Protein AF-A0A841FQ01-F1 (afdb_monomer_lite)

InterPro domains:
  IPR011990 Tetratricopeptide-like helical domain superfamily [G3DSA:1.25.40.10] (530-699)

pLDDT: mean 81.39, std 16.16, range [33.66, 98.0]

Structure (mmCIF, N/CA/C/O backbone):
data_AF-A0A841FQ01-F1
#
_entry.id   AF-A0A841FQ01-F1
#
loop_
_atom_site.group_PDB
_atom_site.id
_atom_site.type_symbol
_atom_site.label_atom_id
_atom_site.label_alt_id
_atom_site.label_comp_id
_atom_site.label_asym_id
_atom_site.label_entity_id
_atom_site.label_seq_id
_atom_site.pdbx_PDB_ins_code
_atom_site.Cartn_x
_atom_site.Cartn_y
_atom_site.Cartn_z
_atom_site.occupancy
_atom_site.B_iso_or_equiv
_atom_site.auth_seq_id
_atom_site.auth_comp_id
_atom_site.auth_asym_id
_atom_site.auth_atom_id
_atom_site.pdbx_PDB_model_num
ATOM 1 N N . MET A 1 1 ? 23.538 -2.130 -25.135 1.00 33.66 1 MET A N 1
ATOM 2 C CA . MET A 1 1 ? 24.022 -3.164 -26.066 1.00 33.66 1 MET A CA 1
ATOM 3 C C . MET A 1 1 ? 23.105 -3.128 -27.268 1.00 33.66 1 MET A C 1
ATOM 5 O O . MET A 1 1 ? 21.897 -3.153 -27.066 1.00 33.66 1 MET A O 1
ATOM 9 N N . THR A 1 2 ? 23.660 -2.918 -28.459 1.00 48.94 2 THR A N 1
ATOM 10 C CA . THR A 1 2 ? 22.937 -3.020 -29.734 1.00 48.94 2 THR A CA 1
ATOM 11 C C . THR A 1 2 ? 22.652 -4.497 -29.996 1.00 48.94 2 THR A C 1
ATOM 13 O O . THR A 1 2 ? 23.522 -5.327 -29.742 1.00 48.94 2 THR A O 1
ATOM 16 N N . ARG A 1 3 ? 21.429 -4.835 -30.415 1.00 59.31 3 ARG A N 1
ATOM 17 C CA . ARG A 1 3 ? 21.080 -6.220 -30.772 1.00 59.31 3 ARG A CA 1
ATOM 18 C C . ARG A 1 3 ? 21.739 -6.577 -32.098 1.00 59.31 3 ARG A C 1
ATOM 20 O O . ARG A 1 3 ? 21.766 -5.745 -33.006 1.00 59.31 3 ARG A O 1
ATOM 27 N N . ASP A 1 4 ? 22.220 -7.806 -32.236 1.00 71.00 4 ASP A N 1
ATOM 28 C CA . ASP A 1 4 ? 22.676 -8.287 -33.534 1.00 71.00 4 ASP A CA 1
ATOM 29 C C . ASP A 1 4 ? 21.476 -8.474 -34.469 1.00 71.00 4 ASP A C 1
ATOM 31 O O . ASP A 1 4 ? 20.491 -9.138 -34.147 1.00 71.00 4 ASP A O 1
ATOM 35 N N . LEU A 1 5 ? 21.535 -7.822 -35.632 1.00 73.50 5 LEU A N 1
ATOM 36 C CA . LEU A 1 5 ? 20.456 -7.839 -36.624 1.00 73.50 5 LEU A CA 1
ATOM 37 C C . LEU A 1 5 ? 20.626 -9.015 -37.584 1.00 73.50 5 LEU A C 1
ATOM 39 O O . LEU A 1 5 ? 19.659 -9.678 -37.973 1.00 73.50 5 LEU A O 1
ATOM 43 N N . TYR A 1 6 ? 21.883 -9.297 -37.927 1.00 82.06 6 TYR A N 1
ATOM 44 C CA . TYR A 1 6 ? 22.268 -10.351 -38.845 1.00 82.06 6 TYR A CA 1
ATOM 45 C C . TYR A 1 6 ? 23.366 -11.228 -38.243 1.00 82.06 6 TYR A C 1
ATOM 47 O O . TYR A 1 6 ? 24.037 -10.876 -37.279 1.00 82.06 6 TYR A O 1
ATOM 55 N N . SER A 1 7 ? 23.590 -12.382 -38.852 1.00 82.94 7 SER A N 1
ATOM 56 C CA . SER A 1 7 ? 24.817 -13.158 -38.690 1.00 82.94 7 SER A CA 1
ATOM 57 C C . SER A 1 7 ? 25.437 -13.410 -40.052 1.00 82.94 7 SER A C 1
ATOM 59 O O . SER A 1 7 ? 24.725 -13.622 -41.032 1.00 82.94 7 SER A O 1
ATOM 61 N N . ALA A 1 8 ? 26.763 -13.389 -40.123 1.00 88.44 8 ALA A N 1
ATOM 62 C CA . ALA A 1 8 ? 27.519 -13.662 -41.334 1.00 88.44 8 ALA A CA 1
ATOM 63 C C . ALA A 1 8 ? 28.378 -14.915 -41.153 1.00 88.44 8 ALA A C 1
ATOM 65 O O . ALA A 1 8 ? 28.959 -15.127 -40.091 1.00 88.44 8 ALA A O 1
ATOM 66 N N . ARG A 1 9 ? 28.486 -15.738 -42.199 1.00 88.12 9 ARG A N 1
ATOM 67 C CA . ARG A 1 9 ? 29.326 -16.940 -42.236 1.00 88.12 9 ARG A CA 1
ATOM 68 C C . ARG A 1 9 ? 30.134 -17.003 -43.524 1.00 88.12 9 ARG A C 1
ATOM 70 O O . ARG A 1 9 ? 29.580 -16.890 -44.612 1.00 88.12 9 ARG A O 1
ATOM 77 N N . VAL A 1 10 ? 31.437 -17.237 -43.421 1.00 91.19 10 VAL A N 1
ATOM 78 C CA . VAL A 1 10 ? 32.333 -17.410 -44.568 1.00 91.19 10 VAL A CA 1
ATOM 79 C C . VAL A 1 10 ? 32.151 -18.803 -45.156 1.00 91.19 10 VAL A C 1
ATOM 81 O O . VAL A 1 10 ? 32.539 -19.799 -44.548 1.00 91.19 10 VAL A O 1
ATOM 84 N N . LEU A 1 11 ? 31.599 -18.880 -46.362 1.00 93.00 11 LEU A N 1
ATOM 85 C CA . LEU A 1 11 ? 31.472 -20.129 -47.114 1.00 93.00 11 LEU A CA 1
ATOM 86 C C . LEU A 1 11 ? 32.734 -20.427 -47.929 1.00 93.00 11 LEU A C 1
ATOM 88 O O . LEU A 1 11 ? 33.142 -21.578 -48.048 1.00 93.00 11 LEU A O 1
ATOM 92 N N . GLU A 1 12 ? 33.360 -19.390 -48.486 1.00 94.81 12 GLU A N 1
ATOM 93 C CA . GLU A 1 12 ? 34.525 -19.507 -49.365 1.00 94.81 12 GLU A CA 1
ATOM 94 C C . GLU A 1 12 ? 35.370 -18.229 -49.287 1.00 94.81 12 GLU A C 1
ATOM 96 O O . GLU A 1 12 ? 34.824 -17.134 -49.149 1.00 94.81 12 GLU A O 1
ATOM 101 N N . LEU A 1 13 ? 36.695 -18.351 -49.394 1.00 94.94 13 LEU A N 1
ATOM 102 C CA . LEU A 1 13 ? 37.620 -17.218 -49.387 1.00 94.94 13 LEU A CA 1
ATOM 103 C C . LEU A 1 13 ? 38.612 -17.351 -50.549 1.00 94.94 13 LEU A C 1
ATOM 105 O O . LEU A 1 13 ? 39.309 -18.359 -50.650 1.00 94.94 13 LEU A O 1
ATOM 109 N N . ASP A 1 14 ? 38.701 -16.328 -51.397 1.00 94.69 14 ASP A N 1
ATOM 110 C CA . ASP A 1 14 ? 39.649 -16.239 -52.513 1.00 94.69 14 ASP A CA 1
ATOM 111 C C . ASP A 1 14 ? 40.367 -14.874 -52.466 1.00 94.69 14 ASP A C 1
ATOM 113 O O . ASP A 1 14 ? 39.989 -13.931 -53.176 1.00 94.69 14 ASP A O 1
ATOM 117 N N . PRO A 1 15 ? 41.391 -14.725 -51.595 1.00 91.62 15 PRO A N 1
ATOM 118 C CA . PRO A 1 15 ? 42.119 -13.468 -51.453 1.00 91.62 15 PRO A CA 1
ATOM 119 C C . PRO A 1 15 ? 42.772 -12.977 -52.758 1.00 91.62 15 PRO A C 1
ATOM 121 O O . PRO A 1 15 ? 42.649 -11.786 -53.040 1.00 91.62 15 PRO A O 1
ATOM 124 N N . PRO A 1 16 ? 43.396 -13.823 -53.611 1.00 92.69 16 PRO A N 1
ATOM 125 C CA . PRO A 1 16 ? 43.918 -13.381 -54.909 1.00 92.69 16 PRO A CA 1
ATOM 126 C C . PRO A 1 16 ? 42.858 -12.762 -55.830 1.00 92.69 16 PRO A C 1
ATOM 128 O O . PRO A 1 16 ? 43.137 -11.765 -56.496 1.00 92.69 16 PRO A O 1
ATOM 131 N N . ALA A 1 17 ? 41.635 -13.306 -55.850 1.00 93.12 17 ALA A N 1
ATOM 132 C CA . ALA A 1 17 ? 40.516 -12.712 -56.587 1.00 93.12 17 ALA A CA 1
ATOM 133 C C . ALA A 1 17 ? 39.814 -11.568 -55.830 1.00 93.12 17 ALA A C 1
ATOM 135 O O . ALA A 1 17 ? 38.849 -10.991 -56.349 1.00 93.12 17 ALA A O 1
ATOM 136 N N . ARG A 1 18 ? 40.294 -11.241 -54.621 1.00 96.81 18 ARG A N 1
ATOM 137 C CA . ARG A 1 18 ? 39.723 -10.267 -53.680 1.00 96.81 18 ARG A CA 1
ATOM 138 C C . ARG A 1 18 ? 38.264 -10.569 -53.344 1.00 96.81 18 ARG A C 1
ATOM 140 O O . ARG A 1 18 ? 37.474 -9.650 -53.154 1.00 96.81 18 ARG A O 1
ATOM 147 N N . ARG A 1 19 ? 37.888 -11.850 -53.325 1.00 97.00 19 ARG A N 1
ATOM 148 C CA . ARG A 1 19 ? 36.502 -12.304 -53.169 1.00 97.00 19 ARG A CA 1
ATOM 149 C C . ARG A 1 19 ? 36.330 -13.084 -51.872 1.00 97.00 19 ARG A C 1
ATOM 151 O O . ARG A 1 19 ? 37.137 -13.952 -51.548 1.00 97.00 19 ARG A O 1
ATOM 158 N N . VAL A 1 20 ? 35.223 -12.838 -51.186 1.00 96.50 20 VAL A N 1
ATOM 159 C CA . VAL A 1 20 ? 34.705 -13.698 -50.122 1.00 96.50 20 VAL A CA 1
ATOM 160 C C . VAL A 1 20 ? 33.262 -14.071 -50.434 1.00 96.50 20 VAL A C 1
ATOM 162 O O . VAL A 1 20 ? 32.485 -13.224 -50.875 1.00 96.50 20 VAL A O 1
ATOM 165 N N . ARG A 1 21 ? 32.909 -15.339 -50.215 1.00 96.94 21 ARG A N 1
ATOM 166 C CA . ARG A 1 21 ? 31.521 -15.792 -50.251 1.00 96.94 21 ARG A CA 1
ATOM 167 C C . ARG A 1 21 ? 30.976 -15.849 -48.836 1.00 96.94 21 ARG A C 1
ATOM 169 O O . ARG A 1 21 ? 31.493 -16.607 -48.012 1.00 96.94 21 ARG A O 1
ATOM 176 N N . LEU A 1 22 ? 29.939 -15.068 -48.568 1.00 94.56 22 LEU A N 1
ATOM 177 C CA . LEU A 1 22 ? 29.300 -14.974 -47.262 1.00 94.56 22 LEU A CA 1
ATOM 178 C C . LEU A 1 22 ? 27.877 -15.512 -47.325 1.00 94.56 22 LEU A C 1
ATOM 180 O O . LEU A 1 22 ? 27.152 -15.235 -48.271 1.00 94.56 22 LEU A O 1
ATOM 184 N N . ARG A 1 23 ? 27.455 -16.225 -46.289 1.00 92.50 23 ARG A N 1
ATOM 185 C CA . ARG A 1 23 ? 26.042 -16.420 -45.980 1.00 92.50 23 ARG A CA 1
ATOM 186 C C . ARG A 1 23 ? 25.637 -15.397 -44.939 1.00 92.50 23 ARG A C 1
ATOM 188 O O . ARG A 1 23 ? 26.271 -15.341 -43.890 1.00 92.50 23 ARG A O 1
ATOM 195 N N . VAL A 1 24 ? 24.609 -14.613 -45.229 1.00 90.81 24 VAL A N 1
ATOM 196 C CA . VAL A 1 24 ? 24.021 -13.660 -44.285 1.00 90.81 24 VAL A CA 1
ATOM 197 C C . VAL A 1 24 ? 22.654 -14.179 -43.865 1.00 90.81 24 VAL A C 1
ATOM 199 O O . VAL A 1 24 ? 21.848 -14.570 -44.709 1.00 90.81 24 VAL A O 1
ATOM 202 N N . LEU A 1 25 ? 22.425 -14.210 -42.559 1.00 87.06 25 LEU A N 1
ATOM 203 C CA . LEU A 1 25 ? 21.238 -14.738 -41.896 1.00 87.06 25 LEU A CA 1
ATOM 204 C C . LEU A 1 25 ? 20.573 -13.608 -41.131 1.00 87.06 25 LEU A C 1
ATOM 206 O O . LEU A 1 25 ? 21.264 -12.874 -40.427 1.00 87.06 25 LEU A O 1
ATOM 210 N N . LEU A 1 26 ? 19.255 -13.491 -41.233 1.00 83.69 26 LEU A N 1
ATOM 211 C CA . LEU A 1 26 ? 18.496 -12.579 -40.398 1.00 83.69 26 LEU A CA 1
ATOM 212 C C . LEU A 1 26 ? 18.225 -13.229 -39.043 1.00 83.69 26 LEU A C 1
ATOM 214 O O . LEU A 1 26 ? 17.547 -14.255 -38.975 1.00 83.69 26 LEU A O 1
ATOM 218 N N . VAL A 1 27 ? 18.768 -12.644 -37.976 1.00 74.56 27 VAL A N 1
ATOM 219 C CA . VAL A 1 27 ? 18.667 -13.196 -36.612 1.00 74.56 27 VAL A CA 1
ATOM 220 C C . VAL A 1 27 ? 17.715 -12.394 -35.726 1.00 74.56 27 VAL A C 1
ATOM 222 O O . VAL A 1 27 ? 17.149 -12.945 -34.781 1.00 74.56 27 VAL A O 1
ATOM 225 N N . HIS A 1 28 ? 17.424 -11.146 -36.095 1.00 70.81 28 HIS A N 1
ATOM 226 C CA . HIS A 1 28 ? 16.403 -10.318 -35.464 1.00 70.81 28 HIS A CA 1
ATOM 227 C C . HIS A 1 28 ? 15.455 -9.727 -36.512 1.00 70.81 28 HIS A C 1
ATOM 229 O O . HIS A 1 28 ? 15.906 -9.273 -37.554 1.00 70.81 28 HIS A O 1
ATOM 235 N N . PHE A 1 29 ? 14.150 -9.709 -36.238 1.00 68.31 29 PHE A N 1
ATOM 236 C CA . PHE A 1 29 ? 13.138 -9.133 -37.125 1.00 68.31 29 PHE A CA 1
ATOM 237 C C . PHE A 1 29 ? 12.129 -8.321 -36.314 1.00 68.31 29 PHE A C 1
ATOM 239 O O . PHE A 1 29 ? 11.634 -8.798 -35.291 1.00 68.31 29 PHE A O 1
ATOM 246 N N . GLU A 1 30 ? 11.773 -7.130 -36.799 1.00 59.22 30 GLU A N 1
ATOM 247 C CA . GLU A 1 30 ? 10.672 -6.343 -36.244 1.00 59.22 30 GLU A CA 1
ATOM 248 C C . GLU A 1 30 ? 9.527 -6.211 -37.245 1.00 59.22 30 GLU A C 1
ATOM 250 O O . GLU A 1 30 ? 9.716 -6.059 -38.449 1.00 59.22 30 GLU A O 1
ATOM 255 N N . ARG A 1 31 ? 8.297 -6.205 -36.725 1.00 55.88 31 ARG A N 1
ATOM 256 C CA . ARG A 1 31 ? 7.067 -6.171 -37.530 1.00 55.88 31 ARG A CA 1
ATOM 257 C C . ARG A 1 31 ? 6.920 -4.907 -38.390 1.00 55.88 31 ARG A C 1
ATOM 259 O O . ARG A 1 31 ? 6.128 -4.900 -39.327 1.00 55.88 31 ARG A O 1
ATOM 266 N N . SER A 1 32 ? 7.652 -3.847 -38.059 1.00 51.28 32 SER A N 1
ATOM 267 C CA . SER A 1 32 ? 7.708 -2.587 -38.805 1.00 51.28 32 SER A CA 1
ATOM 268 C C . SER A 1 32 ? 8.506 -2.687 -40.111 1.00 51.28 32 SER A C 1
ATOM 270 O O . SER A 1 32 ? 8.437 -1.769 -40.926 1.00 51.28 32 SER A O 1
ATOM 272 N N . TRP A 1 33 ? 9.256 -3.772 -40.330 1.00 63.00 33 TRP A N 1
ATOM 273 C CA . TRP A 1 33 ? 10.128 -3.919 -41.491 1.00 63.00 33 TRP A CA 1
ATOM 274 C C . TRP A 1 33 ? 9.351 -4.319 -42.751 1.00 63.00 33 TRP A C 1
ATOM 276 O O . TRP A 1 33 ? 8.485 -5.199 -42.734 1.00 63.00 33 TRP A O 1
ATOM 286 N N . GLY A 1 34 ? 9.692 -3.687 -43.876 1.00 58.50 34 GLY A N 1
ATOM 287 C CA . GLY A 1 34 ? 9.137 -4.017 -45.185 1.00 58.50 34 GLY A CA 1
ATOM 288 C C . GLY A 1 34 ? 9.687 -5.332 -45.747 1.00 58.50 34 GLY A C 1
ATOM 289 O O . GLY A 1 34 ? 10.842 -5.696 -45.543 1.00 58.50 34 GLY A O 1
ATOM 290 N N . ARG A 1 35 ? 8.863 -6.040 -46.529 1.00 62.66 35 ARG A N 1
ATOM 291 C CA . ARG A 1 35 ? 9.225 -7.322 -47.162 1.00 62.66 35 ARG A CA 1
ATOM 292 C C . ARG A 1 35 ? 10.398 -7.222 -48.146 1.00 62.66 35 ARG A C 1
ATOM 294 O O . ARG A 1 35 ? 11.088 -8.213 -48.370 1.00 62.66 35 ARG A O 1
ATOM 301 N N . GLU A 1 36 ? 10.596 -6.061 -48.767 1.00 59.56 36 GLU A N 1
ATOM 302 C CA . GLU A 1 36 ? 11.595 -5.881 -49.830 1.00 59.56 36 GLU A CA 1
ATOM 303 C C . GLU A 1 36 ? 13.038 -5.757 -49.304 1.00 59.56 36 GLU A C 1
ATOM 305 O O . GLU A 1 36 ? 13.973 -5.940 -50.085 1.00 59.56 36 GLU A O 1
ATOM 310 N N . ASP A 1 37 ? 13.221 -5.567 -47.989 1.00 63.22 37 ASP A N 1
ATOM 311 C CA . ASP A 1 37 ? 14.495 -5.144 -47.388 1.00 63.22 37 ASP A CA 1
ATOM 312 C C . ASP A 1 37 ? 15.032 -6.089 -46.293 1.00 63.22 37 ASP A C 1
ATOM 314 O O . ASP A 1 37 ? 15.930 -5.729 -45.537 1.00 63.22 37 ASP A O 1
ATOM 318 N N . LEU A 1 38 ? 14.530 -7.327 -46.217 1.00 74.81 38 LEU A N 1
ATOM 319 C CA . LEU A 1 38 ? 14.967 -8.322 -45.217 1.00 74.81 38 LEU A CA 1
ATOM 320 C C . LEU A 1 38 ? 16.413 -8.809 -45.400 1.00 74.81 38 LEU A C 1
ATOM 322 O O . LEU A 1 38 ? 16.960 -9.471 -44.522 1.00 74.81 38 LEU A O 1
ATOM 326 N N . LEU A 1 39 ? 17.001 -8.563 -46.570 1.00 84.62 39 LEU A N 1
ATOM 327 C CA . LEU A 1 39 ? 18.320 -9.048 -46.952 1.00 84.62 39 LEU A CA 1
ATOM 328 C C . LEU A 1 39 ? 19.156 -7.889 -47.510 1.00 84.62 39 LEU A C 1
ATOM 330 O O . LEU A 1 39 ? 18.718 -7.236 -48.465 1.00 84.62 39 LEU A O 1
ATOM 334 N N . PRO A 1 40 ? 20.367 -7.648 -46.978 1.00 85.81 40 PRO A N 1
ATOM 335 C CA . PRO A 1 40 ? 21.188 -6.501 -47.347 1.00 85.81 40 PRO A CA 1
ATOM 336 C C . PRO A 1 40 ? 21.689 -6.601 -48.789 1.00 85.81 40 PRO A C 1
ATOM 338 O O . PRO A 1 40 ? 21.864 -7.697 -49.329 1.00 85.81 40 PRO A O 1
ATOM 341 N N . ARG A 1 41 ? 21.928 -5.450 -49.427 1.00 83.00 41 ARG A N 1
ATOM 342 C CA . ARG A 1 41 ? 22.385 -5.375 -50.832 1.00 83.00 41 ARG A CA 1
ATOM 343 C C . ARG A 1 41 ? 23.455 -4.322 -51.093 1.00 83.00 41 ARG A C 1
ATOM 345 O O . ARG A 1 41 ? 24.052 -4.327 -52.166 1.00 83.00 41 ARG A O 1
ATOM 352 N N . ASP A 1 42 ? 23.674 -3.401 -50.167 1.00 84.69 42 ASP A N 1
ATOM 353 C CA . ASP A 1 42 ? 24.582 -2.278 -50.347 1.00 84.69 42 ASP A CA 1
ATOM 354 C C . ASP A 1 42 ? 25.990 -2.577 -49.820 1.00 84.69 42 ASP A C 1
ATOM 356 O O . ASP A 1 42 ? 26.199 -3.378 -48.911 1.00 84.69 42 ASP A O 1
ATOM 360 N N . ALA A 1 43 ? 26.974 -1.887 -50.394 1.00 88.56 43 ALA A N 1
ATOM 361 C CA . ALA A 1 43 ? 28.370 -1.993 -49.988 1.00 88.56 43 ALA A CA 1
ATOM 362 C C . ALA A 1 43 ? 28.611 -1.546 -48.532 1.00 88.56 43 ALA A C 1
ATOM 364 O O . ALA A 1 43 ? 29.566 -2.018 -47.917 1.00 88.56 43 ALA A O 1
ATOM 365 N N . GLY A 1 44 ? 27.763 -0.667 -47.982 1.00 88.19 44 GLY A N 1
ATOM 366 C CA . GLY A 1 44 ? 27.860 -0.158 -46.613 1.00 88.19 44 GLY A CA 1
ATOM 367 C C . GLY A 1 44 ? 27.657 -1.255 -45.574 1.00 88.19 44 GLY A C 1
ATOM 368 O O . GLY A 1 44 ? 28.508 -1.425 -44.698 1.00 88.19 44 GLY A O 1
ATOM 369 N N . PHE A 1 45 ? 26.608 -2.070 -45.728 1.00 89.62 45 PHE A N 1
ATOM 370 C CA . PHE A 1 45 ? 26.386 -3.255 -44.895 1.00 89.62 45 PHE A CA 1
ATOM 371 C C . PHE A 1 45 ? 27.617 -4.171 -44.879 1.00 89.62 45 PHE A C 1
ATOM 373 O O . PHE A 1 45 ? 28.140 -4.509 -43.817 1.00 89.62 45 PHE A O 1
ATOM 380 N N . PHE A 1 46 ? 28.119 -4.552 -46.059 1.00 92.19 46 PHE A N 1
ATOM 381 C CA . PHE A 1 46 ? 29.235 -5.497 -46.156 1.00 92.19 46 PHE A CA 1
ATOM 382 C C . PHE A 1 46 ? 30.552 -4.900 -45.657 1.00 92.19 46 PHE A C 1
ATOM 384 O O . PHE A 1 46 ? 31.344 -5.616 -45.050 1.00 92.19 46 PHE A O 1
ATOM 391 N N . PHE A 1 47 ? 30.772 -3.595 -45.829 1.00 93.31 47 PHE A N 1
ATOM 392 C CA . PHE A 1 47 ? 31.885 -2.892 -45.195 1.00 93.31 47 PHE A CA 1
ATOM 393 C C . PHE A 1 47 ? 31.811 -3.012 -43.665 1.00 93.31 47 PHE A C 1
ATOM 395 O O . PHE A 1 47 ? 32.791 -3.417 -43.040 1.00 93.31 47 PHE A O 1
ATOM 402 N N . ARG A 1 48 ? 30.646 -2.733 -43.062 1.00 89.25 48 ARG A N 1
ATOM 403 C CA . ARG A 1 48 ? 30.442 -2.826 -41.606 1.00 89.25 48 ARG A CA 1
ATOM 404 C C . ARG A 1 48 ? 30.642 -4.249 -41.091 1.00 89.25 48 ARG A C 1
ATOM 406 O O . ARG A 1 48 ? 31.315 -4.439 -40.079 1.00 89.25 48 ARG A O 1
ATOM 413 N N . ALA A 1 49 ? 30.105 -5.240 -41.803 1.00 89.12 49 ALA A N 1
ATOM 414 C CA . ALA A 1 49 ? 30.235 -6.645 -41.430 1.00 89.12 49 ALA A CA 1
ATOM 415 C C . ALA A 1 49 ? 31.707 -7.098 -41.443 1.00 89.12 49 ALA A C 1
ATOM 417 O O . ALA A 1 49 ? 32.159 -7.768 -40.517 1.00 89.12 49 ALA A O 1
ATOM 418 N N . LEU A 1 50 ? 32.475 -6.683 -42.458 1.00 90.38 50 LEU A N 1
ATOM 419 C CA . LEU A 1 50 ? 33.912 -6.957 -42.557 1.00 90.38 50 LEU A CA 1
ATOM 420 C C . LEU A 1 50 ? 34.728 -6.205 -41.496 1.00 90.38 50 LEU A C 1
ATOM 422 O O . LEU A 1 50 ? 35.677 -6.765 -40.946 1.00 90.38 50 LEU A O 1
ATOM 426 N N . TRP A 1 51 ? 34.355 -4.962 -41.176 1.00 90.50 51 TRP A N 1
ATOM 427 C CA . TRP A 1 51 ? 34.997 -4.177 -40.118 1.00 90.50 51 TRP A CA 1
ATOM 428 C C . TRP A 1 51 ? 34.844 -4.856 -38.751 1.00 90.50 51 TRP A C 1
ATOM 430 O O . TRP A 1 51 ? 35.809 -4.946 -37.998 1.00 90.50 51 TRP A O 1
ATOM 440 N N . GLN A 1 52 ? 33.671 -5.423 -38.460 1.00 84.06 52 GLN A N 1
ATOM 441 C CA . GLN A 1 52 ? 33.434 -6.184 -37.229 1.00 84.06 52 GLN A CA 1
ATOM 442 C C . GLN A 1 52 ? 34.145 -7.532 -37.201 1.00 84.06 52 GLN A C 1
ATOM 444 O O . GLN A 1 52 ? 34.685 -7.924 -36.170 1.00 84.06 52 GLN A O 1
ATOM 449 N N . ALA A 1 53 ? 34.224 -8.226 -38.338 1.00 82.38 53 ALA A N 1
ATOM 450 C CA . ALA A 1 53 ? 35.025 -9.442 -38.431 1.00 82.38 53 ALA A CA 1
ATOM 451 C C . ALA A 1 53 ? 36.511 -9.186 -38.103 1.00 82.38 53 ALA A C 1
ATOM 453 O O . ALA A 1 53 ? 37.213 -10.085 -37.633 1.00 82.38 53 ALA A O 1
ATOM 454 N N . ALA A 1 54 ? 36.982 -7.953 -38.317 1.00 73.19 54 ALA A N 1
ATOM 455 C CA . ALA A 1 54 ? 38.323 -7.495 -37.981 1.00 73.19 54 ALA A CA 1
ATOM 456 C C . ALA A 1 54 ? 38.507 -7.064 -36.503 1.00 73.19 54 ALA A C 1
ATOM 458 O O . ALA A 1 54 ? 39.649 -6.814 -36.114 1.00 73.19 54 ALA A O 1
ATOM 459 N N . ASP A 1 55 ? 37.447 -7.031 -35.678 1.00 66.81 55 ASP A N 1
ATOM 460 C CA . ASP A 1 55 ? 37.455 -6.526 -34.285 1.00 66.81 55 ASP A CA 1
ATOM 461 C C . ASP A 1 55 ? 38.105 -7.473 -33.260 1.00 66.81 55 ASP A C 1
ATOM 463 O O . ASP A 1 55 ? 38.449 -7.088 -32.145 1.00 66.81 55 ASP A O 1
ATOM 467 N N . GLY A 1 56 ? 38.374 -8.724 -33.642 1.00 57.28 56 GLY A N 1
ATOM 468 C CA . GLY A 1 56 ? 39.272 -9.589 -32.870 1.00 57.28 56 GLY A CA 1
ATOM 469 C C . GLY A 1 56 ? 38.699 -10.152 -31.562 1.00 57.28 56 GLY A C 1
ATOM 470 O O . GLY A 1 56 ? 39.481 -10.627 -30.732 1.00 57.28 56 GLY A O 1
ATOM 471 N N . VAL A 1 57 ? 37.366 -10.209 -31.410 1.00 50.94 57 VAL A N 1
ATOM 472 C CA . VAL A 1 57 ? 36.624 -10.745 -30.238 1.00 50.94 57 VAL A CA 1
ATOM 473 C C . VAL A 1 57 ? 37.051 -12.178 -29.825 1.00 50.94 57 VAL A C 1
ATOM 475 O O . VAL A 1 57 ? 36.802 -12.623 -28.710 1.00 50.94 57 VAL A O 1
ATOM 478 N N . ALA A 1 58 ? 37.845 -12.877 -30.643 1.00 42.75 58 ALA A N 1
ATOM 479 C CA . ALA A 1 58 ? 38.487 -14.157 -30.328 1.00 42.75 58 ALA A CA 1
ATOM 480 C C . ALA A 1 58 ? 39.993 -14.066 -29.954 1.00 42.75 58 ALA A C 1
ATOM 482 O O . ALA A 1 58 ? 40.787 -14.882 -30.427 1.00 42.75 58 ALA A O 1
ATOM 483 N N . LYS A 1 59 ? 40.421 -13.104 -29.116 1.00 39.47 59 LYS A N 1
ATOM 484 C CA . LYS A 1 59 ? 41.832 -12.940 -28.664 1.00 39.47 59 LYS A CA 1
ATOM 485 C C . LYS A 1 59 ? 42.847 -12.779 -29.817 1.00 39.47 59 LYS A C 1
ATOM 487 O O . LYS A 1 59 ? 43.966 -13.293 -29.740 1.00 39.47 59 LYS A O 1
ATOM 492 N N . ARG A 1 60 ? 42.474 -12.085 -30.898 1.00 52.34 60 ARG A N 1
ATOM 493 C CA . ARG A 1 60 ? 43.339 -11.851 -32.074 1.00 52.34 60 ARG A CA 1
ATOM 494 C C . ARG A 1 60 ? 43.644 -10.364 -32.254 1.00 52.34 60 ARG A C 1
ATOM 496 O O . ARG A 1 60 ? 42.940 -9.508 -31.735 1.00 52.34 60 ARG A O 1
ATOM 503 N N . ARG A 1 61 ? 44.732 -10.069 -32.969 1.00 52.25 61 ARG A N 1
ATOM 504 C CA . ARG A 1 61 ? 45.141 -8.703 -33.326 1.00 52.25 61 ARG A CA 1
ATOM 505 C C . ARG A 1 61 ? 44.058 -8.068 -34.212 1.00 52.25 61 ARG A C 1
ATOM 507 O O . ARG A 1 61 ? 43.578 -8.753 -35.113 1.00 52.25 61 ARG A O 1
ATOM 514 N N . ARG A 1 62 ? 43.704 -6.799 -33.954 1.00 64.50 62 ARG A N 1
ATOM 515 C CA . ARG A 1 62 ? 42.811 -6.003 -34.817 1.00 64.50 62 ARG A CA 1
ATOM 516 C C . ARG A 1 62 ? 43.266 -6.095 -36.275 1.00 64.50 62 ARG A C 1
ATOM 518 O O . ARG A 1 62 ? 44.470 -6.076 -36.542 1.00 64.50 62 ARG A O 1
ATOM 525 N N . GLY A 1 63 ? 42.315 -6.290 -37.184 1.00 75.62 63 GLY A N 1
ATOM 526 C CA . GLY A 1 63 ? 42.590 -6.450 -38.610 1.00 75.62 6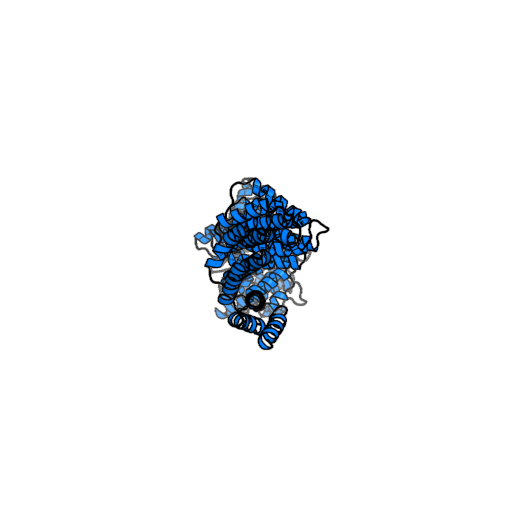3 GLY A CA 1
ATOM 527 C C . GLY A 1 63 ? 42.855 -5.116 -39.323 1.00 75.62 63 GLY A C 1
ATOM 528 O O . GLY A 1 63 ? 42.450 -4.067 -38.820 1.00 75.62 63 GLY A O 1
ATOM 529 N N . PRO A 1 64 ? 43.451 -5.136 -40.533 1.00 84.81 64 PRO A N 1
ATOM 530 C CA . PRO A 1 64 ? 43.879 -3.923 -41.241 1.00 84.81 64 PRO A CA 1
ATOM 531 C C . PRO A 1 64 ? 42.764 -2.896 -41.472 1.00 84.81 64 PRO A C 1
ATOM 533 O O . PRO A 1 64 ? 43.028 -1.701 -41.559 1.00 84.81 64 PRO A O 1
ATOM 536 N N . LEU A 1 65 ? 41.512 -3.352 -41.596 1.00 87.44 65 LEU A N 1
ATOM 537 C CA . LEU A 1 65 ? 40.366 -2.476 -41.842 1.00 87.44 65 LEU A CA 1
ATOM 538 C C . LEU A 1 65 ? 40.042 -1.578 -40.634 1.00 87.44 65 LEU A C 1
ATOM 540 O O . LEU A 1 65 ? 39.617 -0.444 -40.829 1.00 87.44 65 LEU A O 1
ATOM 544 N N . GLN A 1 66 ? 40.298 -2.047 -39.408 1.00 82.12 66 GLN A N 1
ATOM 545 C CA . GLN A 1 66 ? 40.160 -1.235 -38.193 1.00 82.12 66 GLN A CA 1
ATOM 546 C C . GLN A 1 66 ? 41.366 -0.329 -37.927 1.00 82.12 66 GLN A C 1
ATOM 548 O O . GLN A 1 66 ? 41.228 0.674 -37.234 1.00 82.12 66 GLN A O 1
ATOM 553 N N . ASP A 1 67 ? 42.544 -0.674 -38.456 1.00 84.06 67 ASP A N 1
ATOM 554 C CA . ASP A 1 67 ? 43.707 0.221 -38.414 1.00 84.06 67 ASP A CA 1
ATOM 555 C C . ASP A 1 67 ? 43.493 1.445 -39.325 1.00 84.06 67 ASP A C 1
ATOM 557 O O . ASP A 1 67 ? 44.019 2.521 -39.049 1.00 84.06 67 ASP A O 1
ATOM 561 N N . GLU A 1 68 ? 42.730 1.277 -40.412 1.00 88.56 68 GLU A N 1
ATOM 562 C CA . GLU A 1 68 ? 42.440 2.333 -41.388 1.00 88.56 68 GLU A CA 1
ATOM 563 C C . GLU A 1 68 ? 41.192 3.153 -41.037 1.00 88.56 68 GLU A C 1
ATOM 565 O O . GLU A 1 68 ? 41.178 4.353 -41.292 1.00 88.56 68 GLU A O 1
ATOM 570 N N . VAL A 1 69 ? 40.147 2.521 -40.489 1.00 88.94 69 VAL A N 1
ATOM 571 C CA . VAL A 1 69 ? 38.870 3.183 -40.188 1.00 88.94 69 VAL A CA 1
ATOM 572 C C . VAL A 1 69 ? 38.560 3.075 -38.704 1.00 88.94 69 VAL A C 1
ATOM 574 O O . VAL A 1 69 ? 38.357 1.974 -38.180 1.00 88.94 69 VAL A O 1
ATOM 577 N N . GLY A 1 70 ? 38.499 4.226 -38.035 1.00 84.38 70 GLY A N 1
ATOM 578 C CA . GLY A 1 70 ? 38.191 4.304 -36.608 1.00 84.38 70 GLY A CA 1
ATOM 579 C C . GLY A 1 70 ? 36.723 4.000 -36.290 1.00 84.38 70 GLY A C 1
ATOM 580 O O . GLY A 1 70 ? 35.859 4.017 -37.165 1.00 84.38 70 GLY A O 1
ATOM 581 N N . LEU A 1 71 ? 36.423 3.767 -35.006 1.00 79.50 71 LEU A N 1
ATOM 582 C CA . LEU A 1 71 ? 35.053 3.517 -34.535 1.00 79.50 71 LEU A CA 1
ATOM 583 C C . LEU A 1 71 ? 34.102 4.688 -34.852 1.00 79.50 71 LEU A C 1
ATOM 585 O O . LEU A 1 71 ? 32.942 4.458 -35.176 1.00 79.50 71 LEU A O 1
ATOM 589 N N . GLU A 1 72 ? 34.589 5.932 -34.804 1.00 77.75 72 GLU A N 1
ATOM 590 C CA . GLU A 1 72 ? 33.786 7.121 -35.117 1.00 77.75 72 GLU A CA 1
ATOM 591 C C . GLU A 1 72 ? 33.330 7.139 -36.586 1.00 77.75 72 GLU A C 1
ATOM 593 O O . GLU A 1 72 ? 32.144 7.288 -36.864 1.00 77.75 72 GLU A O 1
ATOM 598 N N . GLU A 1 73 ? 34.249 6.916 -37.528 1.00 85.69 73 GLU A N 1
ATOM 599 C CA . GLU A 1 73 ? 33.940 6.840 -38.964 1.00 85.69 73 GLU A CA 1
ATOM 600 C C . GLU A 1 73 ? 33.059 5.633 -39.292 1.00 85.69 73 GLU A C 1
ATOM 602 O O . GLU A 1 73 ? 32.181 5.713 -40.148 1.00 85.69 73 GLU A O 1
ATOM 607 N N . TYR A 1 74 ? 33.262 4.519 -38.582 1.00 83.69 74 TYR A N 1
ATOM 608 C CA . TYR A 1 74 ? 32.393 3.354 -38.674 1.00 83.69 74 TYR A CA 1
ATOM 609 C C . TYR A 1 74 ? 30.957 3.690 -38.241 1.00 83.69 74 TYR A C 1
ATOM 611 O O . TYR A 1 74 ? 30.017 3.305 -38.932 1.00 83.69 74 TYR A O 1
ATOM 619 N N . LEU A 1 75 ? 30.744 4.408 -37.133 1.00 77.50 75 LEU A N 1
ATOM 620 C CA . LEU A 1 75 ? 29.399 4.775 -36.663 1.00 77.50 75 LEU A CA 1
ATOM 621 C C . LEU A 1 75 ? 28.760 5.914 -37.480 1.00 77.50 75 LEU A C 1
ATOM 623 O O . LEU A 1 75 ? 27.537 6.038 -37.483 1.00 77.50 75 LEU A O 1
ATOM 627 N N . ASP A 1 76 ? 29.548 6.715 -38.204 1.00 81.19 76 ASP A N 1
ATOM 628 C CA . ASP A 1 76 ? 29.051 7.796 -39.060 1.00 81.19 76 ASP A CA 1
ATOM 629 C C . ASP A 1 76 ? 28.470 7.261 -40.376 1.00 81.19 76 ASP A C 1
ATOM 631 O O . ASP A 1 76 ? 29.165 6.930 -41.338 1.00 81.19 76 ASP A O 1
ATOM 635 N N . THR A 1 77 ? 27.145 7.173 -40.423 1.00 80.44 77 THR A N 1
ATOM 636 C CA . THR A 1 77 ? 26.434 6.610 -41.566 1.00 80.44 77 THR A CA 1
ATOM 637 C C . THR A 1 77 ? 26.620 7.416 -42.856 1.00 80.44 77 THR A C 1
ATOM 639 O O . THR A 1 77 ? 26.729 6.820 -43.924 1.00 80.44 77 THR A O 1
ATOM 642 N N . GLU A 1 78 ? 26.743 8.747 -42.787 1.00 81.44 78 GLU A N 1
ATOM 643 C CA . GLU A 1 78 ? 26.998 9.566 -43.984 1.00 81.44 78 GLU A CA 1
ATOM 644 C C . GLU A 1 78 ? 28.416 9.316 -44.517 1.00 81.44 78 GLU A C 1
ATOM 646 O O . GLU A 1 78 ? 28.630 9.230 -45.732 1.00 81.44 78 GLU A O 1
ATOM 651 N N . TRP A 1 79 ? 29.383 9.141 -43.611 1.00 88.38 79 TRP A N 1
ATOM 652 C CA . TRP A 1 79 ? 30.740 8.757 -43.984 1.00 88.38 79 TRP A CA 1
ATOM 653 C C . TRP A 1 79 ? 30.764 7.378 -44.643 1.00 88.38 79 TRP A C 1
ATOM 655 O O . TRP A 1 79 ? 31.376 7.233 -45.704 1.00 88.38 79 TRP A O 1
ATOM 665 N N . VAL A 1 80 ? 30.083 6.381 -44.065 1.00 87.56 80 VAL A N 1
ATOM 666 C CA . VAL A 1 80 ? 30.024 5.022 -44.626 1.00 87.56 80 VAL A CA 1
ATOM 667 C C . VAL A 1 80 ? 29.386 5.038 -46.011 1.00 87.56 80 VAL A C 1
ATOM 669 O O . VAL A 1 80 ? 29.964 4.477 -46.940 1.00 87.56 80 VAL A O 1
ATOM 672 N N . ASP A 1 81 ? 28.276 5.748 -46.200 1.00 81.94 81 ASP A N 1
ATOM 673 C CA . ASP A 1 81 ? 27.616 5.875 -47.504 1.00 81.94 81 ASP A CA 1
ATOM 674 C C . ASP A 1 81 ? 28.547 6.479 -48.565 1.00 81.94 81 ASP A C 1
ATOM 676 O O . ASP A 1 81 ? 28.567 6.038 -49.717 1.00 81.94 81 ASP A O 1
ATOM 680 N N . ALA A 1 82 ? 29.357 7.467 -48.178 1.00 85.94 82 ALA A N 1
ATOM 681 C CA . ALA A 1 82 ? 30.304 8.123 -49.073 1.00 85.94 82 ALA A CA 1
ATOM 682 C C . ALA A 1 82 ? 31.587 7.307 -49.328 1.00 85.94 82 ALA A C 1
ATOM 684 O O . ALA A 1 82 ? 32.230 7.494 -50.365 1.00 85.94 82 ALA A O 1
ATOM 685 N N . ASN A 1 83 ? 31.987 6.422 -48.406 1.00 91.31 83 ASN A N 1
ATOM 686 C CA . ASN A 1 83 ? 33.318 5.803 -48.408 1.00 91.31 83 ASN A CA 1
ATOM 687 C C . ASN A 1 83 ? 33.330 4.275 -48.513 1.00 91.31 83 ASN A C 1
ATOM 689 O O . ASN A 1 83 ? 34.377 3.732 -48.864 1.00 91.31 83 ASN A O 1
ATOM 693 N N . ALA A 1 84 ? 32.223 3.561 -48.284 1.00 90.75 84 ALA A N 1
ATOM 694 C CA . ALA A 1 84 ? 32.195 2.093 -48.298 1.00 90.75 84 ALA A CA 1
ATOM 695 C C . ALA A 1 84 ? 32.704 1.502 -49.624 1.00 90.75 84 ALA A C 1
ATOM 697 O O . ALA A 1 84 ? 33.422 0.500 -49.624 1.00 90.75 84 ALA A O 1
ATOM 698 N N . GLY A 1 85 ? 32.437 2.179 -50.749 1.00 89.56 85 GLY A N 1
ATOM 699 C CA . GLY A 1 85 ? 32.942 1.804 -52.077 1.00 89.56 85 GLY A CA 1
ATOM 700 C C . GLY A 1 85 ? 34.473 1.821 -52.216 1.00 89.56 85 GLY A C 1
ATOM 701 O O . GLY A 1 85 ? 35.017 1.242 -53.154 1.00 89.56 85 GLY A O 1
ATOM 702 N N . ARG A 1 86 ? 35.198 2.450 -51.279 1.00 92.44 86 ARG A N 1
ATOM 703 C CA . ARG A 1 86 ? 36.669 2.397 -51.201 1.00 92.44 86 ARG A CA 1
ATOM 704 C C . ARG A 1 86 ? 37.174 1.058 -50.670 1.00 92.44 86 ARG A C 1
ATOM 706 O O . ARG A 1 86 ? 38.348 0.751 -50.870 1.00 92.44 86 ARG A O 1
ATOM 713 N N . PHE A 1 87 ? 36.319 0.276 -50.013 1.00 94.38 87 PHE A N 1
ATOM 714 C CA . PHE A 1 87 ? 36.662 -0.985 -49.349 1.00 94.38 87 PHE A CA 1
ATOM 715 C C . PHE A 1 87 ? 35.953 -2.180 -49.988 1.00 94.38 87 PHE A C 1
ATOM 717 O O . PHE A 1 87 ? 36.578 -3.215 -50.218 1.00 94.38 87 PHE A O 1
ATOM 724 N N . VAL A 1 88 ? 34.675 -2.021 -50.334 1.00 95.00 88 VAL A N 1
ATOM 725 C CA . VAL A 1 88 ? 33.855 -3.032 -51.007 1.00 95.00 88 VAL A CA 1
ATOM 726 C C . VAL A 1 88 ? 33.599 -2.581 -52.444 1.00 95.00 88 VAL A C 1
ATOM 728 O O . VAL A 1 88 ? 32.895 -1.606 -52.687 1.00 95.00 88 VAL A O 1
ATOM 731 N N . GLU A 1 89 ? 34.199 -3.290 -53.400 1.00 93.44 89 GLU A N 1
ATOM 732 C CA . GLU A 1 89 ? 34.119 -3.005 -54.839 1.00 93.44 89 GLU A CA 1
ATOM 733 C C . GLU A 1 89 ? 32.772 -3.454 -55.423 1.00 93.44 89 GLU A C 1
ATOM 735 O O . GLU A 1 89 ? 32.183 -2.761 -56.253 1.00 93.44 89 GLU A O 1
ATOM 740 N N . HIS A 1 90 ? 32.291 -4.633 -55.017 1.00 92.38 90 HIS A N 1
ATOM 741 C CA . HIS A 1 90 ? 31.088 -5.239 -55.582 1.00 92.38 90 HIS A CA 1
ATOM 742 C C . HIS A 1 90 ? 30.426 -6.219 -54.610 1.00 92.38 90 HIS A C 1
ATOM 744 O O . HIS A 1 90 ? 31.111 -6.896 -53.845 1.00 92.38 90 HIS A O 1
ATOM 750 N N . VAL A 1 91 ? 29.100 -6.321 -54.686 1.00 93.19 91 VAL A N 1
ATOM 751 C CA . VAL A 1 91 ? 28.274 -7.258 -53.918 1.00 93.19 91 VAL A CA 1
ATOM 752 C C . VAL A 1 91 ? 27.257 -7.880 -54.868 1.00 93.19 91 VAL A C 1
ATOM 754 O O . VAL A 1 91 ? 26.500 -7.160 -55.519 1.00 93.19 91 VAL A O 1
ATOM 757 N N . GLU A 1 92 ? 27.216 -9.207 -54.916 1.00 94.06 92 GLU A N 1
ATOM 758 C CA . GLU A 1 92 ? 26.250 -9.976 -55.698 1.00 94.06 92 GLU A CA 1
ATOM 759 C C . GLU A 1 92 ? 25.522 -10.972 -54.790 1.00 94.06 92 GLU A C 1
ATOM 761 O O . GLU A 1 92 ? 26.157 -11.802 -54.144 1.00 94.06 92 GLU A O 1
ATOM 766 N N . MET A 1 93 ? 24.190 -10.897 -54.733 1.00 92.94 93 MET A N 1
ATOM 767 C CA . MET A 1 93 ? 23.357 -11.896 -54.055 1.00 92.94 93 MET A CA 1
ATOM 768 C C . MET A 1 93 ? 23.119 -13.070 -55.009 1.00 92.94 93 MET A C 1
ATOM 770 O O . MET A 1 93 ? 22.571 -12.878 -56.092 1.00 92.94 93 MET A O 1
ATOM 774 N N . LEU A 1 94 ? 23.524 -14.270 -54.604 1.00 92.88 94 LEU A N 1
ATOM 775 C CA . LEU A 1 94 ? 23.494 -15.470 -55.441 1.00 92.88 94 LEU A CA 1
ATOM 776 C C . LEU A 1 94 ? 22.192 -16.257 -55.284 1.00 92.88 94 LEU A C 1
ATOM 778 O O . LEU A 1 94 ? 21.594 -16.678 -56.271 1.00 92.88 94 LEU A O 1
ATOM 782 N N . ASP A 1 95 ? 21.776 -16.479 -54.039 1.00 88.06 95 ASP A N 1
ATOM 783 C CA . ASP A 1 95 ? 20.612 -17.295 -53.692 1.00 88.06 95 ASP A CA 1
ATOM 784 C C . ASP A 1 95 ? 20.013 -16.815 -52.366 1.00 88.06 95 ASP A C 1
ATOM 786 O O . ASP A 1 95 ? 20.752 -16.375 -51.485 1.00 88.06 95 ASP A O 1
ATOM 790 N N . SER A 1 96 ? 18.692 -16.914 -52.216 1.00 89.88 96 SER A N 1
ATOM 791 C CA . SER A 1 96 ? 17.956 -16.485 -51.018 1.00 89.88 96 SER A CA 1
ATOM 792 C C . SER A 1 96 ? 17.003 -17.574 -50.538 1.00 89.88 96 SER A C 1
ATOM 794 O O . SER A 1 96 ? 16.411 -18.282 -51.351 1.00 89.88 96 SER A O 1
ATOM 796 N N . ARG A 1 97 ? 16.821 -17.697 -49.223 1.00 88.06 97 ARG A N 1
ATOM 797 C CA . ARG A 1 97 ? 16.074 -18.783 -48.576 1.00 88.06 97 ARG A CA 1
ATOM 798 C C . ARG A 1 97 ? 15.112 -18.229 -47.541 1.00 88.06 97 ARG A C 1
ATOM 800 O O . ARG A 1 97 ? 15.410 -17.231 -46.889 1.00 88.06 97 ARG A O 1
ATOM 807 N N . ASN A 1 98 ? 13.970 -18.903 -47.405 1.00 84.00 98 ASN A N 1
ATOM 808 C CA . ASN A 1 98 ? 12.929 -18.619 -46.412 1.00 84.00 98 ASN A CA 1
ATOM 809 C C . ASN A 1 98 ? 12.415 -17.167 -46.406 1.00 84.00 98 ASN A C 1
ATOM 811 O O . ASN A 1 98 ? 11.855 -16.724 -45.410 1.00 84.00 98 ASN A O 1
ATOM 815 N N . VAL A 1 99 ? 12.587 -16.420 -47.503 1.00 83.69 99 VAL A N 1
ATOM 816 C CA . VAL A 1 99 ? 12.086 -15.045 -47.613 1.00 83.69 99 VAL A CA 1
ATOM 817 C C . VAL A 1 99 ? 10.553 -15.094 -47.669 1.00 83.69 99 VAL A C 1
ATOM 819 O O . VAL A 1 99 ? 10.017 -15.690 -48.609 1.00 83.69 99 VAL A O 1
ATOM 822 N N . PRO A 1 100 ? 9.835 -14.490 -46.704 1.00 80.06 100 PRO A N 1
ATOM 823 C CA . PRO A 1 100 ? 8.383 -14.582 -46.628 1.00 80.06 100 PRO A CA 1
ATOM 824 C C . PRO A 1 100 ? 7.719 -14.004 -47.878 1.00 80.06 100 PRO A C 1
ATOM 826 O O . PRO A 1 100 ? 8.150 -12.993 -48.447 1.00 80.06 100 PRO A O 1
ATOM 829 N N . THR A 1 101 ? 6.642 -14.659 -48.308 1.00 77.81 101 THR A N 1
ATOM 830 C CA . THR A 1 101 ? 5.934 -14.385 -49.557 1.00 77.81 101 THR A CA 1
ATOM 831 C C . THR A 1 101 ? 4.588 -13.672 -49.405 1.00 77.81 101 THR A C 1
ATOM 833 O O . THR A 1 101 ? 4.003 -13.237 -50.404 1.00 77.81 101 THR A O 1
ATOM 836 N N . GLY A 1 102 ? 4.126 -13.463 -48.172 1.00 76.25 102 GLY A N 1
ATOM 837 C CA . GLY A 1 102 ? 2.907 -12.717 -47.855 1.00 76.25 102 GLY A CA 1
ATOM 838 C C . GLY A 1 102 ? 2.799 -12.351 -46.373 1.00 76.25 102 GLY A C 1
ATOM 839 O O . GLY A 1 102 ? 3.576 -12.830 -45.551 1.00 76.25 102 GLY A O 1
ATOM 840 N N . ASP A 1 103 ? 1.814 -11.519 -46.030 1.00 70.94 103 ASP A N 1
ATOM 841 C CA . ASP A 1 103 ? 1.664 -10.918 -44.691 1.00 70.94 103 ASP A CA 1
ATOM 842 C C . ASP A 1 103 ? 1.508 -11.950 -43.562 1.00 70.94 103 ASP A C 1
ATOM 844 O O . ASP A 1 103 ? 1.971 -11.731 -42.445 1.00 70.94 103 ASP A O 1
ATOM 848 N N . ALA A 1 104 ? 0.895 -13.103 -43.850 1.00 71.25 104 ALA A N 1
ATOM 849 C CA . ALA A 1 104 ? 0.757 -14.198 -42.888 1.00 71.25 104 ALA A CA 1
ATOM 850 C C . ALA A 1 104 ? 2.110 -14.842 -42.534 1.00 71.25 104 ALA A C 1
ATOM 852 O O . ALA A 1 104 ? 2.353 -15.171 -41.376 1.00 71.25 104 ALA A O 1
ATOM 853 N N . GLU A 1 105 ? 3.009 -14.982 -43.511 1.00 72.12 105 GLU A N 1
ATOM 854 C CA . GLU A 1 105 ? 4.360 -15.512 -43.292 1.00 72.12 105 GLU A CA 1
ATOM 855 C C . GLU A 1 105 ? 5.250 -14.482 -42.582 1.00 72.12 105 GLU A C 1
ATOM 857 O O . GLU A 1 105 ? 6.081 -14.856 -41.763 1.00 72.12 105 GLU A O 1
ATOM 862 N N . ILE A 1 106 ? 5.025 -13.184 -42.820 1.00 69.50 106 ILE A N 1
ATOM 863 C CA . ILE A 1 106 ? 5.674 -12.093 -42.073 1.00 69.50 106 ILE A CA 1
ATOM 864 C C . ILE A 1 106 ? 5.234 -12.092 -40.603 1.00 69.50 106 ILE A C 1
ATOM 866 O O . ILE A 1 106 ? 6.063 -11.935 -39.709 1.00 69.50 106 ILE A O 1
ATOM 870 N N . ALA A 1 107 ? 3.942 -12.292 -40.333 1.00 66.19 107 ALA A N 1
ATOM 871 C CA . ALA A 1 107 ? 3.438 -12.399 -38.966 1.00 66.19 107 ALA A CA 1
ATOM 872 C C . ALA A 1 107 ? 4.022 -13.622 -38.238 1.00 66.19 107 ALA A C 1
ATOM 874 O O . ALA A 1 107 ? 4.454 -13.496 -37.096 1.00 66.19 107 ALA A O 1
ATOM 875 N N . ALA A 1 108 ? 4.105 -14.771 -38.918 1.00 70.31 108 ALA A N 1
ATOM 876 C CA . ALA A 1 108 ? 4.728 -15.977 -38.374 1.00 70.31 108 ALA A CA 1
ATOM 877 C C . ALA A 1 108 ? 6.238 -15.800 -38.125 1.00 70.31 108 ALA A C 1
ATOM 879 O O . ALA A 1 108 ? 6.765 -16.311 -37.139 1.00 70.31 108 ALA A O 1
ATOM 880 N N . LEU A 1 109 ? 6.934 -15.050 -38.988 1.00 69.81 109 LEU A N 1
ATOM 881 C CA . LEU A 1 109 ? 8.336 -14.686 -38.786 1.00 69.81 109 LEU A CA 1
ATOM 882 C C . LEU A 1 109 ? 8.506 -13.803 -37.539 1.00 69.81 109 LEU A C 1
ATOM 884 O O . LEU A 1 109 ? 9.383 -14.071 -36.722 1.00 69.81 109 LEU A O 1
ATOM 888 N N . ALA A 1 110 ? 7.645 -12.796 -37.354 1.00 63.56 110 ALA A N 1
ATOM 889 C CA . ALA A 1 110 ? 7.647 -11.961 -36.150 1.00 63.56 110 ALA A CA 1
ATOM 890 C C . ALA A 1 110 ? 7.438 -12.787 -34.875 1.00 63.56 110 ALA A C 1
ATOM 892 O O . ALA A 1 110 ? 8.199 -12.638 -33.926 1.00 63.56 110 ALA A O 1
ATOM 893 N N . GLU A 1 111 ? 6.458 -13.692 -34.873 1.00 63.47 111 GLU A N 1
ATOM 894 C CA . GLU A 1 111 ? 6.181 -14.584 -33.742 1.00 63.47 111 GLU A CA 1
ATOM 895 C C . GLU A 1 111 ? 7.385 -15.490 -33.430 1.00 63.47 111 GLU A C 1
ATOM 897 O O . GLU A 1 111 ? 7.837 -15.548 -32.287 1.00 63.47 111 GLU A O 1
ATOM 902 N N . PHE A 1 112 ? 7.993 -16.091 -34.460 1.00 67.38 112 PHE A N 1
ATOM 903 C CA . PHE A 1 112 ? 9.195 -16.911 -34.313 1.00 67.38 112 PHE A CA 1
ATOM 904 C C . PHE A 1 112 ? 10.362 -16.142 -33.671 1.00 67.38 112 PHE A C 1
ATOM 906 O O . PHE A 1 112 ? 10.987 -16.653 -32.737 1.00 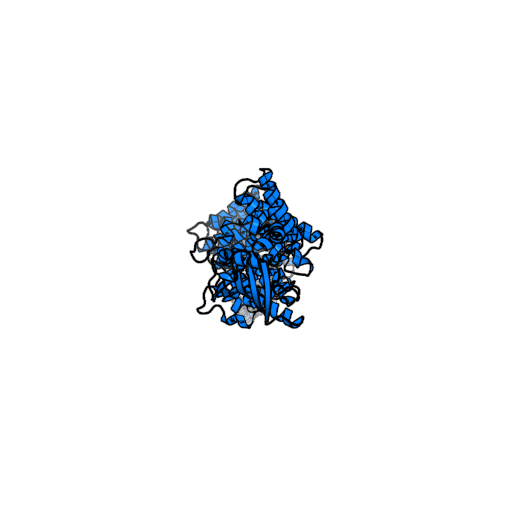67.38 112 PHE A O 1
ATOM 913 N N . HIS A 1 113 ? 10.644 -14.916 -34.128 1.00 62.31 113 HIS A N 1
ATOM 914 C CA . HIS A 1 113 ? 11.708 -14.088 -33.553 1.00 62.31 113 HIS A CA 1
ATOM 915 C C . HIS A 1 113 ? 11.367 -13.582 -32.146 1.00 62.31 113 HIS A C 1
ATOM 917 O O . HIS A 1 113 ? 12.271 -13.471 -31.325 1.00 62.31 113 HIS A O 1
ATOM 923 N N . CYS A 1 114 ? 10.097 -13.317 -31.824 1.00 56.12 114 CYS A N 1
ATOM 924 C CA . CYS A 1 114 ? 9.685 -12.943 -30.469 1.00 56.12 114 CYS A CA 1
ATOM 925 C C . CYS A 1 114 ? 9.892 -14.080 -29.458 1.00 56.12 114 CYS A C 1
ATOM 927 O O . CYS A 1 114 ? 10.401 -13.827 -28.363 1.00 56.12 114 CYS A O 1
ATOM 929 N N . ASP A 1 115 ? 9.569 -15.316 -29.843 1.00 49.53 115 ASP A N 1
ATOM 930 C CA . ASP A 1 115 ? 9.733 -16.501 -28.993 1.00 49.53 115 ASP A CA 1
ATOM 931 C C . ASP A 1 115 ? 11.211 -16.870 -28.765 1.00 49.53 115 ASP A C 1
ATOM 933 O O . ASP A 1 115 ? 11.555 -17.450 -27.736 1.00 49.53 115 ASP A O 1
ATOM 937 N N . HIS A 1 116 ? 12.099 -16.504 -29.698 1.00 54.03 116 HIS A N 1
ATOM 938 C CA . HIS A 1 116 ? 13.520 -16.884 -29.687 1.00 54.03 116 HIS A CA 1
ATOM 939 C C . HIS A 1 116 ? 14.486 -15.694 -29.506 1.00 54.03 116 HIS A C 1
ATOM 941 O O . HIS A 1 116 ? 15.698 -15.873 -29.643 1.00 54.03 116 HIS A O 1
ATOM 947 N N . ALA A 1 117 ? 13.976 -14.500 -29.173 1.00 48.12 117 ALA A N 1
ATOM 948 C CA . ALA A 1 117 ? 14.728 -13.236 -29.147 1.00 48.12 117 ALA A CA 1
ATOM 949 C C . ALA A 1 117 ? 15.967 -13.239 -28.231 1.00 48.12 117 ALA A C 1
ATOM 951 O O . ALA A 1 117 ? 16.965 -12.618 -28.575 1.00 48.12 117 ALA A O 1
ATOM 952 N N . ASP A 1 118 ? 15.915 -13.956 -27.102 1.00 42.62 118 ASP A N 1
ATOM 953 C CA . ASP A 1 118 ? 17.042 -14.065 -26.157 1.00 42.62 118 ASP A CA 1
ATOM 954 C C . ASP A 1 118 ? 17.915 -15.305 -26.443 1.00 42.62 118 ASP A C 1
ATOM 956 O O . ASP A 1 118 ? 19.054 -15.401 -25.991 1.00 42.62 118 ASP A O 1
ATOM 960 N N . GLY A 1 119 ? 17.374 -16.275 -27.190 1.00 43.22 119 GLY A N 1
ATOM 961 C CA . GLY A 1 119 ? 18.044 -17.531 -27.507 1.00 43.22 119 GLY A CA 1
ATOM 962 C C . GLY A 1 119 ? 19.017 -17.393 -28.671 1.00 43.22 119 GLY A C 1
ATOM 963 O O . GLY A 1 119 ? 20.123 -17.902 -28.590 1.00 43.22 119 GLY A O 1
ATOM 964 N N . LEU A 1 120 ? 18.668 -16.681 -29.745 1.00 49.88 120 LEU A N 1
ATOM 965 C CA . LEU A 1 120 ? 19.575 -16.584 -30.899 1.00 49.88 120 LEU A CA 1
ATOM 966 C C . LEU A 1 120 ? 20.878 -15.821 -30.591 1.00 49.88 120 LEU A C 1
ATOM 968 O O . LEU A 1 120 ? 21.920 -16.192 -31.124 1.00 49.88 120 LEU A O 1
ATOM 972 N N . ASP A 1 121 ? 20.825 -14.816 -29.712 1.00 42.78 121 ASP A N 1
ATOM 973 C CA . ASP A 1 121 ? 21.972 -13.974 -29.332 1.00 42.78 121 ASP A CA 1
ATOM 974 C C . ASP A 1 121 ? 22.938 -14.719 -28.381 1.00 42.78 121 ASP A C 1
ATOM 976 O O . ASP A 1 121 ? 24.156 -14.690 -28.543 1.00 42.78 121 ASP A O 1
ATOM 980 N N . ALA A 1 122 ? 22.395 -15.491 -27.427 1.00 39.28 122 ALA A N 1
ATOM 981 C CA . ALA A 1 122 ? 23.183 -16.293 -26.485 1.00 39.28 122 ALA A CA 1
ATOM 982 C C . ALA A 1 122 ? 23.627 -17.663 -27.051 1.00 39.28 122 ALA A C 1
ATOM 984 O O . ALA A 1 122 ? 24.679 -18.183 -26.678 1.00 39.28 122 ALA A O 1
ATOM 985 N N . HIS A 1 123 ? 22.851 -18.279 -27.951 1.00 50.28 123 HIS A N 1
ATOM 986 C CA . HIS A 1 123 ? 23.077 -19.664 -28.402 1.00 50.28 123 HIS A CA 1
ATOM 987 C C . HIS A 1 123 ? 24.073 -19.811 -29.559 1.00 50.28 123 HIS A C 1
ATOM 989 O O . HIS A 1 123 ? 24.533 -20.924 -29.812 1.00 50.28 123 HIS A O 1
ATOM 995 N N . LEU A 1 124 ? 24.483 -18.722 -30.219 1.00 48.84 124 LEU A N 1
ATOM 996 C CA . LEU A 1 124 ? 25.540 -18.766 -31.241 1.00 48.84 124 LEU A CA 1
ATOM 997 C C . LEU A 1 124 ? 26.953 -18.962 -30.648 1.00 48.84 124 LEU A C 1
ATOM 999 O O . LEU A 1 124 ? 27.891 -19.277 -31.385 1.00 48.84 124 LEU A O 1
ATOM 1003 N N . HIS A 1 125 ? 27.116 -18.814 -29.328 1.00 44.84 125 HIS A N 1
ATOM 1004 C CA . HIS A 1 125 ? 28.407 -18.935 -28.641 1.00 44.84 125 HIS A CA 1
ATOM 1005 C C . HIS A 1 125 ? 28.591 -20.217 -27.805 1.00 44.84 125 HIS A C 1
ATOM 1007 O O . HIS A 1 125 ? 29.733 -20.542 -27.480 1.00 44.84 125 HIS A O 1
ATOM 1013 N N . GLU A 1 126 ? 27.523 -20.960 -27.478 1.00 38.94 126 GLU A N 1
ATOM 1014 C CA . GLU A 1 126 ? 27.562 -22.031 -26.457 1.00 38.94 126 GLU A CA 1
ATOM 1015 C C . GLU A 1 126 ? 27.177 -23.450 -26.940 1.00 38.94 126 GLU A C 1
ATOM 1017 O O . GLU A 1 126 ? 27.177 -24.380 -26.135 1.00 38.94 126 GLU A O 1
ATOM 1022 N N . TRP A 1 127 ? 26.876 -23.668 -28.227 1.00 42.03 127 TRP A N 1
ATOM 1023 C CA . TRP A 1 127 ? 26.572 -25.006 -28.775 1.00 42.03 127 TRP A CA 1
ATOM 1024 C C . TRP A 1 127 ? 27.757 -25.646 -29.511 1.00 42.03 127 TRP A C 1
ATOM 1026 O O . TRP A 1 127 ? 28.568 -24.957 -30.128 1.00 42.03 127 TRP A O 1
ATOM 1036 N N . ASP A 1 128 ? 27.796 -26.985 -29.515 1.00 40.59 128 ASP A N 1
ATOM 1037 C CA . ASP A 1 128 ? 28.724 -27.782 -30.335 1.00 40.59 128 ASP A CA 1
ATOM 1038 C C . ASP A 1 128 ? 28.473 -27.603 -31.855 1.00 40.59 128 ASP A C 1
ATOM 1040 O O . ASP A 1 128 ? 29.385 -27.827 -32.653 1.00 40.59 128 ASP A O 1
ATOM 1044 N N . ASP A 1 129 ? 27.275 -27.145 -32.261 1.00 52.50 129 ASP A N 1
ATOM 1045 C CA . ASP A 1 129 ? 26.976 -26.638 -33.611 1.00 52.50 129 ASP A CA 1
ATOM 1046 C C . ASP A 1 129 ? 25.939 -25.483 -33.568 1.00 52.50 129 ASP A C 1
ATOM 1048 O O . ASP A 1 129 ? 24.731 -25.730 -33.534 1.00 52.50 129 ASP A O 1
ATOM 1052 N N . PRO A 1 130 ? 26.374 -24.208 -33.572 1.00 53.78 130 PRO A N 1
ATOM 1053 C CA . PRO A 1 130 ? 25.483 -23.042 -33.496 1.00 53.78 130 PRO A CA 1
ATOM 1054 C C . PRO A 1 130 ? 24.597 -22.839 -34.745 1.00 53.78 130 PRO A C 1
ATOM 1056 O O . PRO A 1 130 ? 23.816 -21.890 -34.806 1.00 53.78 130 PRO A O 1
ATOM 1059 N N . TRP A 1 131 ? 24.685 -23.722 -35.747 1.00 60.72 131 TRP A N 1
ATOM 1060 C CA . TRP A 1 131 ? 24.033 -23.572 -37.051 1.00 60.72 131 TRP A CA 1
ATOM 1061 C C . TRP A 1 131 ? 22.837 -24.511 -37.280 1.00 60.72 131 TRP A C 1
ATOM 1063 O O . TRP A 1 131 ? 22.271 -24.511 -38.375 1.00 60.72 131 TRP A O 1
ATOM 1073 N N . GLU A 1 132 ? 22.382 -25.279 -36.281 1.00 60.09 132 GLU A N 1
ATOM 1074 C CA . GLU A 1 132 ? 21.210 -26.162 -36.451 1.00 60.09 132 GLU A CA 1
ATOM 1075 C C . GLU A 1 132 ? 19.942 -25.396 -36.880 1.00 60.09 132 GLU A C 1
ATOM 1077 O O . GLU A 1 132 ? 19.136 -25.918 -37.651 1.00 60.09 132 GLU A O 1
ATOM 1082 N N . ALA A 1 133 ? 19.780 -24.134 -36.464 1.00 63.56 133 ALA A N 1
ATOM 1083 C CA . ALA A 1 133 ? 18.633 -23.295 -36.826 1.00 63.56 133 ALA A CA 1
ATOM 1084 C C . ALA A 1 133 ? 18.764 -22.583 -38.190 1.00 63.56 133 ALA A C 1
ATOM 1086 O O . ALA A 1 133 ? 17.790 -21.997 -38.665 1.00 63.56 133 ALA A O 1
ATOM 1087 N N . GLU A 1 134 ? 19.925 -22.660 -38.856 1.00 72.50 134 GLU A N 1
ATOM 1088 C CA . GLU A 1 134 ? 20.248 -21.899 -40.077 1.00 72.50 134 GLU A CA 1
ATOM 1089 C C . GLU A 1 134 ? 19.226 -22.130 -41.206 1.00 72.50 134 GLU A C 1
ATOM 1091 O O . GLU A 1 134 ? 18.847 -21.209 -41.926 1.00 72.50 134 GLU A O 1
ATOM 1096 N N . HIS A 1 135 ? 18.707 -23.356 -41.317 1.00 75.75 135 HIS A N 1
ATOM 1097 C CA . HIS A 1 135 ? 17.730 -23.747 -42.336 1.00 75.75 135 HIS A CA 1
ATOM 1098 C C . HIS A 1 135 ? 16.332 -23.134 -42.147 1.00 75.75 135 HIS A C 1
ATOM 1100 O O . HIS A 1 135 ? 15.504 -23.244 -43.052 1.00 75.75 135 HIS A O 1
ATOM 1106 N N . ARG A 1 136 ? 16.055 -22.511 -40.994 1.00 73.69 136 ARG A N 1
ATOM 1107 C CA . ARG A 1 136 ? 14.753 -21.914 -40.647 1.00 73.69 136 ARG A CA 1
ATOM 1108 C C . ARG A 1 136 ? 14.740 -20.391 -40.765 1.00 73.69 136 ARG A C 1
ATOM 1110 O O . ARG A 1 136 ? 13.661 -19.809 -40.776 1.00 73.69 136 ARG A O 1
ATOM 1117 N N . LEU A 1 137 ? 15.911 -19.759 -40.848 1.00 79.88 137 LEU A N 1
ATOM 1118 C CA . LEU A 1 137 ? 16.051 -18.304 -40.895 1.00 79.88 137 LEU A CA 1
ATOM 1119 C C . LEU A 1 137 ? 15.958 -17.774 -42.326 1.00 79.88 137 LEU A C 1
ATOM 1121 O O . LEU A 1 137 ? 16.296 -18.476 -43.286 1.00 79.88 137 LEU A O 1
ATOM 1125 N N . VAL A 1 138 ? 15.531 -16.516 -42.460 1.00 86.06 138 VAL A N 1
ATOM 1126 C CA . VAL A 1 138 ? 15.676 -15.764 -43.713 1.00 86.06 138 VAL A CA 1
ATOM 1127 C C . VAL A 1 138 ? 17.170 -15.603 -43.984 1.00 86.06 138 VAL A C 1
ATOM 1129 O O . VAL A 1 138 ? 17.906 -15.130 -43.120 1.00 86.06 138 VAL A O 1
ATOM 1132 N N . ALA A 1 139 ? 17.637 -16.024 -45.158 1.00 89.94 139 ALA A N 1
ATOM 1133 C CA . ALA A 1 139 ? 19.068 -16.074 -45.451 1.00 89.94 139 ALA A CA 1
ATOM 1134 C C . ALA A 1 139 ? 19.374 -15.792 -46.920 1.00 89.94 139 ALA A C 1
ATOM 1136 O O . ALA A 1 139 ? 18.545 -16.066 -47.788 1.00 89.94 139 ALA A O 1
ATOM 1137 N N . ALA A 1 140 ? 20.593 -15.345 -47.215 1.00 92.81 140 ALA A N 1
ATOM 1138 C CA . ALA A 1 140 ? 21.122 -15.336 -48.575 1.00 92.81 140 ALA A CA 1
ATOM 1139 C C . ALA A 1 140 ? 22.633 -15.571 -48.637 1.00 92.81 140 ALA A C 1
ATOM 1141 O O . ALA A 1 140 ? 23.367 -15.269 -47.696 1.00 92.81 140 ALA A O 1
ATOM 1142 N N . ASP A 1 141 ? 23.081 -16.110 -49.770 1.00 95.31 141 ASP A N 1
ATOM 1143 C CA . ASP A 1 141 ? 24.496 -16.279 -50.098 1.00 95.31 141 ASP A CA 1
ATOM 1144 C C . ASP A 1 141 ? 24.946 -15.129 -51.003 1.00 95.31 141 ASP A C 1
ATOM 1146 O O . ASP A 1 141 ? 24.247 -14.766 -51.950 1.00 95.31 141 ASP A O 1
ATOM 1150 N N . TYR A 1 142 ? 26.123 -14.578 -50.731 1.00 96.19 142 TYR A N 1
ATOM 1151 C CA . TYR A 1 142 ? 26.657 -13.389 -51.379 1.00 96.19 142 TYR A CA 1
ATOM 1152 C C . TYR A 1 142 ? 28.092 -13.601 -51.827 1.00 96.19 142 TYR A C 1
ATOM 1154 O O . TYR A 1 142 ? 28.907 -14.084 -51.043 1.00 96.19 142 TYR A O 1
ATOM 1162 N N . ASP A 1 143 ? 28.418 -13.147 -53.033 1.00 96.38 143 ASP A N 1
ATOM 1163 C CA . ASP A 1 143 ? 29.797 -12.908 -53.448 1.00 96.38 143 ASP A CA 1
ATOM 1164 C C . ASP A 1 143 ? 30.138 -11.430 -53.229 1.00 96.38 143 ASP A C 1
ATOM 1166 O O . ASP A 1 143 ? 29.568 -10.531 -53.848 1.00 96.38 143 ASP A O 1
ATOM 1170 N N . VAL A 1 144 ? 31.092 -11.180 -52.333 1.00 96.38 144 VAL A N 1
ATOM 1171 C CA . VAL A 1 144 ? 31.572 -9.840 -51.988 1.00 96.38 144 VAL A CA 1
ATOM 1172 C C . VAL A 1 144 ? 32.996 -9.693 -52.502 1.00 96.38 144 VAL A C 1
ATOM 1174 O O . VAL A 1 144 ? 33.885 -10.459 -52.122 1.00 96.38 144 VAL A O 1
ATOM 1177 N N . ARG A 1 145 ? 33.228 -8.707 -53.370 1.00 96.88 145 ARG A N 1
ATOM 1178 C CA . ARG A 1 145 ? 34.566 -8.340 -53.842 1.00 96.88 145 ARG A CA 1
ATOM 1179 C C . ARG A 1 145 ? 35.037 -7.083 -53.129 1.00 96.88 145 ARG A C 1
ATOM 1181 O O . ARG A 1 145 ? 34.358 -6.060 -53.161 1.00 96.88 145 ARG A O 1
ATOM 1188 N N . VAL A 1 146 ? 36.217 -7.150 -52.527 1.00 96.50 146 VAL A N 1
ATOM 1189 C CA . VAL A 1 146 ? 36.863 -6.018 -51.859 1.00 96.50 146 VAL A CA 1
ATOM 1190 C C . VAL A 1 146 ? 37.884 -5.342 -52.774 1.00 96.50 146 VAL A C 1
ATOM 1192 O O . VAL A 1 146 ? 38.390 -5.941 -53.724 1.00 96.50 146 VAL A O 1
ATOM 1195 N N . THR A 1 147 ? 38.204 -4.083 -52.495 1.00 95.62 147 THR A N 1
ATOM 1196 C CA . THR A 1 147 ? 39.149 -3.299 -53.306 1.00 95.62 147 THR A CA 1
ATOM 1197 C C . THR A 1 147 ? 40.601 -3.744 -53.122 1.00 95.62 147 THR A C 1
ATOM 1199 O O . THR A 1 147 ? 41.371 -3.737 -54.086 1.00 95.62 147 THR A O 1
ATOM 1202 N N . ASP A 1 148 ? 40.960 -4.202 -51.921 1.00 94.69 148 ASP A N 1
ATOM 1203 C CA . ASP A 1 148 ? 42.295 -4.676 -51.551 1.00 94.69 148 ASP A CA 1
ATOM 1204 C C . ASP A 1 148 ? 42.191 -6.026 -50.815 1.00 94.69 148 ASP A C 1
ATOM 1206 O O . ASP A 1 148 ? 41.384 -6.147 -49.888 1.00 94.69 148 ASP A O 1
ATOM 1210 N N . PRO A 1 149 ? 42.977 -7.055 -51.194 1.00 93.19 149 PRO A N 1
ATOM 1211 C CA . PRO A 1 149 ? 42.936 -8.361 -50.533 1.00 93.19 149 PRO A CA 1
ATOM 1212 C C . PRO A 1 149 ? 43.230 -8.303 -49.028 1.00 93.19 149 PRO A C 1
ATOM 1214 O O . PRO A 1 149 ? 42.769 -9.185 -48.302 1.00 93.19 149 PRO A O 1
ATOM 1217 N N . ARG A 1 150 ? 43.934 -7.268 -48.540 1.00 92.75 150 ARG A N 1
ATOM 1218 C CA . ARG A 1 150 ? 44.251 -7.101 -47.113 1.00 92.75 150 ARG A CA 1
ATOM 1219 C C . ARG A 1 150 ? 43.004 -7.017 -46.225 1.00 92.75 150 ARG A C 1
ATOM 1221 O O . ARG A 1 150 ? 43.041 -7.397 -45.060 1.00 92.75 150 ARG A O 1
ATOM 1228 N N . TRP A 1 151 ? 41.869 -6.574 -46.776 1.00 92.31 151 TRP A N 1
ATOM 1229 C CA . TRP A 1 151 ? 40.589 -6.498 -46.058 1.00 92.31 151 TRP A CA 1
ATOM 1230 C C . TRP A 1 151 ? 39.998 -7.865 -45.711 1.00 92.31 151 TRP A C 1
ATOM 1232 O O . TRP A 1 151 ? 39.144 -7.956 -44.835 1.00 92.31 151 TRP A O 1
ATOM 1242 N N . LEU A 1 152 ? 40.467 -8.929 -46.366 1.00 91.75 152 LEU A N 1
ATOM 1243 C CA . LEU A 1 152 ? 40.030 -10.301 -46.122 1.00 91.75 152 LEU A CA 1
ATOM 1244 C C . LEU A 1 152 ? 40.965 -11.075 -45.182 1.00 91.75 152 LEU A C 1
ATOM 1246 O O . LEU A 1 152 ? 40.617 -12.181 -44.779 1.00 91.75 152 LEU A O 1
ATOM 1250 N N . GLU A 1 153 ? 42.129 -10.519 -44.819 1.00 88.19 153 GLU A N 1
ATOM 1251 C CA . GLU A 1 153 ? 43.123 -11.174 -43.950 1.00 88.19 153 GLU A CA 1
ATOM 1252 C C . GLU A 1 153 ? 42.561 -11.710 -42.620 1.00 88.19 153 GLU A C 1
ATOM 1254 O O . GLU A 1 153 ? 43.004 -12.780 -42.195 1.00 88.19 153 GLU A O 1
ATOM 1259 N N . PRO A 1 154 ? 41.596 -11.041 -41.954 1.00 85.44 154 PRO A N 1
ATOM 1260 C CA . PRO A 1 154 ? 41.045 -11.543 -40.694 1.00 85.44 154 PRO A CA 1
ATOM 1261 C C . PRO A 1 154 ? 40.123 -12.765 -40.835 1.00 85.44 154 PRO A C 1
ATOM 1263 O O . PRO A 1 154 ? 39.800 -13.390 -39.823 1.00 85.44 154 PRO A O 1
ATOM 1266 N N . LEU A 1 155 ? 39.674 -13.096 -42.051 1.00 87.50 155 LEU A N 1
ATOM 1267 C CA . LEU A 1 155 ? 38.623 -14.085 -42.290 1.00 87.50 155 LEU A CA 1
ATOM 1268 C C . LEU A 1 155 ? 39.166 -15.506 -42.473 1.00 87.50 155 LEU A C 1
ATOM 1270 O O . LEU A 1 155 ? 40.199 -15.727 -43.104 1.00 87.50 155 LEU A O 1
ATOM 1274 N N . LEU A 1 156 ? 38.405 -16.494 -41.998 1.00 86.81 156 LEU A N 1
ATOM 1275 C CA . LEU A 1 156 ? 38.649 -17.920 -42.232 1.00 86.81 156 LEU A CA 1
ATOM 1276 C C . LEU A 1 156 ? 37.412 -18.596 -42.824 1.00 86.81 156 LEU A C 1
ATOM 1278 O O . LEU A 1 156 ? 36.292 -18.331 -42.399 1.00 86.81 156 LEU A O 1
ATOM 1282 N N . THR A 1 157 ? 37.598 -19.529 -43.759 1.00 88.94 157 THR A N 1
ATOM 1283 C CA . THR A 1 157 ? 36.493 -20.364 -44.252 1.00 88.94 157 THR A CA 1
ATOM 1284 C C . THR A 1 157 ? 35.843 -21.131 -43.099 1.00 88.94 157 THR A C 1
ATOM 1286 O O . THR A 1 157 ? 36.532 -21.747 -42.288 1.00 88.94 157 THR A O 1
ATOM 1289 N N . GLY A 1 158 ? 34.514 -21.085 -43.025 1.00 81.62 158 GLY A N 1
ATOM 1290 C CA . GLY A 1 158 ? 33.715 -21.661 -41.945 1.00 81.62 158 GLY A CA 1
ATOM 1291 C C . GLY A 1 158 ? 33.504 -20.736 -40.743 1.00 81.62 158 GLY A C 1
ATOM 1292 O O . GLY A 1 158 ? 32.641 -21.038 -39.923 1.00 81.62 158 GLY A O 1
ATOM 1293 N N . GLN A 1 159 ? 34.228 -19.615 -40.641 1.00 83.94 159 GLN A N 1
ATOM 1294 C CA . GLN A 1 159 ? 34.022 -18.625 -39.583 1.00 83.94 159 GLN A CA 1
ATOM 1295 C C . GLN A 1 159 ? 32.637 -18.002 -39.707 1.00 83.94 159 GLN A C 1
ATOM 1297 O O . GLN A 1 159 ? 32.243 -17.606 -40.801 1.00 83.94 159 GLN A O 1
ATOM 1302 N N . GLY A 1 160 ? 31.938 -17.849 -38.588 1.00 80.88 160 GLY A N 1
ATOM 1303 C CA . GLY A 1 160 ? 30.768 -16.990 -38.515 1.00 80.88 160 GLY A CA 1
ATOM 1304 C C . GLY A 1 160 ? 30.833 -16.047 -37.327 1.00 80.88 160 GLY A C 1
ATOM 1305 O O . GLY A 1 160 ? 31.596 -16.275 -36.387 1.00 80.88 160 GLY A O 1
ATOM 1306 N N . TRP A 1 161 ? 30.080 -14.962 -37.420 1.00 80.31 161 TRP A N 1
ATOM 1307 C CA . TRP A 1 161 ? 29.929 -13.969 -36.368 1.00 80.31 161 TRP A CA 1
ATOM 1308 C C . TRP A 1 161 ? 28.556 -13.314 -36.477 1.00 80.31 161 TRP A C 1
ATOM 1310 O O . TRP A 1 161 ? 28.006 -13.178 -37.574 1.00 80.31 161 TRP A O 1
ATOM 1320 N N . ALA A 1 162 ? 28.021 -12.913 -35.333 1.00 76.94 162 ALA A N 1
ATOM 1321 C CA . ALA A 1 162 ? 26.857 -12.053 -35.273 1.00 76.94 162 ALA A CA 1
ATOM 1322 C C . ALA A 1 162 ? 27.276 -10.601 -35.561 1.00 76.94 162 ALA A C 1
ATOM 1324 O O . ALA A 1 162 ? 28.425 -10.213 -35.327 1.00 76.94 162 ALA A O 1
ATOM 1325 N N . THR A 1 163 ? 26.392 -9.840 -36.201 1.00 75.12 163 THR A N 1
ATOM 1326 C CA . THR A 1 163 ? 26.678 -8.487 -36.667 1.00 75.12 163 THR A CA 1
ATOM 1327 C C . THR A 1 163 ? 25.467 -7.576 -36.501 1.00 75.12 163 THR A C 1
ATOM 1329 O O . THR A 1 163 ? 24.366 -7.845 -36.988 1.00 75.12 163 THR A O 1
ATOM 1332 N N . ASN A 1 164 ? 25.705 -6.421 -35.886 1.00 73.94 164 ASN A N 1
ATOM 1333 C CA . ASN A 1 164 ? 24.760 -5.306 -35.857 1.00 73.94 164 ASN A CA 1
ATOM 1334 C C . ASN A 1 164 ? 24.852 -4.413 -37.115 1.00 73.94 164 ASN A C 1
ATOM 1336 O O . ASN A 1 164 ? 24.325 -3.303 -37.126 1.00 73.94 164 ASN A O 1
ATOM 1340 N N . ALA A 1 165 ? 25.537 -4.866 -38.177 1.00 79.19 165 ALA A N 1
ATOM 1341 C CA . ALA A 1 165 ? 25.568 -4.150 -39.445 1.00 79.19 165 ALA A CA 1
ATOM 1342 C C . ALA A 1 165 ? 24.148 -3.969 -39.997 1.00 79.19 165 ALA A C 1
ATOM 1344 O O . ALA A 1 165 ? 23.314 -4.871 -39.947 1.00 79.19 165 ALA A O 1
ATOM 1345 N N . PHE A 1 166 ? 23.893 -2.800 -40.573 1.00 74.62 166 PHE A N 1
ATOM 1346 C CA . PHE A 1 166 ? 22.620 -2.445 -41.186 1.00 74.62 166 PHE A CA 1
ATOM 1347 C C . PHE A 1 166 ? 22.865 -1.802 -42.562 1.00 74.62 166 PHE A C 1
ATOM 1349 O O . PHE A 1 166 ? 23.964 -1.287 -42.808 1.00 74.62 166 PHE A O 1
ATOM 1356 N N . PRO A 1 167 ? 21.880 -1.864 -43.476 1.00 71.44 167 PRO A N 1
ATOM 1357 C CA . PRO A 1 167 ? 21.952 -1.203 -44.775 1.00 71.44 167 PRO A CA 1
ATOM 1358 C C . PRO A 1 167 ? 22.104 0.319 -44.667 1.00 71.44 167 PRO A C 1
ATOM 1360 O O . PRO A 1 167 ? 21.507 0.952 -43.803 1.00 71.44 167 PRO A O 1
ATOM 1363 N N . SER A 1 168 ? 22.854 0.919 -45.587 1.00 64.44 168 SER A N 1
ATOM 1364 C CA . SER A 1 168 ? 23.014 2.374 -45.703 1.00 64.44 168 SER A CA 1
ATOM 1365 C C . SER A 1 168 ? 21.693 3.154 -45.961 1.00 64.44 168 SER A C 1
ATOM 1367 O O . SER A 1 168 ? 20.863 2.694 -46.748 1.00 64.44 168 SER A O 1
ATOM 1369 N N . PRO A 1 169 ? 21.513 4.390 -45.443 1.00 54.19 169 PRO A N 1
ATOM 1370 C CA . PRO A 1 169 ? 20.381 5.295 -45.699 1.00 54.19 169 PRO A CA 1
ATOM 1371 C C . PRO A 1 169 ? 20.116 5.632 -47.167 1.00 54.19 169 PRO A C 1
ATOM 1373 O O . PRO A 1 169 ? 18.975 5.859 -47.581 1.00 54.19 169 PRO A O 1
ATOM 1376 N N . ALA A 1 170 ? 21.147 5.626 -48.015 1.00 51.22 170 ALA A N 1
ATOM 1377 C CA . ALA A 1 170 ? 20.948 5.708 -49.462 1.00 51.22 170 ALA A CA 1
ATOM 1378 C C . ALA A 1 170 ? 20.075 4.553 -50.016 1.00 51.22 170 ALA A C 1
ATOM 1380 O O . ALA A 1 170 ? 19.387 4.739 -51.026 1.00 51.22 170 ALA A O 1
ATOM 1381 N N . ALA A 1 171 ? 20.058 3.397 -49.341 1.00 47.69 171 ALA A N 1
ATOM 1382 C CA . ALA A 1 171 ? 19.157 2.273 -49.592 1.00 47.69 171 ALA A CA 1
ATOM 1383 C C . ALA A 1 171 ? 17.826 2.366 -48.802 1.00 47.69 171 ALA A C 1
ATOM 1385 O O . ALA A 1 171 ? 16.813 1.876 -49.298 1.00 47.69 171 ALA A O 1
ATOM 1386 N N . GLU A 1 172 ? 17.772 3.075 -47.660 1.00 46.34 172 GLU A N 1
ATOM 1387 C CA . GLU A 1 172 ? 16.560 3.274 -46.825 1.00 46.34 172 GLU A CA 1
ATOM 1388 C C . GLU A 1 172 ? 15.389 3.960 -47.541 1.00 46.34 172 GLU A C 1
ATOM 1390 O O . GLU A 1 172 ? 14.241 3.785 -47.132 1.00 46.34 172 GLU A O 1
ATOM 1395 N N . ARG A 1 173 ? 15.609 4.677 -48.658 1.00 45.03 173 ARG A N 1
ATOM 1396 C CA . ARG A 1 173 ? 14.508 5.266 -49.459 1.00 45.03 173 ARG A CA 1
ATOM 1397 C C . ARG A 1 173 ? 13.516 4.226 -50.016 1.00 45.03 173 ARG A C 1
ATOM 1399 O O . ARG A 1 173 ? 12.570 4.615 -50.701 1.00 45.03 173 ARG A O 1
ATOM 1406 N N . ARG A 1 174 ? 13.732 2.931 -49.756 1.00 42.25 174 ARG A N 1
ATOM 1407 C CA . ARG A 1 174 ? 12.847 1.811 -50.101 1.00 42.25 174 ARG A CA 1
ATOM 1408 C C . ARG A 1 174 ? 12.273 1.030 -48.905 1.00 42.25 174 ARG A C 1
ATOM 1410 O O . ARG A 1 174 ? 11.505 0.118 -49.168 1.00 42.25 174 ARG A O 1
ATOM 1417 N N . GLY A 1 175 ? 12.497 1.466 -47.655 1.00 41.66 175 GLY A N 1
ATOM 1418 C CA . GLY A 1 175 ? 11.831 0.892 -46.467 1.00 41.66 175 GLY A CA 1
ATOM 1419 C C . GLY A 1 175 ? 12.694 0.033 -45.526 1.00 41.66 175 GLY A C 1
ATOM 1420 O O . GLY A 1 175 ? 12.131 -0.734 -44.743 1.00 41.66 175 GLY A O 1
ATOM 1421 N N . GLY A 1 176 ? 14.026 0.171 -45.578 1.00 40.56 176 GLY A N 1
ATOM 1422 C CA . GLY A 1 176 ? 14.984 -0.544 -44.717 1.00 40.56 176 GLY A CA 1
ATOM 1423 C C . GLY A 1 176 ? 14.976 -0.130 -43.229 1.00 40.56 176 GLY A C 1
ATOM 1424 O O . GLY A 1 176 ? 14.259 0.799 -42.847 1.00 40.56 176 GLY A O 1
ATOM 1425 N N . PRO A 1 177 ? 15.755 -0.822 -42.366 1.00 43.97 177 PRO A N 1
ATOM 1426 C CA . PRO A 1 177 ? 15.631 -0.754 -40.907 1.00 43.97 177 PRO A CA 1
ATOM 1427 C C . PRO A 1 177 ? 16.145 0.575 -40.331 1.00 43.97 177 PRO A C 1
ATOM 1429 O O . PRO A 1 177 ? 17.313 0.712 -39.971 1.00 43.97 177 PRO A O 1
ATOM 1432 N N . ALA A 1 178 ? 15.225 1.524 -40.166 1.00 45.47 178 ALA A N 1
ATOM 1433 C CA . ALA A 1 178 ? 15.453 2.820 -39.524 1.00 45.47 178 ALA A CA 1
ATOM 1434 C C . ALA A 1 178 ? 16.011 2.700 -38.080 1.00 45.47 178 ALA A C 1
ATOM 1436 O O . ALA A 1 178 ? 16.714 3.588 -37.596 1.00 45.47 178 ALA A O 1
ATOM 1437 N N . SER A 1 179 ? 15.771 1.570 -37.398 1.00 52.19 179 SER A N 1
ATOM 1438 C CA . SER A 1 179 ? 16.291 1.309 -36.049 1.00 52.19 179 SER A CA 1
ATOM 1439 C C . SER A 1 179 ? 17.819 1.167 -36.006 1.00 52.19 179 SER A C 1
ATOM 1441 O O . SER A 1 179 ? 18.441 1.712 -35.097 1.00 52.19 179 SER A O 1
ATOM 1443 N N . GLY A 1 180 ? 18.446 0.541 -37.012 1.00 60.41 180 GLY A N 1
ATOM 1444 C CA . GLY A 1 180 ? 19.903 0.352 -37.054 1.00 60.41 180 GLY A CA 1
ATOM 1445 C C . GLY A 1 180 ? 20.674 1.662 -37.243 1.00 60.41 180 GLY A C 1
ATOM 1446 O O . GLY A 1 180 ? 21.645 1.926 -36.532 1.00 60.41 180 GLY A O 1
ATOM 1447 N N . ALA A 1 181 ? 20.198 2.529 -38.143 1.00 67.69 181 ALA A N 1
ATOM 1448 C CA . ALA A 1 181 ? 20.788 3.850 -38.356 1.00 67.69 181 ALA A CA 1
ATOM 1449 C C . ALA A 1 181 ? 20.614 4.759 -37.132 1.00 67.69 181 ALA A C 1
ATOM 1451 O O . ALA A 1 181 ? 21.569 5.417 -36.713 1.00 67.69 181 ALA A O 1
ATOM 1452 N N . GLY A 1 182 ? 19.427 4.756 -36.517 1.00 73.94 182 GLY A N 1
ATOM 1453 C CA . GLY A 1 182 ? 19.179 5.500 -35.285 1.00 73.94 182 GLY A CA 1
ATOM 1454 C C . GLY A 1 182 ? 20.084 5.058 -34.132 1.00 73.94 182 GLY A C 1
ATOM 1455 O O . GLY A 1 182 ? 20.668 5.905 -33.454 1.00 73.94 182 GLY A O 1
ATOM 1456 N N . GLU A 1 183 ? 20.246 3.748 -33.919 1.00 70.69 183 GLU A N 1
ATOM 1457 C CA . GLU A 1 183 ? 21.155 3.208 -32.899 1.00 70.69 183 GLU A CA 1
ATOM 1458 C C . GLU A 1 183 ? 22.622 3.555 -33.179 1.00 70.69 183 GLU A C 1
ATOM 1460 O O . GLU A 1 183 ? 23.359 3.898 -32.250 1.00 70.69 183 GLU A O 1
ATOM 1465 N N . ALA A 1 184 ? 23.049 3.535 -34.444 1.00 69.06 184 ALA A N 1
ATOM 1466 C CA . ALA A 1 184 ? 24.399 3.940 -34.824 1.00 69.06 184 ALA A CA 1
ATOM 1467 C C . ALA A 1 184 ? 24.659 5.421 -34.543 1.00 69.06 184 ALA A C 1
ATOM 1469 O O . ALA A 1 184 ? 25.694 5.761 -33.974 1.00 69.06 184 ALA A O 1
ATOM 1470 N N . TYR A 1 185 ? 23.705 6.298 -34.864 1.00 81.38 185 TYR A N 1
ATOM 1471 C CA . TYR A 1 185 ? 23.800 7.720 -34.542 1.00 81.38 185 TYR A CA 1
ATOM 1472 C C . TYR A 1 185 ? 23.760 7.988 -33.033 1.00 81.38 185 TYR A C 1
ATOM 1474 O O . TYR A 1 185 ? 24.483 8.860 -32.547 1.00 81.38 185 TYR A O 1
ATOM 1482 N N . LEU A 1 186 ? 22.976 7.216 -32.274 1.00 79.00 186 LEU A N 1
ATOM 1483 C CA . LEU A 1 186 ? 22.987 7.261 -30.812 1.00 79.00 186 LEU A CA 1
ATOM 1484 C C . LEU A 1 186 ? 24.369 6.862 -30.265 1.00 79.00 186 LEU A C 1
ATOM 1486 O O . LEU A 1 186 ? 24.916 7.554 -29.407 1.00 79.00 186 LEU A O 1
ATOM 1490 N N . GLY A 1 187 ? 24.966 5.793 -30.798 1.00 70.88 187 GLY A N 1
ATOM 1491 C CA . GLY A 1 187 ? 26.327 5.369 -30.459 1.00 70.88 187 GLY A CA 1
ATOM 1492 C C . GLY A 1 187 ? 27.391 6.398 -30.854 1.00 70.88 187 GLY A C 1
ATOM 1493 O O . GLY A 1 187 ? 28.285 6.689 -30.063 1.00 70.88 187 GLY A O 1
ATOM 1494 N N . LEU A 1 188 ? 27.276 6.999 -32.041 1.00 75.31 188 LEU A N 1
ATOM 1495 C CA . LEU A 1 188 ? 28.183 8.045 -32.521 1.00 75.31 188 LEU A CA 1
ATOM 1496 C C . LEU A 1 188 ? 28.156 9.268 -31.604 1.00 75.31 188 LEU A C 1
ATOM 1498 O O . LEU A 1 188 ? 29.208 9.812 -31.273 1.00 75.31 188 LEU A O 1
ATOM 1502 N N . GLY A 1 189 ? 26.961 9.689 -31.178 1.00 80.06 189 GLY A N 1
ATOM 1503 C CA . GLY A 1 189 ? 26.807 10.791 -30.233 1.00 80.06 189 GLY A CA 1
ATOM 1504 C C . GLY A 1 189 ? 27.513 10.513 -28.908 1.00 80.06 189 GLY A C 1
ATOM 1505 O O . GLY A 1 189 ? 28.210 11.385 -28.392 1.00 80.06 189 GLY A O 1
ATOM 1506 N N . TRP A 1 190 ? 27.404 9.281 -28.409 1.00 77.44 190 TRP A N 1
ATOM 1507 C CA . TRP A 1 190 ? 28.060 8.845 -27.177 1.00 77.44 190 TRP A CA 1
ATOM 1508 C C . TRP A 1 190 ? 29.591 8.839 -27.293 1.00 77.44 190 TRP A C 1
ATOM 1510 O O . TRP A 1 190 ? 30.271 9.368 -26.414 1.00 77.44 190 TRP A O 1
ATOM 1520 N N . VAL A 1 191 ? 30.138 8.330 -28.404 1.00 72.00 191 VAL A N 1
ATOM 1521 C CA . VAL A 1 191 ? 31.590 8.348 -28.672 1.00 72.00 191 VAL A CA 1
ATOM 1522 C C . VAL A 1 191 ? 32.114 9.781 -28.784 1.00 72.00 191 VAL A C 1
ATOM 1524 O O . VAL A 1 191 ? 33.103 10.127 -28.143 1.00 72.00 191 VAL A O 1
ATOM 1527 N N . ARG A 1 192 ? 31.438 10.651 -29.547 1.00 78.38 192 ARG A N 1
ATOM 1528 C CA . ARG A 1 192 ? 31.861 12.054 -29.716 1.00 78.38 192 ARG A CA 1
ATOM 1529 C C . ARG A 1 192 ? 31.853 12.832 -28.408 1.00 78.38 192 ARG A C 1
ATOM 1531 O O . ARG A 1 192 ? 32.713 13.686 -28.193 1.00 78.38 192 ARG A O 1
ATOM 1538 N N . GLU A 1 193 ? 30.896 12.528 -27.541 1.00 78.94 193 GLU A N 1
ATOM 1539 C CA . GLU A 1 193 ? 30.830 13.105 -26.209 1.00 78.94 193 GLU A CA 1
ATOM 1540 C C . GLU A 1 193 ? 31.993 12.641 -25.322 1.00 78.94 193 GLU A C 1
ATOM 1542 O O . GLU A 1 193 ? 32.680 13.489 -24.754 1.00 78.94 193 GLU A O 1
ATOM 1547 N N . LEU A 1 194 ? 32.200 11.327 -25.177 1.00 70.06 194 LEU A N 1
ATOM 1548 C CA . LEU A 1 194 ? 33.130 10.771 -24.186 1.00 70.06 194 LEU A CA 1
ATOM 1549 C C . LEU A 1 194 ? 34.593 10.765 -24.635 1.00 70.06 194 LEU A C 1
ATOM 1551 O O . LEU A 1 194 ? 35.465 11.097 -23.835 1.00 70.06 194 LEU A O 1
ATOM 1555 N N . ASP A 1 195 ? 34.864 10.399 -25.888 1.00 61.75 195 ASP A N 1
ATOM 1556 C CA . ASP A 1 195 ? 36.235 10.211 -26.376 1.00 61.75 195 ASP A CA 1
ATOM 1557 C C . ASP A 1 195 ? 36.814 11.500 -26.973 1.00 61.75 195 ASP A C 1
ATOM 1559 O O . ASP A 1 195 ? 38.003 11.786 -26.809 1.00 61.75 195 ASP A O 1
ATOM 1563 N N . SER A 1 196 ? 35.978 12.302 -27.641 1.00 60.34 196 SER A N 1
ATOM 1564 C CA . SER A 1 196 ? 36.429 13.475 -28.406 1.00 60.34 196 SER A CA 1
ATOM 1565 C C . SER A 1 196 ? 36.143 14.816 -27.721 1.00 60.34 196 SER A C 1
ATOM 1567 O O . SER A 1 196 ? 36.733 15.828 -28.103 1.00 60.34 196 SER A O 1
ATOM 1569 N N . GLY A 1 197 ? 35.238 14.861 -26.732 1.00 75.81 197 GLY A N 1
ATOM 1570 C CA . GLY A 1 197 ? 34.755 16.113 -26.131 1.00 75.81 197 GLY A CA 1
ATOM 1571 C C . GLY A 1 197 ? 34.049 17.045 -27.130 1.00 75.81 197 GLY A C 1
ATOM 1572 O O . GLY A 1 197 ? 33.889 18.238 -26.864 1.00 75.81 197 GLY A O 1
ATOM 1573 N N . ASP A 1 198 ? 33.640 16.521 -28.290 1.00 85.81 198 ASP A N 1
ATOM 1574 C CA . ASP A 1 198 ? 32.954 17.270 -29.343 1.00 85.81 198 ASP A CA 1
ATOM 1575 C C . ASP A 1 198 ? 31.452 17.304 -29.051 1.00 85.81 198 ASP A C 1
ATOM 1577 O O . ASP A 1 198 ? 30.654 16.556 -29.621 1.00 85.81 198 ASP A O 1
ATOM 1581 N N . PHE A 1 199 ? 31.055 18.187 -28.135 1.00 90.12 199 PHE A N 1
ATOM 1582 C CA . PHE A 1 199 ? 29.655 18.323 -27.736 1.00 90.12 199 PHE A CA 1
ATOM 1583 C C . PHE A 1 199 ? 28.737 18.733 -28.894 1.00 90.12 199 PHE A C 1
ATOM 1585 O O . PHE A 1 199 ? 27.600 18.271 -28.964 1.00 90.12 199 PHE A O 1
ATOM 1592 N N . ASP A 1 200 ? 29.208 19.564 -29.827 1.00 89.31 200 ASP A N 1
ATOM 1593 C CA . ASP A 1 200 ? 28.385 19.995 -30.960 1.00 89.31 200 ASP A CA 1
ATOM 1594 C C . ASP A 1 200 ? 28.221 18.867 -31.991 1.00 89.31 200 ASP A C 1
ATOM 1596 O O . ASP A 1 200 ? 27.143 18.706 -32.569 1.00 89.31 200 ASP A O 1
ATOM 1600 N N . GLY A 1 201 ? 29.259 18.058 -32.221 1.00 84.62 201 GLY A N 1
ATOM 1601 C CA . GLY A 1 201 ? 29.173 16.846 -33.036 1.00 84.62 201 GLY A CA 1
ATOM 1602 C C . GLY A 1 201 ? 28.338 15.741 -32.398 1.00 84.62 201 GLY A C 1
ATOM 1603 O O . GLY A 1 201 ? 27.624 15.044 -33.124 1.00 84.62 201 GLY A O 1
ATOM 1604 N N . ALA A 1 202 ? 28.376 15.617 -31.069 1.00 86.75 202 ALA A N 1
ATOM 1605 C CA . ALA A 1 202 ? 27.522 14.708 -30.314 1.00 86.75 202 ALA A CA 1
ATOM 1606 C C . ALA A 1 202 ? 26.042 15.103 -30.425 1.00 86.75 202 ALA A C 1
ATOM 1608 O O . ALA A 1 202 ? 25.213 14.261 -30.763 1.00 86.75 202 ALA A O 1
ATOM 1609 N N . ILE A 1 203 ? 25.710 16.389 -30.238 1.00 92.19 203 ILE A N 1
ATOM 1610 C CA . ILE A 1 203 ? 24.336 16.897 -30.401 1.00 92.19 203 ILE A CA 1
ATOM 1611 C C . ILE A 1 203 ? 23.820 16.620 -31.816 1.00 92.19 203 ILE A C 1
ATOM 1613 O O . ILE A 1 203 ? 22.730 16.072 -31.949 1.00 92.19 203 ILE A O 1
ATOM 1617 N N . ARG A 1 204 ? 24.605 16.913 -32.865 1.00 89.88 204 ARG A N 1
ATOM 1618 C CA . ARG A 1 204 ? 24.200 16.615 -34.253 1.00 89.88 204 ARG A CA 1
ATOM 1619 C C . ARG A 1 204 ? 23.933 15.126 -34.477 1.00 89.88 204 ARG A C 1
ATOM 1621 O O . ARG A 1 204 ? 22.976 14.776 -35.160 1.00 89.88 204 ARG A O 1
ATOM 1628 N N . ALA A 1 205 ? 24.763 14.247 -33.912 1.00 81.50 205 ALA A N 1
ATOM 1629 C CA . ALA A 1 205 ? 24.559 12.805 -34.018 1.00 81.50 205 ALA A CA 1
ATOM 1630 C C . ALA A 1 205 ? 23.272 12.366 -33.297 1.00 81.50 205 ALA A C 1
ATOM 1632 O O . ALA A 1 205 ? 22.454 11.661 -33.881 1.00 81.50 205 ALA A O 1
ATOM 1633 N N . TYR A 1 206 ? 23.015 12.854 -32.081 1.00 91.25 206 TYR A N 1
ATOM 1634 C CA . TYR A 1 206 ? 21.759 12.564 -31.388 1.00 91.25 206 TYR A CA 1
ATOM 1635 C C . TYR A 1 206 ? 20.529 13.142 -32.106 1.00 91.25 206 TYR A C 1
ATOM 1637 O O . TYR A 1 206 ? 19.492 12.488 -32.149 1.00 91.25 206 TYR A O 1
ATOM 1645 N N . GLU A 1 207 ? 20.621 14.319 -32.729 1.00 92.44 207 GLU A N 1
ATOM 1646 C CA . GLU A 1 207 ? 19.544 14.872 -33.566 1.00 92.44 207 GLU A CA 1
ATOM 1647 C C . GLU A 1 207 ? 19.219 13.953 -34.751 1.00 92.44 207 GLU A C 1
ATOM 1649 O O . GLU A 1 207 ? 18.047 13.693 -35.021 1.00 92.44 207 GLU A O 1
ATOM 1654 N N . ARG A 1 208 ? 20.232 13.351 -35.389 1.00 86.50 208 ARG A N 1
ATOM 1655 C CA . ARG A 1 208 ? 20.009 12.317 -36.413 1.00 86.50 208 ARG A CA 1
ATOM 1656 C C . ARG A 1 208 ? 19.361 11.056 -35.849 1.00 86.50 208 ARG A C 1
ATOM 1658 O O . ARG A 1 208 ? 18.473 10.500 -36.494 1.00 86.50 208 ARG A O 1
ATOM 1665 N N . ALA A 1 209 ? 19.740 10.630 -34.646 1.00 84.94 209 ALA A N 1
ATOM 1666 C CA . ALA A 1 209 ? 19.084 9.511 -33.968 1.00 84.94 209 ALA A CA 1
ATOM 1667 C C . ALA A 1 209 ? 17.604 9.810 -33.649 1.00 84.94 209 ALA A C 1
ATOM 1669 O O . ALA A 1 209 ? 16.766 8.918 -33.749 1.00 84.94 209 ALA A O 1
ATOM 1670 N N . ILE A 1 210 ? 17.251 11.066 -33.339 1.00 90.44 210 ILE A N 1
ATOM 1671 C CA . ILE A 1 210 ? 15.856 11.509 -33.150 1.00 90.44 210 ILE A CA 1
ATOM 1672 C C . ILE A 1 210 ? 15.063 11.458 -34.469 1.00 90.44 210 ILE A C 1
ATOM 1674 O O . ILE A 1 210 ? 13.875 11.124 -34.484 1.00 90.44 210 ILE A O 1
ATOM 1678 N N . GLU A 1 211 ? 15.700 11.802 -35.586 1.00 86.88 211 GLU A N 1
ATOM 1679 C CA . GLU A 1 211 ? 15.067 11.774 -36.909 1.00 86.88 211 GLU A CA 1
ATOM 1680 C C . GLU A 1 211 ? 14.808 10.343 -37.397 1.00 86.88 211 GLU A C 1
ATOM 1682 O O . GLU A 1 211 ? 13.740 10.069 -37.949 1.00 86.88 211 GLU A O 1
ATOM 1687 N N . THR A 1 212 ? 15.770 9.443 -37.178 1.00 79.56 212 THR A N 1
ATOM 1688 C CA . THR A 1 212 ? 15.827 8.127 -37.837 1.00 79.56 212 THR A CA 1
ATOM 1689 C C . THR A 1 212 ? 15.465 6.951 -36.934 1.00 79.56 212 THR A C 1
ATOM 1691 O O . THR A 1 212 ? 14.964 5.953 -37.434 1.00 79.56 212 THR A O 1
ATOM 1694 N N . GLY A 1 213 ? 15.660 7.055 -35.618 1.00 75.19 213 GLY A N 1
ATOM 1695 C CA . GLY A 1 213 ? 15.463 5.940 -34.692 1.00 75.19 213 GLY A CA 1
ATOM 1696 C C . GLY A 1 213 ? 14.005 5.553 -34.446 1.00 75.19 213 GLY A C 1
ATOM 1697 O O . GLY A 1 213 ? 13.072 6.268 -34.810 1.00 75.19 213 GLY A O 1
ATOM 1698 N N . ASP A 1 214 ? 13.802 4.423 -33.771 1.00 78.69 214 ASP A N 1
ATOM 1699 C CA . ASP A 1 214 ? 12.498 4.042 -33.222 1.00 78.69 214 ASP A CA 1
ATOM 1700 C C . ASP A 1 214 ? 12.124 4.890 -31.985 1.00 78.69 214 ASP A C 1
ATOM 1702 O O . ASP A 1 214 ? 12.901 5.720 -31.512 1.00 78.69 214 ASP A O 1
ATOM 1706 N N . ALA A 1 215 ? 10.932 4.681 -31.422 1.00 84.25 215 ALA A N 1
ATOM 1707 C CA . ALA A 1 215 ? 10.460 5.426 -30.252 1.00 84.25 215 ALA A CA 1
ATOM 1708 C C . ALA A 1 215 ? 11.440 5.414 -29.056 1.00 84.25 215 ALA A C 1
ATOM 1710 O O . ALA A 1 215 ? 11.569 6.418 -28.352 1.00 84.25 215 ALA A O 1
ATOM 1711 N N . HIS A 1 216 ? 12.149 4.305 -28.835 1.00 81.19 216 HIS A N 1
ATOM 1712 C CA . HIS A 1 216 ? 13.105 4.141 -27.738 1.00 81.19 216 HIS A CA 1
ATOM 1713 C C . HIS A 1 216 ? 14.412 4.878 -28.002 1.00 81.19 216 HIS A C 1
ATOM 1715 O O . HIS A 1 216 ? 14.890 5.625 -27.145 1.00 81.19 216 HIS A O 1
ATOM 1721 N N . VAL A 1 217 ? 14.959 4.721 -29.205 1.00 82.94 217 VAL A N 1
ATOM 1722 C CA . VAL A 1 217 ? 16.155 5.433 -29.660 1.00 82.94 217 VAL A CA 1
ATOM 1723 C C . VAL A 1 217 ? 15.915 6.939 -29.638 1.00 82.94 217 VAL A C 1
ATOM 1725 O O . VAL A 1 217 ? 16.742 7.674 -29.096 1.00 82.94 217 VAL A O 1
ATOM 1728 N N . LYS A 1 218 ? 14.763 7.407 -30.134 1.00 90.56 218 LYS A N 1
ATOM 1729 C CA . LYS A 1 218 ? 14.383 8.827 -30.092 1.00 90.56 218 LYS A CA 1
ATOM 1730 C C . LYS A 1 218 ? 14.339 9.359 -28.668 1.00 90.56 218 LYS A C 1
ATOM 1732 O O . LYS A 1 218 ? 14.878 10.432 -28.396 1.00 90.56 218 LYS A O 1
ATOM 1737 N N . ALA A 1 219 ? 13.725 8.613 -27.751 1.00 89.25 219 ALA A N 1
ATOM 1738 C CA . ALA A 1 219 ? 13.633 9.018 -26.357 1.00 89.25 219 ALA A CA 1
ATOM 1739 C C . ALA A 1 219 ? 15.022 9.111 -25.696 1.00 89.25 219 ALA A C 1
ATOM 1741 O O . ALA A 1 219 ? 15.316 10.126 -25.062 1.00 89.25 219 ALA A O 1
ATOM 1742 N N . LYS A 1 220 ? 15.906 8.126 -25.923 1.00 87.38 220 LYS A N 1
ATOM 1743 C CA . LYS A 1 220 ? 17.299 8.148 -25.432 1.00 87.38 220 LYS A CA 1
ATOM 1744 C C . LYS A 1 220 ? 18.112 9.295 -26.020 1.00 87.38 220 LYS A C 1
ATOM 1746 O O . LYS A 1 220 ? 18.873 9.949 -25.314 1.00 87.38 220 LYS A O 1
ATOM 1751 N N . ALA A 1 221 ? 17.958 9.546 -27.314 1.00 91.19 221 ALA A N 1
ATOM 1752 C CA . ALA A 1 221 ? 18.666 10.621 -27.986 1.00 91.19 221 ALA A CA 1
ATOM 1753 C C . ALA A 1 221 ? 18.212 11.995 -27.467 1.00 91.19 221 ALA A C 1
ATOM 1755 O O . ALA A 1 221 ? 19.047 12.855 -27.197 1.00 91.19 221 ALA A O 1
ATOM 1756 N N . HIS A 1 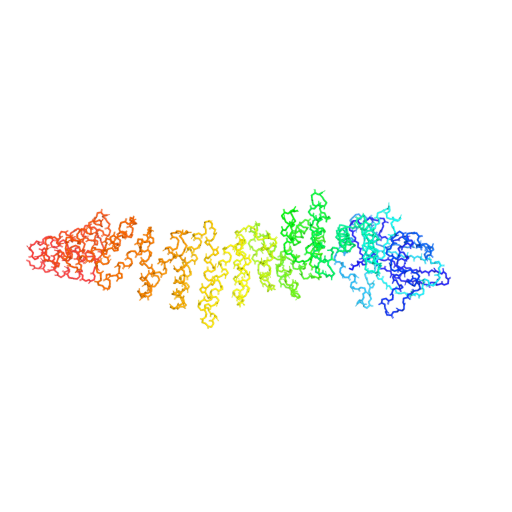222 ? 16.911 12.193 -27.223 1.00 94.69 222 HIS A N 1
ATOM 1757 C CA . HIS A 1 222 ? 16.403 13.417 -26.601 1.00 94.69 222 HIS A CA 1
ATOM 1758 C C . HIS A 1 222 ? 16.990 13.670 -25.206 1.00 94.69 222 HIS A C 1
ATOM 1760 O O . HIS A 1 222 ? 17.394 14.798 -24.921 1.00 94.69 222 HIS A O 1
ATOM 1766 N N . THR A 1 223 ? 17.057 12.654 -24.341 1.00 92.50 223 THR A N 1
ATOM 1767 C CA . THR A 1 223 ? 17.640 12.813 -22.997 1.00 92.50 223 THR A CA 1
ATOM 1768 C C . THR A 1 223 ? 19.145 13.064 -23.065 1.00 92.50 223 THR A C 1
ATOM 1770 O O . THR A 1 223 ? 19.651 13.939 -22.361 1.00 92.50 223 THR A O 1
ATOM 1773 N N . ALA A 1 224 ? 19.847 12.378 -23.972 1.00 89.75 224 ALA A N 1
ATOM 1774 C CA . ALA A 1 224 ? 21.276 12.567 -24.195 1.00 89.75 224 ALA A CA 1
ATOM 1775 C C . ALA A 1 224 ? 21.615 13.981 -24.702 1.00 89.75 224 ALA A C 1
ATOM 1777 O O . ALA A 1 224 ? 22.607 14.563 -24.267 1.00 89.75 224 ALA A O 1
ATOM 1778 N N . VAL A 1 225 ? 20.778 14.580 -25.559 1.00 93.94 225 VAL A N 1
ATOM 1779 C CA . VAL A 1 225 ? 20.947 15.976 -26.007 1.00 93.94 225 VAL A CA 1
ATOM 1780 C C . VAL A 1 225 ? 20.905 16.949 -24.828 1.00 93.94 225 VAL A C 1
ATOM 1782 O O . VAL A 1 225 ? 21.758 17.833 -24.735 1.00 93.94 225 VAL A O 1
ATOM 1785 N N . GLU A 1 226 ? 19.940 16.802 -23.917 1.00 93.00 226 GLU A N 1
ATOM 1786 C CA . GLU A 1 226 ? 19.822 17.685 -22.747 1.00 93.00 226 GLU A CA 1
ATOM 1787 C C . GLU A 1 226 ? 21.014 17.527 -21.803 1.00 93.00 226 GLU A C 1
ATOM 1789 O O . GLU A 1 226 ? 21.583 18.515 -21.330 1.00 93.00 226 GLU A O 1
ATOM 1794 N N . ARG A 1 227 ? 21.462 16.287 -21.609 1.00 90.81 227 ARG A N 1
ATOM 1795 C CA . ARG A 1 227 ? 22.672 15.988 -20.853 1.00 90.81 227 ARG A CA 1
ATOM 1796 C C . ARG A 1 227 ? 23.922 16.630 -21.459 1.00 90.81 227 ARG A C 1
ATOM 1798 O O . ARG A 1 227 ? 24.666 17.301 -20.743 1.00 90.81 227 ARG A O 1
ATOM 1805 N N . VAL A 1 228 ? 24.147 16.477 -22.765 1.00 90.94 228 VAL A N 1
ATOM 1806 C CA . VAL A 1 228 ? 25.316 17.058 -23.447 1.00 90.94 228 VAL A CA 1
ATOM 1807 C C . VAL A 1 228 ? 25.290 18.584 -23.420 1.00 90.94 228 VAL A C 1
ATOM 1809 O O . VAL A 1 228 ? 26.329 19.201 -23.180 1.00 90.94 228 VAL A O 1
ATOM 1812 N N . LYS A 1 229 ? 24.121 19.215 -23.583 1.00 91.75 229 LYS A N 1
ATOM 1813 C CA . LYS A 1 229 ? 23.986 20.672 -23.413 1.00 91.75 229 LYS A CA 1
ATOM 1814 C C . LYS A 1 229 ? 24.400 21.112 -22.009 1.00 91.75 229 LYS A C 1
ATOM 1816 O O . LYS A 1 229 ? 25.195 22.041 -21.883 1.00 91.75 229 LYS A O 1
ATOM 1821 N N . ALA A 1 230 ? 23.935 20.411 -20.974 1.00 89.75 230 ALA A N 1
ATOM 1822 C CA . ALA A 1 230 ? 24.271 20.728 -19.588 1.00 89.75 230 ALA A CA 1
ATOM 1823 C C . ALA A 1 230 ? 25.771 20.548 -19.279 1.00 89.75 230 ALA A C 1
ATOM 1825 O O . ALA A 1 230 ? 26.345 21.352 -18.540 1.00 89.75 230 ALA A O 1
ATOM 1826 N N . LYS A 1 231 ? 26.426 19.533 -19.868 1.00 88.44 231 LYS A N 1
ATOM 1827 C CA . LYS A 1 231 ? 27.889 19.349 -19.788 1.00 88.44 231 LYS A CA 1
ATOM 1828 C C . LYS A 1 231 ? 28.640 20.479 -20.491 1.00 88.44 231 LYS A C 1
ATOM 1830 O O . LYS A 1 231 ? 29.539 21.073 -19.901 1.00 88.44 231 LYS A O 1
ATOM 1835 N N . ARG A 1 232 ? 28.228 20.836 -21.713 1.00 88.56 232 ARG A N 1
ATOM 1836 C CA . ARG A 1 232 ? 28.819 21.937 -22.493 1.00 88.56 232 ARG A CA 1
ATOM 1837 C C . ARG A 1 232 ? 28.733 23.281 -21.766 1.00 88.56 232 ARG A C 1
ATOM 1839 O O . ARG A 1 232 ? 29.660 24.081 -21.836 1.00 88.56 232 ARG A O 1
ATOM 1846 N N . GLU A 1 233 ? 27.622 23.534 -21.081 1.00 89.31 233 GLU A N 1
ATOM 1847 C CA . GLU A 1 233 ? 27.372 24.773 -20.335 1.00 89.31 233 GLU A CA 1
ATOM 1848 C C . GLU A 1 233 ? 28.023 24.786 -18.940 1.00 89.31 233 GLU A C 1
ATOM 1850 O O . GLU A 1 233 ? 28.005 25.814 -18.263 1.00 89.31 233 GLU A O 1
ATOM 1855 N N . GLY A 1 234 ? 28.618 23.668 -18.505 1.00 85.75 234 GLY A N 1
ATOM 1856 C CA . GLY A 1 234 ? 29.225 23.530 -17.180 1.00 85.75 234 GLY A CA 1
ATOM 1857 C C . GLY A 1 234 ? 28.208 23.570 -16.034 1.00 85.75 234 GLY A C 1
ATOM 1858 O O . GLY A 1 234 ? 28.572 23.872 -14.899 1.00 85.75 234 GLY A O 1
ATOM 1859 N N . THR A 1 235 ? 26.929 23.309 -16.321 1.00 86.31 235 THR A N 1
ATOM 1860 C CA . THR A 1 235 ? 25.840 23.325 -15.331 1.00 86.31 235 THR A CA 1
ATOM 1861 C C . THR A 1 235 ? 25.599 21.961 -14.690 1.00 86.31 235 THR A C 1
ATOM 1863 O O . THR A 1 235 ? 24.902 21.881 -13.679 1.00 86.31 235 THR A O 1
ATOM 1866 N N . LEU A 1 236 ? 26.139 20.890 -15.278 1.00 83.69 236 LEU A N 1
ATOM 1867 C CA . LEU A 1 236 ? 26.080 19.542 -14.720 1.00 83.69 236 LEU A CA 1
ATOM 1868 C C . LEU A 1 236 ? 27.293 19.300 -13.813 1.00 83.69 236 LEU A C 1
ATOM 1870 O O . LEU A 1 236 ? 28.431 19.511 -14.229 1.00 83.69 236 LEU A O 1
ATOM 1874 N N . ALA A 1 237 ? 27.045 18.868 -12.576 1.00 77.38 237 ALA A N 1
ATOM 1875 C CA . ALA A 1 237 ? 28.110 18.432 -11.680 1.00 77.38 237 ALA A CA 1
ATOM 1876 C C . ALA A 1 237 ? 28.763 17.148 -12.216 1.00 77.38 237 ALA A C 1
ATOM 1878 O O . ALA A 1 237 ? 28.075 16.293 -12.769 1.00 77.38 237 ALA A O 1
ATOM 1879 N N . ASP A 1 238 ? 30.072 17.008 -12.014 1.00 72.25 238 ASP A N 1
ATOM 1880 C CA . ASP A 1 238 ? 30.861 15.844 -12.441 1.00 72.25 238 ASP A CA 1
ATOM 1881 C C . ASP A 1 238 ? 30.668 14.651 -11.476 1.00 72.25 238 ASP A C 1
ATOM 1883 O O . ASP A 1 238 ? 31.590 14.206 -10.796 1.00 72.25 238 ASP A O 1
ATOM 1887 N N . ASP A 1 239 ? 29.417 14.202 -11.332 1.00 78.31 239 ASP A N 1
ATOM 1888 C CA . ASP A 1 239 ? 29.006 13.017 -10.570 1.00 78.31 239 ASP A CA 1
ATOM 1889 C C . ASP A 1 239 ? 27.864 12.311 -11.318 1.00 78.31 239 ASP A C 1
ATOM 1891 O O . ASP A 1 239 ? 26.868 12.927 -11.709 1.00 78.31 239 ASP A O 1
ATOM 1895 N N . PHE A 1 240 ? 28.002 10.994 -11.466 1.00 70.38 240 PHE A N 1
ATOM 1896 C CA . PHE A 1 240 ? 27.027 10.080 -12.057 1.00 70.38 240 PHE A CA 1
ATOM 1897 C C . PHE A 1 240 ? 25.598 10.277 -11.522 1.00 70.38 240 PHE A C 1
ATOM 1899 O O . PHE A 1 240 ? 24.631 10.202 -12.278 1.00 70.38 240 PHE A O 1
ATOM 1906 N N . THR A 1 241 ? 25.444 10.596 -10.235 1.00 77.62 241 THR A N 1
ATOM 1907 C CA . THR A 1 241 ? 24.124 10.809 -9.618 1.00 77.62 241 THR A CA 1
ATOM 1908 C C . THR A 1 241 ? 23.392 12.014 -10.222 1.00 77.62 241 THR A C 1
ATOM 1910 O O . THR A 1 241 ? 22.178 11.969 -10.438 1.00 77.62 241 THR A O 1
ATOM 1913 N N . ALA A 1 242 ? 24.119 13.095 -10.527 1.00 80.50 242 ALA A N 1
ATOM 1914 C CA . ALA A 1 242 ? 23.547 14.294 -11.137 1.00 80.50 242 ALA A CA 1
ATOM 1915 C C . ALA A 1 242 ? 23.136 14.047 -12.597 1.00 80.50 242 ALA A C 1
ATOM 1917 O O . ALA A 1 242 ? 22.112 14.567 -13.045 1.00 80.50 242 ALA A O 1
ATOM 1918 N N . GLU A 1 243 ? 23.906 13.224 -13.314 1.00 81.00 243 GLU A N 1
ATOM 1919 C CA . GLU A 1 243 ? 23.613 12.797 -14.684 1.00 81.00 243 GLU A CA 1
ATOM 1920 C C . GLU A 1 243 ? 22.308 11.990 -14.749 1.00 81.00 243 GLU A C 1
ATOM 1922 O O . GLU A 1 243 ? 21.385 12.375 -15.469 1.00 81.00 243 GLU A O 1
ATOM 1927 N N . VAL A 1 244 ? 22.173 10.955 -13.912 1.00 80.38 244 VAL A N 1
ATOM 1928 C CA . VAL A 1 244 ? 20.960 10.121 -13.841 1.00 80.38 244 VAL A CA 1
ATOM 1929 C C . VAL A 1 244 ? 19.729 10.949 -13.460 1.00 80.38 244 VAL A C 1
ATOM 1931 O O . VAL A 1 244 ? 18.665 10.792 -14.063 1.00 80.38 244 VAL A O 1
ATOM 1934 N N . ALA A 1 245 ? 19.851 11.867 -12.496 1.00 84.69 245 ALA A N 1
ATOM 1935 C CA . ALA A 1 245 ? 18.742 12.729 -12.087 1.00 84.69 245 ALA A CA 1
ATOM 1936 C C . ALA A 1 245 ? 18.287 13.677 -13.213 1.00 84.69 245 ALA A C 1
ATOM 1938 O O . ALA A 1 245 ? 17.082 13.880 -13.406 1.00 84.69 245 ALA A O 1
ATOM 1939 N N . LEU A 1 246 ? 19.234 14.245 -13.971 1.00 87.94 246 LEU A N 1
ATOM 1940 C CA . LEU A 1 246 ? 18.933 15.095 -15.123 1.00 87.94 246 LEU A CA 1
ATOM 1941 C C . LEU A 1 246 ? 18.218 14.303 -16.220 1.00 87.94 246 LEU A C 1
ATOM 1943 O O . LEU A 1 246 ? 17.173 14.743 -16.698 1.00 87.94 246 LEU A O 1
ATOM 1947 N N . GLU A 1 247 ? 18.751 13.141 -16.598 1.00 86.38 247 GLU A N 1
ATOM 1948 C CA . GLU A 1 247 ? 18.172 12.305 -17.652 1.00 86.38 247 GLU A CA 1
ATOM 1949 C C . GLU A 1 247 ? 16.780 11.796 -17.277 1.00 86.38 247 GLU A C 1
ATOM 1951 O O . GLU A 1 247 ? 15.859 11.879 -18.089 1.00 86.38 247 GLU A O 1
ATOM 1956 N N . THR A 1 248 ? 16.591 11.368 -16.027 1.00 88.94 248 THR A N 1
ATOM 1957 C CA . THR A 1 248 ? 15.288 10.930 -15.506 1.00 88.94 248 THR A CA 1
ATOM 1958 C C . THR A 1 248 ? 14.249 12.047 -15.607 1.00 88.94 248 THR A C 1
ATOM 1960 O O . THR A 1 248 ? 13.128 11.839 -16.082 1.00 88.94 248 THR A O 1
ATOM 1963 N N . ARG A 1 249 ? 14.624 13.271 -15.211 1.00 91.81 249 ARG A N 1
ATOM 1964 C CA . ARG A 1 249 ? 13.749 14.442 -15.323 1.00 91.81 249 ARG A CA 1
ATOM 1965 C C . ARG A 1 249 ? 13.457 14.789 -16.782 1.00 91.81 249 ARG A C 1
ATOM 1967 O O . ARG A 1 249 ? 12.304 15.055 -17.117 1.00 91.81 249 ARG A O 1
ATOM 1974 N N . ALA A 1 250 ? 14.473 14.788 -17.643 1.00 92.00 250 ALA A N 1
ATOM 1975 C CA . ALA A 1 250 ? 14.314 15.070 -19.066 1.00 92.00 250 ALA A CA 1
ATOM 1976 C C . ALA A 1 250 ? 13.383 14.050 -19.740 1.00 92.00 250 ALA A C 1
ATOM 1978 O O . ALA A 1 250 ? 12.507 14.439 -20.510 1.00 92.00 250 ALA A O 1
ATOM 1979 N N . ALA A 1 251 ? 13.513 12.767 -19.397 1.00 94.12 251 ALA A N 1
ATOM 1980 C CA . ALA A 1 251 ? 12.670 11.686 -19.895 1.00 94.12 251 ALA A CA 1
ATOM 1981 C C . ALA A 1 251 ? 11.200 11.864 -19.479 1.00 94.12 251 ALA A C 1
ATOM 1983 O O . ALA A 1 251 ? 10.294 11.721 -20.302 1.00 94.12 251 ALA A O 1
ATOM 1984 N N . LEU A 1 252 ? 10.945 12.252 -18.226 1.00 94.56 252 LEU A N 1
ATOM 1985 C CA . LEU A 1 252 ? 9.591 12.519 -17.741 1.00 94.56 252 LEU A CA 1
ATOM 1986 C C . LEU A 1 252 ? 8.952 13.740 -18.421 1.00 94.56 252 LEU A C 1
ATOM 1988 O O . LEU A 1 252 ? 7.800 13.678 -18.849 1.00 94.56 252 LEU A O 1
ATOM 1992 N N . GLU A 1 253 ? 9.690 14.841 -18.562 1.00 95.50 253 GLU A N 1
ATOM 1993 C CA . GLU A 1 253 ? 9.196 16.034 -19.263 1.00 95.50 253 GLU A CA 1
ATOM 1994 C C . GLU A 1 253 ? 8.940 15.751 -20.752 1.00 95.50 253 GLU A C 1
ATOM 1996 O O . GLU A 1 253 ? 7.932 16.190 -21.315 1.00 95.50 253 GLU A O 1
ATOM 2001 N N . LEU A 1 254 ? 9.807 14.951 -21.380 1.00 95.25 254 LEU A N 1
ATOM 2002 C CA . LEU A 1 254 ? 9.621 14.469 -22.743 1.00 95.25 254 LEU A CA 1
ATOM 2003 C C . LEU A 1 254 ? 8.346 13.627 -22.871 1.00 95.25 254 LEU A C 1
ATOM 2005 O O . LEU A 1 254 ? 7.553 13.881 -23.776 1.00 95.25 254 LEU A O 1
ATOM 2009 N N . CYS A 1 255 ? 8.125 12.681 -21.955 1.00 96.50 255 CYS A N 1
ATOM 2010 C CA . CYS A 1 255 ? 6.915 11.863 -21.890 1.00 96.50 255 CYS A CA 1
ATOM 2011 C C . CYS A 1 255 ? 5.649 12.731 -21.846 1.00 96.50 255 CYS A C 1
ATOM 2013 O O . CYS A 1 255 ? 4.762 12.569 -22.685 1.00 96.50 255 CYS A O 1
ATOM 2015 N N . VAL A 1 256 ? 5.586 13.695 -20.921 1.00 95.56 256 VAL A N 1
ATOM 2016 C CA . VAL A 1 256 ? 4.416 14.574 -20.757 1.00 95.56 256 VAL A CA 1
ATOM 2017 C C . VAL A 1 256 ? 4.147 15.386 -22.023 1.00 95.56 256 VAL A C 1
ATOM 2019 O O . VAL A 1 256 ? 3.001 15.482 -22.466 1.00 95.56 256 VAL A O 1
ATOM 2022 N N . ARG A 1 257 ? 5.196 15.941 -22.637 1.00 96.69 257 ARG A N 1
ATOM 2023 C CA . ARG A 1 257 ? 5.072 16.693 -23.889 1.00 96.69 257 ARG A CA 1
ATOM 2024 C C . ARG A 1 257 ? 4.556 15.813 -25.031 1.00 96.69 257 ARG A C 1
ATOM 2026 O O . ARG A 1 257 ? 3.564 16.166 -25.660 1.00 96.69 257 ARG A O 1
ATOM 2033 N N . LEU A 1 258 ? 5.197 14.668 -25.275 1.00 95.38 258 LEU A N 1
ATOM 2034 C CA . LEU A 1 258 ? 4.840 13.754 -26.367 1.00 95.38 258 LEU A CA 1
ATOM 2035 C C . LEU A 1 258 ? 3.427 13.186 -26.205 1.00 95.38 258 LEU A C 1
ATOM 2037 O O . LEU A 1 258 ? 2.710 13.023 -27.192 1.00 95.38 258 LEU A O 1
ATOM 2041 N N . HIS A 1 259 ? 3.000 12.936 -24.965 1.00 95.25 259 HIS A N 1
ATOM 2042 C CA . HIS A 1 259 ? 1.629 12.538 -24.669 1.00 95.25 259 HIS A CA 1
ATOM 2043 C C . HIS A 1 259 ? 0.628 13.631 -25.076 1.00 95.25 259 HIS A C 1
ATOM 2045 O O . HIS A 1 259 ? -0.350 13.337 -25.761 1.00 95.25 259 HIS A O 1
ATOM 2051 N N . GLY A 1 260 ? 0.902 14.897 -24.737 1.00 92.62 260 GLY A N 1
ATOM 2052 C CA . GLY A 1 260 ? 0.080 16.039 -25.158 1.00 92.62 260 GLY A CA 1
ATOM 2053 C C . GLY A 1 260 ? 0.036 16.254 -26.678 1.00 92.62 260 GLY A C 1
ATOM 2054 O O . GLY A 1 260 ? -0.949 16.773 -27.198 1.00 92.62 260 GLY A O 1
ATOM 2055 N N . GLU A 1 261 ? 1.072 15.817 -27.397 1.00 95.50 261 GLU A N 1
ATOM 2056 C CA . GLU A 1 261 ? 1.145 15.820 -28.866 1.00 95.50 261 GLU A CA 1
ATOM 2057 C C . GLU A 1 261 ? 0.442 14.611 -29.518 1.00 95.50 261 GLU A C 1
ATOM 2059 O O . GLU A 1 261 ? 0.335 14.550 -30.742 1.00 95.50 261 GLU A O 1
ATOM 2064 N N . GLY A 1 262 ? -0.033 13.637 -28.732 1.00 92.50 262 GLY A N 1
ATOM 2065 C CA . GLY A 1 262 ? -0.659 12.410 -29.238 1.00 92.50 262 GLY A CA 1
ATOM 2066 C C . GLY A 1 262 ? 0.327 11.352 -29.754 1.00 92.50 262 GLY A C 1
ATOM 2067 O O . GLY A 1 262 ? -0.090 10.381 -30.385 1.00 92.50 262 GLY A O 1
ATOM 2068 N N . ARG A 1 263 ? 1.631 11.496 -29.481 1.00 92.62 263 ARG A N 1
ATOM 2069 C CA . ARG A 1 263 ? 2.690 10.553 -29.891 1.00 92.62 263 ARG A CA 1
ATOM 2070 C C . ARG A 1 263 ? 2.848 9.444 -28.849 1.00 92.62 263 ARG A C 1
ATOM 2072 O O . ARG A 1 263 ? 3.825 9.407 -28.105 1.00 92.62 263 ARG A O 1
ATOM 2079 N N . ALA A 1 264 ? 1.850 8.563 -28.768 1.00 89.50 264 ALA A N 1
ATOM 2080 C CA . ALA A 1 264 ? 1.694 7.602 -27.671 1.00 89.50 264 ALA A CA 1
ATOM 2081 C C . ALA A 1 264 ? 2.889 6.645 -27.484 1.00 89.50 264 ALA A C 1
ATOM 2083 O O . ALA A 1 264 ? 3.337 6.465 -26.354 1.00 89.50 264 ALA A O 1
ATOM 2084 N N . GLU A 1 265 ? 3.429 6.068 -28.562 1.00 88.75 265 GLU A N 1
ATOM 2085 C CA . GLU A 1 265 ? 4.561 5.128 -28.480 1.00 88.75 265 GLU A CA 1
ATOM 2086 C C . GLU A 1 265 ? 5.846 5.808 -27.988 1.00 88.75 265 GLU A C 1
ATOM 2088 O O . GLU A 1 265 ? 6.550 5.280 -27.130 1.00 88.75 265 GLU A O 1
ATOM 2093 N N . GLU A 1 266 ? 6.125 7.021 -28.465 1.00 90.56 266 GLU A N 1
ATOM 2094 C CA . GLU A 1 266 ? 7.304 7.789 -28.052 1.00 90.56 266 GLU A CA 1
ATOM 2095 C C . GLU A 1 266 ? 7.165 8.325 -26.625 1.00 90.56 266 GLU A C 1
ATOM 2097 O O . GLU A 1 266 ? 8.121 8.294 -25.849 1.00 90.56 266 GLU A O 1
ATOM 2102 N N . ALA A 1 267 ? 5.960 8.758 -26.241 1.00 93.69 267 ALA A N 1
ATOM 2103 C CA . ALA A 1 267 ? 5.660 9.113 -24.860 1.00 93.69 267 ALA A CA 1
ATOM 2104 C C . ALA A 1 267 ? 5.872 7.914 -23.927 1.00 93.69 267 ALA A C 1
ATOM 2106 O O . ALA A 1 267 ? 6.440 8.067 -22.843 1.00 93.69 267 ALA A O 1
ATOM 2107 N N . ARG A 1 268 ? 5.469 6.711 -24.364 1.00 93.38 268 ARG A N 1
ATOM 2108 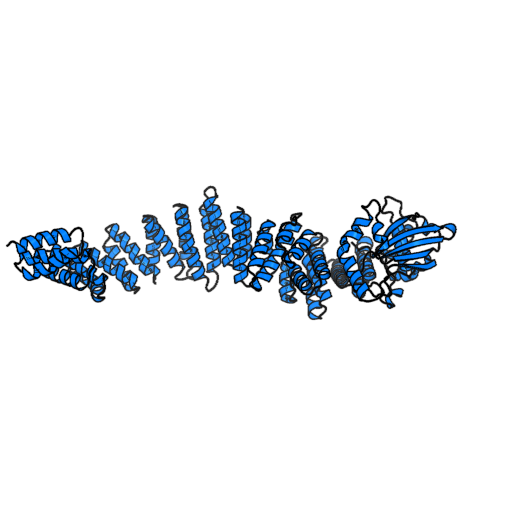C CA . ARG A 1 268 ? 5.666 5.479 -23.600 1.00 93.38 268 ARG A CA 1
ATOM 2109 C C . ARG A 1 268 ? 7.141 5.125 -23.458 1.00 93.38 268 ARG A C 1
ATOM 2111 O O . ARG A 1 268 ? 7.577 4.815 -22.354 1.00 93.38 268 ARG A O 1
ATOM 2118 N N . ALA A 1 269 ? 7.914 5.227 -24.532 1.00 90.56 269 ALA A N 1
ATOM 2119 C CA . ALA A 1 269 ? 9.351 4.992 -24.491 1.00 90.56 269 ALA A CA 1
ATOM 2120 C C . ALA A 1 269 ? 10.074 5.968 -23.545 1.00 90.56 269 ALA A C 1
ATOM 2122 O O . ALA A 1 269 ? 10.868 5.547 -22.704 1.00 90.56 269 ALA A O 1
ATOM 2123 N N . ALA A 1 270 ? 9.740 7.261 -23.607 1.00 93.31 270 ALA A N 1
ATOM 2124 C CA . ALA A 1 270 ? 10.270 8.265 -22.687 1.00 93.31 270 ALA A CA 1
ATOM 2125 C C . ALA A 1 270 ? 9.880 7.981 -21.226 1.00 93.31 270 ALA A C 1
ATOM 2127 O O . ALA A 1 270 ? 10.702 8.122 -20.322 1.00 93.31 270 ALA A O 1
ATOM 2128 N N . TYR A 1 271 ? 8.651 7.514 -20.988 1.00 94.75 271 TYR A N 1
ATOM 2129 C CA . TYR A 1 271 ? 8.221 7.071 -19.664 1.00 94.75 271 TYR A CA 1
ATOM 2130 C C . TYR A 1 271 ? 9.051 5.888 -19.146 1.00 94.75 271 TYR A C 1
ATOM 2132 O O . TYR A 1 271 ? 9.482 5.922 -17.996 1.00 94.75 271 TYR A O 1
ATOM 2140 N N . LEU A 1 272 ? 9.308 4.871 -19.973 1.00 90.75 272 LEU A N 1
ATOM 2141 C CA . LEU A 1 272 ? 10.106 3.708 -19.575 1.00 90.75 272 LEU A CA 1
ATOM 2142 C C . LEU A 1 272 ? 11.551 4.082 -19.227 1.00 90.75 272 LEU A C 1
ATOM 2144 O O . LEU A 1 272 ? 12.089 3.561 -18.253 1.00 90.75 272 LEU A O 1
ATOM 2148 N N . LEU A 1 273 ? 12.153 5.029 -19.954 1.00 89.00 273 LEU A N 1
ATOM 2149 C CA . LEU A 1 273 ? 13.475 5.562 -19.606 1.00 89.00 273 LEU A CA 1
ATOM 2150 C C . LEU A 1 273 ? 13.468 6.269 -18.249 1.00 89.00 273 LEU A C 1
ATOM 2152 O O . LEU A 1 273 ? 14.357 6.036 -17.436 1.00 89.00 273 LEU A O 1
ATOM 2156 N N . ALA A 1 274 ? 12.452 7.091 -17.980 1.00 90.19 274 ALA A N 1
ATOM 2157 C CA . ALA A 1 274 ? 12.310 7.740 -16.680 1.00 90.19 274 ALA A CA 1
ATOM 2158 C C . ALA A 1 274 ? 12.068 6.708 -15.559 1.00 90.19 274 ALA A C 1
ATOM 2160 O O . ALA A 1 274 ? 12.574 6.851 -14.450 1.00 90.19 274 ALA A O 1
ATOM 2161 N N . HIS A 1 275 ? 11.297 5.655 -15.846 1.00 88.94 275 HIS A N 1
ATOM 2162 C CA . HIS A 1 275 ? 10.978 4.596 -14.893 1.00 88.94 275 HIS A CA 1
ATOM 2163 C C . HIS A 1 275 ? 12.195 3.738 -14.522 1.00 88.94 275 HIS A C 1
ATOM 2165 O O . HIS A 1 275 ? 12.292 3.301 -13.377 1.00 88.94 275 HIS A O 1
ATOM 2171 N N . ALA A 1 276 ? 13.134 3.536 -15.452 1.00 82.75 276 ALA A N 1
ATOM 2172 C CA . ALA A 1 276 ? 14.329 2.715 -15.248 1.00 82.75 276 ALA A CA 1
ATOM 2173 C C . ALA A 1 276 ? 15.233 3.205 -14.098 1.00 82.75 276 ALA A C 1
ATOM 2175 O O . ALA A 1 276 ? 15.975 2.412 -13.525 1.00 82.75 276 ALA A O 1
ATOM 2176 N N . ALA A 1 277 ? 15.134 4.481 -13.706 1.00 77.75 277 ALA A N 1
ATOM 2177 C CA . ALA A 1 277 ? 15.819 5.017 -12.528 1.00 77.75 277 ALA A CA 1
ATOM 2178 C C . ALA A 1 277 ? 15.303 4.434 -11.195 1.00 77.75 277 ALA A C 1
ATOM 2180 O O . ALA A 1 277 ? 15.927 4.628 -10.154 1.00 77.75 277 ALA A O 1
ATOM 2181 N N . GLY A 1 278 ? 14.162 3.735 -11.207 1.00 74.94 278 GLY A N 1
ATOM 2182 C CA . GLY A 1 278 ? 13.597 3.059 -10.039 1.00 74.94 278 GLY A CA 1
ATOM 2183 C C . GLY A 1 278 ? 12.913 3.983 -9.029 1.00 74.94 278 GLY A C 1
ATOM 2184 O O . GLY A 1 278 ? 12.485 3.509 -7.978 1.00 74.94 278 GLY A O 1
ATOM 2185 N N . ASP A 1 279 ? 12.777 5.279 -9.327 1.00 83.38 279 ASP A N 1
ATOM 2186 C CA . ASP A 1 279 ? 12.107 6.238 -8.447 1.00 83.38 279 ASP A CA 1
ATOM 2187 C C . ASP A 1 279 ? 10.572 6.188 -8.640 1.00 83.38 279 ASP A C 1
ATOM 2189 O O . ASP A 1 279 ? 10.058 6.583 -9.695 1.00 83.38 279 ASP A O 1
ATOM 2193 N N . PRO A 1 280 ? 9.794 5.738 -7.635 1.00 85.00 280 PRO A N 1
ATOM 2194 C CA . PRO A 1 280 ? 8.337 5.681 -7.728 1.00 85.00 280 PRO A CA 1
ATOM 2195 C C . PRO A 1 280 ? 7.676 7.055 -7.910 1.00 85.00 280 PRO A C 1
ATOM 2197 O O . PRO A 1 280 ? 6.563 7.120 -8.437 1.00 85.00 280 PRO A O 1
ATOM 2200 N N . VAL A 1 281 ? 8.332 8.164 -7.546 1.00 88.44 281 VAL A N 1
ATOM 2201 C CA . VAL A 1 281 ? 7.805 9.522 -7.777 1.00 88.44 281 VAL A CA 1
ATOM 2202 C C . VAL A 1 281 ? 7.591 9.782 -9.269 1.00 88.44 281 VAL A C 1
ATOM 2204 O O . VAL A 1 281 ? 6.623 10.451 -9.644 1.00 88.44 281 VAL A O 1
ATOM 2207 N N . ILE A 1 282 ? 8.428 9.196 -10.129 1.00 89.06 282 ILE A N 1
ATOM 2208 C CA . ILE A 1 282 ? 8.291 9.287 -11.586 1.00 89.06 282 ILE A CA 1
ATOM 2209 C C . ILE A 1 282 ? 6.986 8.653 -12.055 1.00 89.06 282 ILE A C 1
ATOM 2211 O O . ILE A 1 282 ? 6.273 9.249 -12.861 1.00 89.06 282 ILE A O 1
ATOM 2215 N N . LEU A 1 283 ? 6.627 7.480 -11.522 1.00 88.12 283 LEU A N 1
ATOM 2216 C CA . LEU A 1 283 ? 5.348 6.842 -11.835 1.00 88.12 283 LEU A CA 1
ATOM 2217 C C . LEU A 1 283 ? 4.170 7.717 -11.389 1.00 88.12 283 LEU A C 1
ATOM 2219 O O . LEU A 1 283 ? 3.232 7.909 -12.163 1.00 88.12 283 LEU A O 1
ATOM 2223 N N . ALA A 1 284 ? 4.218 8.282 -10.180 1.00 89.44 284 ALA A N 1
ATOM 2224 C CA . ALA A 1 284 ? 3.146 9.152 -9.700 1.00 89.44 284 ALA A CA 1
ATOM 2225 C C . ALA A 1 284 ? 2.978 10.406 -10.560 1.00 89.44 284 ALA A C 1
ATOM 2227 O O . ALA A 1 284 ? 1.854 10.802 -10.870 1.00 89.44 284 ALA A O 1
ATOM 2228 N N . GLU A 1 285 ? 4.080 11.035 -10.956 1.00 91.56 285 GLU A N 1
ATOM 2229 C CA . GLU A 1 285 ? 4.038 12.233 -11.785 1.00 91.56 285 GLU A CA 1
ATOM 2230 C C . GLU A 1 285 ? 3.591 11.920 -13.219 1.00 91.56 285 GLU A C 1
ATOM 2232 O O . GLU A 1 285 ? 2.755 12.641 -13.767 1.00 91.56 285 GLU A O 1
ATOM 2237 N N . ALA A 1 286 ? 4.046 10.803 -13.794 1.00 90.75 286 ALA A N 1
ATOM 2238 C CA . ALA A 1 286 ? 3.596 10.329 -15.100 1.00 90.75 286 ALA A CA 1
ATOM 2239 C C . ALA A 1 286 ? 2.093 9.994 -15.106 1.00 90.75 286 ALA A C 1
ATOM 2241 O O . ALA A 1 286 ? 1.383 10.385 -16.033 1.00 90.75 286 ALA A O 1
ATOM 2242 N N . ARG A 1 287 ? 1.574 9.356 -14.045 1.00 91.31 287 ARG A N 1
ATOM 2243 C CA . ARG A 1 287 ? 0.127 9.149 -13.847 1.00 91.31 287 ARG A CA 1
ATOM 2244 C C . ARG A 1 287 ? -0.632 10.470 -13.790 1.00 91.31 287 ARG A C 1
ATOM 2246 O O . ARG A 1 287 ? -1.641 10.627 -14.467 1.00 91.31 287 ARG A O 1
ATOM 2253 N N . ARG A 1 288 ? -0.147 11.437 -13.003 1.00 91.50 288 ARG A N 1
ATOM 2254 C CA . ARG A 1 288 ? -0.822 12.735 -12.831 1.00 91.50 288 ARG A CA 1
ATOM 2255 C C . ARG A 1 288 ? -0.844 13.584 -14.098 1.00 91.50 288 ARG A C 1
ATOM 2257 O O . ARG A 1 288 ? -1.836 14.267 -14.336 1.00 91.50 288 ARG A O 1
ATOM 2264 N N . ARG A 1 289 ? 0.256 13.614 -14.855 1.00 93.56 289 ARG A N 1
ATOM 2265 C CA . ARG A 1 289 ? 0.446 14.567 -15.964 1.00 93.56 289 ARG A CA 1
ATOM 2266 C C . ARG A 1 289 ? 0.195 13.987 -17.348 1.00 93.56 289 ARG A C 1
ATOM 2268 O O . ARG A 1 289 ? -0.048 14.766 -18.263 1.00 93.56 289 ARG A O 1
ATOM 2275 N N . ALA A 1 290 ? 0.271 12.669 -17.503 1.00 90.19 290 ALA A N 1
ATOM 2276 C CA . ALA A 1 290 ? 0.186 12.002 -18.801 1.00 90.19 290 ALA A CA 1
ATOM 2277 C C . ALA A 1 290 ? -0.656 10.712 -18.780 1.00 90.19 290 ALA A C 1
ATOM 2279 O O . ALA A 1 290 ? -0.564 9.920 -19.713 1.00 90.19 290 ALA A O 1
ATOM 2280 N N . ASP A 1 291 ? -1.435 10.475 -17.713 1.00 89.56 291 ASP A N 1
ATOM 2281 C CA . ASP A 1 291 ? -2.305 9.295 -17.544 1.00 89.56 291 ASP A CA 1
ATOM 2282 C C . ASP A 1 291 ? -1.589 7.955 -17.826 1.00 89.56 291 ASP A C 1
ATOM 2284 O O . ASP A 1 291 ? -2.147 6.995 -18.361 1.00 89.56 291 ASP A O 1
ATOM 2288 N N . MET A 1 292 ? -0.293 7.895 -17.500 1.00 91.94 292 MET A N 1
ATOM 2289 C CA . MET A 1 292 ? 0.531 6.718 -17.765 1.00 91.94 292 MET A CA 1
ATOM 2290 C C . MET A 1 292 ? 0.249 5.633 -16.730 1.00 91.94 292 MET A C 1
ATOM 2292 O O . MET A 1 292 ? 0.420 5.853 -15.536 1.00 91.94 292 MET A O 1
ATOM 2296 N N . SER A 1 293 ? -0.126 4.431 -17.167 1.00 92.75 293 SER A N 1
ATOM 2297 C CA . SER A 1 293 ? -0.167 3.262 -16.280 1.00 92.75 293 SER A CA 1
ATOM 2298 C C . SER A 1 293 ? 1.244 2.734 -16.013 1.00 92.75 293 SER A C 1
ATOM 2300 O O . SER A 1 293 ? 2.163 3.001 -16.795 1.00 92.75 293 SER A O 1
ATOM 2302 N N . SER A 1 294 ? 1.420 1.921 -14.972 1.00 93.44 294 SER A N 1
ATOM 2303 C CA . SER A 1 294 ? 2.715 1.268 -14.753 1.00 93.44 294 SER A CA 1
ATOM 2304 C C . SER A 1 294 ? 3.072 0.297 -15.893 1.00 93.44 294 SER A C 1
ATOM 2306 O O . SER A 1 294 ? 2.210 -0.019 -16.729 1.00 93.44 294 SER A O 1
ATOM 2308 N N . PRO A 1 295 ? 4.335 -0.157 -15.999 1.00 93.75 295 PRO A N 1
ATOM 2309 C CA . PRO A 1 295 ? 4.736 -1.165 -16.981 1.00 93.75 295 PRO A CA 1
ATOM 2310 C C . PRO A 1 295 ? 3.925 -2.452 -16.895 1.00 93.75 295 PRO A C 1
ATOM 2312 O O . PRO A 1 295 ? 3.409 -2.900 -17.916 1.00 93.75 295 PRO A O 1
ATOM 2315 N N . ALA A 1 296 ? 3.702 -2.977 -15.688 1.00 94.56 296 ALA A N 1
ATOM 2316 C CA . ALA A 1 296 ? 2.859 -4.152 -15.480 1.00 94.56 296 ALA A CA 1
ATOM 2317 C C . ALA A 1 296 ? 1.404 -3.920 -15.944 1.00 94.56 296 ALA A C 1
ATOM 2319 O O . ALA A 1 296 ? 0.859 -4.703 -16.717 1.00 94.56 296 ALA A O 1
ATOM 2320 N N . GLU A 1 297 ? 0.780 -2.798 -15.567 1.00 95.19 297 GLU A N 1
ATOM 2321 C CA . GLU A 1 297 ? -0.594 -2.480 -15.994 1.00 95.19 297 GLU A CA 1
ATOM 2322 C C . GLU A 1 297 ? -0.721 -2.287 -17.518 1.00 95.19 297 GLU A C 1
ATOM 2324 O O . GLU A 1 297 ? -1.753 -2.606 -18.108 1.00 95.19 297 GLU A O 1
ATOM 2329 N N . HIS A 1 298 ? 0.298 -1.726 -18.177 1.00 95.00 298 HIS A N 1
ATOM 2330 C CA . HIS A 1 298 ? 0.283 -1.555 -19.632 1.00 95.00 298 HIS A CA 1
ATOM 2331 C C . HIS A 1 298 ? 0.497 -2.882 -20.359 1.00 95.00 298 HIS A C 1
ATOM 2333 O O . HIS A 1 298 ? -0.240 -3.188 -21.294 1.00 95.00 298 HIS A O 1
ATOM 2339 N N . ALA A 1 299 ? 1.456 -3.686 -19.895 1.00 94.38 299 ALA A N 1
ATOM 2340 C CA . ALA A 1 299 ? 1.720 -5.008 -20.440 1.00 94.38 299 ALA A CA 1
ATOM 2341 C C . ALA A 1 299 ? 0.500 -5.932 -20.312 1.00 94.38 299 ALA A C 1
ATOM 2343 O O . ALA A 1 299 ? 0.189 -6.639 -21.265 1.00 94.38 299 ALA A O 1
ATOM 2344 N N . LEU A 1 300 ? -0.240 -5.868 -19.197 1.00 95.94 300 LEU A N 1
ATOM 2345 C CA . LEU A 1 300 ? -1.516 -6.577 -19.052 1.00 95.94 300 LEU A CA 1
ATOM 2346 C C . LEU A 1 300 ? -2.504 -6.184 -20.161 1.00 95.94 300 LEU A C 1
ATOM 2348 O O . LEU A 1 300 ? -3.054 -7.058 -20.822 1.00 95.94 300 LEU A O 1
ATOM 2352 N N . ARG A 1 301 ? -2.675 -4.883 -20.434 1.00 94.94 301 ARG A N 1
ATOM 2353 C CA . ARG A 1 301 ? -3.575 -4.410 -21.503 1.00 94.94 301 ARG A CA 1
ATOM 2354 C C . ARG A 1 301 ? -3.146 -4.887 -22.893 1.00 94.94 301 ARG A C 1
ATOM 2356 O O . ARG A 1 301 ? -4.001 -5.234 -23.703 1.00 94.94 301 ARG A O 1
ATOM 2363 N N . LEU A 1 302 ? -1.842 -4.907 -23.177 1.00 91.69 302 LEU A N 1
ATOM 2364 C CA . LEU A 1 302 ? -1.303 -5.451 -24.431 1.00 91.69 302 LEU A CA 1
ATOM 2365 C C . LEU A 1 302 ? -1.584 -6.955 -24.547 1.00 91.69 302 LEU A C 1
ATOM 2367 O O . LEU A 1 302 ? -2.035 -7.423 -25.593 1.00 91.69 302 LEU A O 1
ATOM 2371 N N . PHE A 1 303 ? -1.388 -7.694 -23.453 1.00 93.38 303 PHE A N 1
ATOM 2372 C CA . PHE A 1 303 ? -1.653 -9.128 -23.381 1.00 93.38 303 PHE A CA 1
ATOM 2373 C C . PHE A 1 303 ? -3.141 -9.448 -23.584 1.00 93.38 303 PHE A C 1
ATOM 2375 O O . PHE A 1 303 ? -3.475 -10.308 -24.398 1.00 93.38 303 PHE A O 1
ATOM 2382 N N . GLU A 1 304 ? -4.040 -8.728 -22.907 1.00 92.62 304 GLU A N 1
ATOM 2383 C CA . GLU A 1 304 ? -5.497 -8.838 -23.083 1.00 92.62 304 GLU A CA 1
ATOM 2384 C C . GLU A 1 304 ? -5.939 -8.452 -24.504 1.00 92.62 304 GLU A C 1
ATOM 2386 O O . GLU A 1 304 ? -6.883 -9.030 -25.043 1.00 92.62 304 GLU A O 1
ATOM 2391 N N . GLY A 1 305 ? -5.224 -7.517 -25.139 1.00 92.12 305 GLY A N 1
ATOM 2392 C CA . GLY A 1 305 ? -5.392 -7.145 -26.546 1.00 92.12 305 GLY A CA 1
ATOM 2393 C C . GLY A 1 305 ? -4.875 -8.184 -27.551 1.00 92.12 305 GLY A C 1
ATOM 2394 O O . GLY A 1 305 ? -5.066 -8.005 -28.753 1.00 92.12 305 GLY A O 1
ATOM 2395 N N . GLY A 1 306 ? -4.244 -9.266 -27.083 1.00 89.75 306 GLY A N 1
ATOM 2396 C CA . GLY A 1 306 ? -3.713 -10.354 -27.905 1.00 89.75 306 GLY A CA 1
ATOM 2397 C C . GLY A 1 306 ? -2.265 -10.170 -28.372 1.00 89.75 306 GLY A C 1
ATOM 2398 O O . GLY A 1 306 ? -1.739 -11.059 -29.039 1.00 89.75 306 GLY A O 1
ATOM 2399 N N . ASP A 1 307 ? -1.595 -9.073 -28.009 1.00 87.25 307 ASP A N 1
ATOM 2400 C CA . ASP A 1 307 ? -0.201 -8.811 -28.386 1.00 87.25 307 ASP A CA 1
ATOM 2401 C C . ASP A 1 307 ? 0.767 -9.225 -27.267 1.00 87.25 307 ASP A C 1
ATOM 2403 O O . ASP A 1 307 ? 1.307 -8.415 -26.505 1.00 87.25 307 ASP A O 1
ATOM 2407 N N . ARG A 1 308 ? 0.972 -10.542 -27.147 1.00 86.06 308 ARG A N 1
ATOM 2408 C CA . ARG A 1 308 ? 1.879 -11.121 -26.141 1.00 86.06 308 ARG A CA 1
ATOM 2409 C C . ARG A 1 308 ? 3.333 -10.709 -26.348 1.00 86.06 308 ARG A C 1
ATOM 2411 O O . ARG A 1 308 ? 4.065 -10.552 -25.373 1.00 86.06 308 ARG A O 1
ATOM 2418 N N . ALA A 1 309 ? 3.747 -10.529 -27.599 1.00 77.94 309 ALA A N 1
ATOM 2419 C CA . ALA A 1 309 ? 5.094 -10.094 -27.936 1.00 77.94 309 ALA A CA 1
ATOM 2420 C C . ALA A 1 309 ? 5.361 -8.678 -27.409 1.00 77.94 309 ALA A C 1
ATOM 2422 O O . ALA A 1 309 ? 6.370 -8.451 -26.737 1.00 77.94 309 ALA A O 1
ATOM 2423 N N . ALA A 1 310 ? 4.428 -7.748 -27.636 1.00 81.19 310 ALA A N 1
ATOM 2424 C CA . ALA A 1 310 ? 4.530 -6.389 -27.119 1.00 81.19 310 ALA A CA 1
ATOM 2425 C C . ALA A 1 310 ? 4.483 -6.351 -25.585 1.00 81.19 310 ALA A C 1
ATOM 2427 O O . ALA A 1 310 ? 5.283 -5.642 -24.976 1.00 81.19 310 ALA A O 1
ATOM 2428 N N . ALA A 1 311 ? 3.618 -7.151 -24.949 1.00 87.19 311 ALA A N 1
ATOM 2429 C CA . ALA A 1 311 ? 3.565 -7.259 -23.488 1.00 87.19 311 ALA A CA 1
ATOM 2430 C C . ALA A 1 311 ? 4.901 -7.742 -22.891 1.00 87.19 311 ALA A C 1
ATOM 2432 O O . ALA A 1 311 ? 5.403 -7.163 -21.928 1.00 87.19 311 ALA A O 1
ATOM 2433 N N . THR A 1 312 ? 5.512 -8.767 -23.491 1.00 85.19 312 THR A N 1
ATOM 2434 C CA . THR A 1 312 ? 6.829 -9.274 -23.079 1.00 85.19 312 THR A CA 1
ATOM 2435 C C . THR A 1 312 ? 7.922 -8.225 -23.283 1.00 85.19 312 THR A C 1
ATOM 2437 O O . THR A 1 312 ? 8.746 -8.011 -22.394 1.00 85.19 312 THR A O 1
ATOM 2440 N N . ALA A 1 313 ? 7.932 -7.538 -24.429 1.00 81.62 313 ALA A N 1
ATOM 2441 C CA . ALA A 1 313 ? 8.910 -6.492 -24.720 1.00 81.62 313 ALA A CA 1
ATOM 2442 C C . ALA A 1 313 ? 8.796 -5.303 -23.751 1.00 81.62 313 ALA A C 1
ATOM 2444 O O . ALA A 1 313 ? 9.815 -4.771 -23.316 1.00 81.62 313 ALA A O 1
ATOM 2445 N N . GLU A 1 314 ? 7.574 -4.914 -23.386 1.00 87.19 314 GLU A N 1
ATOM 2446 C CA . GLU A 1 314 ? 7.291 -3.876 -22.391 1.00 87.19 314 GLU A CA 1
ATOM 2447 C C . GLU A 1 314 ? 7.886 -4.229 -21.022 1.00 87.19 314 GLU A C 1
ATOM 2449 O O . GLU A 1 314 ? 8.631 -3.438 -20.442 1.00 87.19 314 GLU A O 1
ATOM 2454 N N . LEU A 1 315 ? 7.603 -5.439 -20.528 1.00 87.94 315 LEU A N 1
ATOM 2455 C CA . LEU A 1 315 ? 8.105 -5.922 -19.239 1.00 87.94 315 LEU A CA 1
ATOM 2456 C C . LEU A 1 315 ? 9.630 -6.011 -19.229 1.00 87.94 315 LEU A C 1
ATOM 2458 O O . LEU A 1 315 ? 10.263 -5.536 -18.289 1.00 87.94 315 LEU A O 1
ATOM 2462 N N . ARG A 1 316 ? 10.224 -6.565 -20.292 1.00 83.62 316 ARG A N 1
ATOM 2463 C CA . ARG A 1 316 ? 11.682 -6.649 -20.425 1.00 83.62 316 ARG A CA 1
ATOM 2464 C C . ARG A 1 316 ? 12.319 -5.266 -20.402 1.00 83.62 316 ARG A C 1
ATOM 2466 O O . ARG A 1 316 ? 13.244 -5.058 -19.641 1.00 83.62 316 ARG A O 1
ATOM 2473 N N . ARG A 1 317 ? 11.797 -4.290 -21.153 1.00 81.31 317 ARG A N 1
ATOM 2474 C CA . ARG A 1 317 ? 12.350 -2.921 -21.159 1.00 81.31 317 ARG A CA 1
ATOM 2475 C C . ARG A 1 317 ? 12.248 -2.227 -19.802 1.00 81.31 317 ARG A C 1
ATOM 2477 O O . ARG A 1 317 ? 13.127 -1.442 -19.465 1.00 81.31 317 ARG A O 1
ATOM 2484 N N . ALA A 1 318 ? 11.174 -2.475 -19.058 1.00 85.06 318 ALA A N 1
ATOM 2485 C CA . ALA A 1 318 ? 10.929 -1.824 -17.777 1.00 85.06 318 ALA A CA 1
ATOM 2486 C C . ALA A 1 318 ? 11.722 -2.430 -16.610 1.00 85.06 318 ALA A C 1
ATOM 2488 O O . ALA A 1 318 ? 12.042 -1.714 -15.663 1.00 85.06 318 ALA A O 1
ATOM 2489 N N . TYR A 1 319 ? 12.004 -3.734 -16.666 1.00 82.94 319 TYR A N 1
ATOM 2490 C CA . TYR A 1 319 ? 12.546 -4.506 -15.544 1.00 82.94 319 TYR A CA 1
ATOM 2491 C C . TYR A 1 319 ? 13.863 -5.245 -15.885 1.00 82.94 319 TYR A C 1
ATOM 2493 O O . TYR A 1 319 ? 14.278 -6.139 -15.149 1.00 82.94 319 TYR A O 1
ATOM 2501 N N . ASP A 1 320 ? 14.530 -4.889 -16.991 1.00 70.31 320 ASP A N 1
ATOM 2502 C CA . ASP A 1 320 ? 15.777 -5.513 -17.477 1.00 70.31 320 ASP A CA 1
ATOM 2503 C C . ASP A 1 320 ? 16.913 -5.468 -16.426 1.00 70.31 320 ASP A C 1
ATOM 2505 O O . ASP A 1 320 ? 17.098 -4.420 -15.795 1.00 70.31 320 ASP A O 1
ATOM 2509 N N . PRO A 1 321 ? 17.707 -6.549 -16.233 1.00 55.97 321 PRO A N 1
ATOM 2510 C CA . PRO A 1 321 ? 17.701 -7.833 -16.943 1.00 55.97 321 PRO A CA 1
ATOM 2511 C C . PRO A 1 321 ? 16.905 -8.943 -16.246 1.00 55.97 321 PRO A C 1
ATOM 2513 O O . PRO A 1 321 ? 17.188 -10.129 -16.423 1.00 55.97 321 PRO A O 1
ATOM 2516 N N . SER A 1 322 ? 15.911 -8.599 -15.425 1.00 62.62 322 SER A N 1
ATOM 2517 C CA . SER A 1 322 ? 15.180 -9.598 -14.649 1.00 62.62 322 SER A CA 1
ATOM 2518 C C . SER A 1 322 ? 14.191 -10.388 -15.508 1.00 62.62 322 SER A C 1
ATOM 2520 O O . SER A 1 322 ? 13.013 -10.040 -15.631 1.00 62.62 322 SER A O 1
ATOM 2522 N N . LYS A 1 323 ? 14.647 -11.525 -16.046 1.00 69.88 323 LYS A N 1
ATOM 2523 C CA . LYS A 1 323 ? 13.775 -12.527 -16.686 1.00 69.88 323 LYS A CA 1
ATOM 2524 C C . LYS A 1 323 ? 12.610 -12.932 -15.768 1.00 69.88 323 LYS A C 1
ATOM 2526 O O . LYS A 1 323 ? 11.493 -13.129 -16.239 1.00 69.88 323 LYS A O 1
ATOM 2531 N N . ALA A 1 324 ? 12.859 -12.974 -14.456 1.00 78.88 324 ALA A N 1
ATOM 2532 C CA . ALA A 1 324 ? 11.890 -13.395 -13.451 1.00 78.88 324 ALA A CA 1
ATOM 2533 C C . ALA A 1 324 ? 10.646 -12.492 -13.398 1.00 78.88 324 ALA A C 1
ATOM 2535 O O . ALA A 1 324 ? 9.534 -13.006 -13.317 1.00 78.88 324 ALA A O 1
ATOM 2536 N N . VAL A 1 325 ? 10.794 -11.164 -13.497 1.00 85.56 325 VAL A N 1
ATOM 2537 C CA . VAL A 1 325 ? 9.637 -10.246 -13.423 1.00 85.56 325 VAL A CA 1
ATOM 2538 C C . VAL A 1 325 ? 8.703 -10.457 -14.614 1.00 85.56 325 VAL A C 1
ATOM 2540 O O . VAL A 1 325 ? 7.484 -10.503 -14.446 1.00 85.56 325 VAL A O 1
ATOM 2543 N N . ALA A 1 326 ? 9.271 -10.625 -15.813 1.00 87.12 326 ALA A N 1
ATOM 2544 C CA . ALA A 1 326 ? 8.494 -10.882 -17.018 1.00 87.12 326 ALA A CA 1
ATOM 2545 C C . ALA A 1 326 ? 7.785 -12.245 -16.958 1.00 87.12 326 ALA A C 1
ATOM 2547 O O . ALA A 1 326 ? 6.593 -12.316 -17.244 1.00 87.12 326 ALA A O 1
ATOM 2548 N N . GLU A 1 327 ? 8.482 -13.306 -16.537 1.00 87.94 327 GLU A N 1
ATOM 2549 C CA . GLU A 1 327 ? 7.902 -14.649 -16.380 1.00 87.94 327 GLU A CA 1
ATOM 2550 C C . GLU A 1 327 ? 6.742 -14.661 -15.375 1.00 87.94 327 GLU A C 1
ATOM 2552 O O . GLU A 1 327 ? 5.661 -15.162 -15.686 1.00 87.94 327 GLU A O 1
ATOM 2557 N N . VAL A 1 328 ? 6.933 -14.045 -14.203 1.00 89.81 328 VAL A N 1
ATOM 2558 C CA . VAL A 1 328 ? 5.898 -13.934 -13.166 1.00 89.81 328 VAL A CA 1
ATOM 2559 C C . VAL A 1 328 ? 4.683 -13.171 -13.685 1.00 89.81 328 VAL A C 1
ATOM 2561 O O . VAL A 1 328 ? 3.554 -13.640 -13.545 1.00 89.81 328 VAL A O 1
ATOM 2564 N N . ALA A 1 329 ? 4.892 -12.004 -14.299 1.00 91.81 329 ALA A N 1
ATOM 2565 C CA . ALA A 1 329 ? 3.799 -11.180 -14.799 1.00 91.81 329 ALA A CA 1
ATOM 2566 C C . ALA A 1 329 ? 3.013 -11.889 -15.914 1.00 91.81 329 ALA A C 1
ATOM 2568 O O . ALA A 1 329 ? 1.786 -11.899 -15.881 1.00 91.81 329 ALA A O 1
ATOM 2569 N N . LEU A 1 330 ? 3.694 -12.546 -16.858 1.00 91.44 330 LEU A N 1
ATOM 2570 C CA . LEU A 1 330 ? 3.039 -13.302 -17.930 1.00 91.44 330 LEU A CA 1
ATOM 2571 C C . LEU A 1 330 ? 2.245 -14.504 -17.395 1.00 91.44 330 LEU A C 1
ATOM 2573 O O . LEU A 1 330 ? 1.137 -14.752 -17.872 1.00 91.44 330 LEU A O 1
ATOM 2577 N N . ALA A 1 331 ? 2.764 -15.214 -16.386 1.00 92.56 331 ALA A N 1
ATOM 2578 C CA . ALA A 1 331 ? 2.038 -16.293 -15.716 1.00 92.56 331 ALA A CA 1
ATOM 2579 C C . ALA A 1 331 ? 0.774 -15.769 -15.011 1.00 92.56 331 ALA A C 1
ATOM 2581 O O . ALA A 1 331 ? -0.311 -16.327 -15.184 1.00 92.56 331 ALA A O 1
ATOM 2582 N N . VAL A 1 332 ? 0.876 -14.630 -14.314 1.00 93.88 332 VAL A N 1
ATOM 2583 C CA . VAL A 1 332 ? -0.279 -13.928 -13.730 1.00 93.88 332 VAL A CA 1
ATOM 2584 C C . VAL A 1 332 ? -1.305 -13.549 -14.802 1.00 93.88 332 VAL A C 1
ATOM 2586 O O . VAL A 1 332 ? -2.496 -13.766 -14.596 1.00 93.88 332 VAL A O 1
ATOM 2589 N N . TYR A 1 333 ? -0.881 -13.014 -15.951 1.00 94.75 333 TYR A N 1
ATOM 2590 C CA . TYR A 1 333 ? -1.802 -12.631 -17.033 1.00 94.75 333 TYR A CA 1
ATOM 2591 C C . TYR A 1 333 ? -2.520 -13.837 -17.646 1.00 94.75 333 TYR A C 1
ATOM 2593 O O . TYR A 1 333 ? -3.654 -13.718 -18.104 1.00 94.75 333 TYR A O 1
ATOM 2601 N N . ALA A 1 334 ? -1.879 -15.006 -17.633 1.00 92.12 334 ALA A N 1
ATOM 2602 C CA . ALA A 1 334 ? -2.486 -16.271 -18.029 1.00 92.12 334 ALA A CA 1
ATOM 2603 C C . ALA A 1 334 ? -3.389 -16.892 -16.939 1.00 92.12 334 ALA A C 1
ATOM 2605 O O . ALA A 1 334 ? -4.049 -17.896 -17.206 1.00 92.12 334 ALA A O 1
ATOM 2606 N N . GLY A 1 335 ? -3.433 -16.311 -15.733 1.00 91.88 335 GLY A N 1
ATOM 2607 C CA . GLY A 1 335 ? -4.154 -16.845 -14.574 1.00 91.88 335 GLY A CA 1
ATOM 2608 C C . GLY A 1 335 ? -3.454 -18.022 -13.883 1.00 91.88 335 GLY A C 1
ATOM 2609 O O . GLY A 1 335 ? -4.064 -18.687 -13.046 1.00 91.88 335 GLY A O 1
ATOM 2610 N N . ASP A 1 336 ? -2.190 -18.289 -14.217 1.00 94.12 336 ASP A N 1
ATOM 2611 C CA . ASP A 1 336 ? -1.393 -19.387 -13.669 1.00 94.12 336 ASP A CA 1
ATOM 2612 C C . ASP A 1 336 ? -0.548 -18.908 -12.477 1.00 94.12 336 ASP A C 1
ATOM 2614 O O . ASP A 1 336 ? 0.657 -18.656 -12.565 1.00 94.12 336 ASP A O 1
ATOM 2618 N N . PHE A 1 337 ? -1.210 -18.731 -11.331 1.00 90.69 337 PHE A N 1
ATOM 2619 C CA . PHE A 1 337 ? -0.559 -18.264 -10.103 1.00 90.69 337 PHE A CA 1
ATOM 2620 C C . PHE A 1 337 ? 0.386 -19.303 -9.487 1.00 90.69 337 PHE A C 1
ATOM 2622 O O . PHE A 1 337 ? 1.289 -18.926 -8.740 1.00 90.69 337 PHE A O 1
ATOM 2629 N N . GLU A 1 338 ? 0.207 -20.590 -9.798 1.00 88.69 338 GLU A N 1
ATOM 2630 C CA . GLU A 1 338 ? 1.139 -21.638 -9.374 1.00 88.69 338 GLU A CA 1
ATOM 2631 C C . GLU A 1 338 ? 2.459 -21.512 -10.134 1.00 88.69 338 GLU A C 1
ATOM 2633 O O . GLU A 1 338 ? 3.518 -21.486 -9.504 1.00 88.69 338 GLU A O 1
ATOM 2638 N N . ALA A 1 339 ? 2.406 -21.339 -11.460 1.00 90.56 339 ALA A N 1
ATOM 2639 C CA . ALA A 1 339 ? 3.598 -21.057 -12.253 1.00 90.56 339 ALA A CA 1
ATOM 2640 C C . ALA A 1 339 ? 4.262 -19.746 -11.817 1.00 90.56 339 ALA A C 1
ATOM 2642 O O . ALA A 1 339 ? 5.478 -19.720 -11.640 1.00 90.56 339 ALA A O 1
ATOM 2643 N N . ALA A 1 340 ? 3.479 -18.690 -11.563 1.00 90.19 340 ALA A N 1
ATOM 2644 C CA . ALA A 1 340 ? 4.002 -17.413 -11.078 1.00 90.19 340 ALA A CA 1
ATOM 2645 C C . ALA A 1 340 ? 4.745 -17.553 -9.734 1.00 90.19 340 ALA A C 1
ATOM 2647 O O . ALA A 1 340 ? 5.814 -16.974 -9.557 1.00 90.19 340 ALA A O 1
ATOM 2648 N N . ALA A 1 341 ? 4.210 -18.339 -8.794 1.00 86.00 341 ALA A N 1
ATOM 2649 C CA . ALA A 1 341 ? 4.838 -18.583 -7.494 1.00 86.00 341 ALA A CA 1
ATOM 2650 C C . ALA A 1 341 ? 6.052 -19.529 -7.567 1.00 86.00 341 ALA A C 1
ATOM 2652 O O . ALA A 1 341 ? 6.897 -19.506 -6.673 1.00 86.00 341 ALA A O 1
ATOM 2653 N N . ALA A 1 342 ? 6.139 -20.362 -8.607 1.00 86.62 342 ALA A N 1
ATOM 2654 C CA . ALA A 1 342 ? 7.255 -21.277 -8.829 1.00 86.62 342 ALA A CA 1
ATOM 2655 C C . ALA A 1 342 ? 8.489 -20.596 -9.448 1.00 86.62 342 ALA A C 1
ATOM 2657 O O . ALA A 1 342 ? 9.576 -21.181 -9.428 1.00 86.62 342 ALA A O 1
ATOM 2658 N N . VAL A 1 343 ? 8.350 -19.377 -9.986 1.00 84.12 343 VAL A N 1
ATOM 2659 C CA . VAL A 1 343 ? 9.491 -18.613 -10.504 1.00 84.12 343 VAL A CA 1
ATOM 2660 C C . VAL A 1 343 ? 10.421 -18.249 -9.348 1.00 84.12 343 VAL A C 1
ATOM 2662 O O . VAL A 1 343 ? 10.029 -17.600 -8.380 1.00 84.12 343 VAL A O 1
ATOM 2665 N N . GLY A 1 344 ? 11.687 -18.653 -9.453 1.00 76.94 344 GLY A N 1
ATOM 2666 C CA . GLY A 1 344 ? 12.709 -18.270 -8.487 1.00 76.94 344 GLY A CA 1
ATOM 2667 C C . GLY A 1 344 ? 12.981 -16.770 -8.560 1.00 76.94 344 GLY A C 1
ATOM 2668 O O . GLY A 1 344 ? 13.525 -16.283 -9.550 1.00 76.94 344 GLY A O 1
ATOM 2669 N N . PHE A 1 345 ? 12.636 -16.032 -7.506 1.00 70.94 345 PHE A N 1
ATOM 2670 C CA . PHE A 1 345 ? 12.970 -14.614 -7.401 1.00 70.94 345 PHE A CA 1
ATOM 2671 C C . PHE A 1 345 ? 14.480 -14.483 -7.152 1.00 70.94 345 PHE A C 1
ATOM 2673 O O . PHE A 1 345 ? 14.928 -14.778 -6.046 1.00 70.94 345 PHE A O 1
ATOM 2680 N N . GLY A 1 346 ? 15.248 -14.108 -8.181 1.00 68.94 346 GLY A N 1
ATOM 2681 C CA . GLY A 1 346 ? 16.719 -14.064 -8.190 1.00 68.94 346 GLY A CA 1
ATOM 2682 C C . GLY A 1 346 ? 17.377 -13.273 -7.043 1.00 68.94 346 GLY A C 1
ATOM 2683 O O . GLY A 1 346 ? 17.402 -13.705 -5.887 1.00 68.94 346 GLY A O 1
ATOM 2684 N N . GLY A 1 347 ? 18.009 -12.143 -7.353 1.00 78.62 347 GLY A N 1
ATOM 2685 C CA . GLY A 1 347 ? 18.587 -11.231 -6.365 1.00 78.62 347 GLY A CA 1
ATOM 2686 C C . GLY A 1 347 ? 17.546 -10.333 -5.682 1.00 78.62 347 GLY A C 1
ATOM 2687 O O . GLY A 1 347 ? 16.334 -10.458 -5.876 1.00 78.62 347 GLY A O 1
ATOM 2688 N N . ASP A 1 348 ? 18.026 -9.413 -4.840 1.00 81.94 348 ASP A N 1
ATOM 2689 C CA . ASP A 1 348 ? 17.167 -8.453 -4.128 1.00 81.94 348 ASP A CA 1
ATOM 2690 C C . ASP A 1 348 ? 16.431 -7.503 -5.081 1.00 81.94 348 ASP A C 1
ATOM 2692 O O . ASP A 1 348 ? 15.277 -7.146 -4.831 1.00 81.94 348 ASP A O 1
ATOM 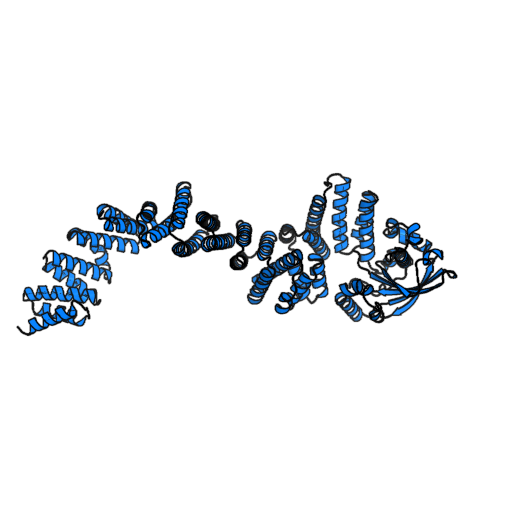2696 N N . LEU A 1 349 ? 17.069 -7.131 -6.196 1.00 81.50 349 LEU A N 1
ATOM 2697 C CA . LEU A 1 349 ? 16.474 -6.264 -7.209 1.00 81.50 349 LEU A CA 1
ATOM 2698 C C . LEU A 1 349 ? 15.277 -6.943 -7.880 1.00 81.50 349 LEU A C 1
ATOM 2700 O O . LEU A 1 349 ? 14.207 -6.343 -7.976 1.00 81.50 349 LEU A O 1
ATOM 2704 N N . GLU A 1 350 ? 15.426 -8.205 -8.282 1.00 84.62 350 GLU A N 1
ATOM 2705 C CA . GLU A 1 350 ? 14.363 -8.974 -8.923 1.00 84.62 350 GLU A CA 1
ATOM 2706 C C . GLU A 1 350 ? 13.187 -9.203 -7.975 1.00 84.62 350 GLU A C 1
ATOM 2708 O O . GLU A 1 350 ? 12.035 -9.061 -8.389 1.00 84.62 350 GLU A O 1
ATOM 2713 N N . ARG A 1 351 ? 13.453 -9.495 -6.694 1.00 87.38 351 ARG A N 1
ATOM 2714 C CA . ARG A 1 351 ? 12.402 -9.589 -5.668 1.00 87.38 351 ARG A CA 1
ATOM 2715 C C . ARG A 1 351 ? 11.641 -8.271 -5.517 1.00 87.38 351 ARG A C 1
ATOM 2717 O O . ARG A 1 351 ? 10.412 -8.278 -5.517 1.00 87.38 351 ARG A O 1
ATOM 2724 N N . CYS A 1 352 ? 12.357 -7.150 -5.425 1.00 88.56 352 CYS A N 1
ATOM 2725 C CA . CYS A 1 352 ? 11.764 -5.819 -5.294 1.00 88.56 352 CYS A CA 1
ATOM 2726 C C . CYS A 1 352 ? 10.896 -5.460 -6.512 1.00 88.56 352 CYS A C 1
ATOM 2728 O O . CYS A 1 352 ? 9.726 -5.108 -6.363 1.00 88.56 352 CYS A O 1
ATOM 2730 N N . GLN A 1 353 ? 11.427 -5.620 -7.726 1.00 89.19 353 GLN A N 1
ATOM 2731 C CA . GLN A 1 353 ? 10.694 -5.341 -8.964 1.00 89.19 353 GLN A CA 1
ATOM 2732 C C . GLN A 1 353 ? 9.476 -6.258 -9.136 1.00 89.19 353 GLN A C 1
ATOM 2734 O O . GLN A 1 353 ? 8.413 -5.787 -9.541 1.00 89.19 353 GLN A O 1
ATOM 2739 N N . THR A 1 354 ? 9.595 -7.538 -8.768 1.00 91.38 354 THR A N 1
ATOM 2740 C CA . THR A 1 354 ? 8.469 -8.483 -8.797 1.00 91.38 354 THR A CA 1
ATOM 2741 C C . THR A 1 354 ? 7.379 -8.055 -7.817 1.00 91.38 354 THR A C 1
ATOM 2743 O O . THR A 1 354 ? 6.206 -8.022 -8.182 1.00 91.38 354 THR A O 1
ATOM 2746 N N . GLY A 1 355 ? 7.756 -7.656 -6.598 1.00 92.81 355 GLY A N 1
ATOM 2747 C CA . GLY A 1 355 ? 6.826 -7.113 -5.608 1.00 92.81 355 GLY A CA 1
ATOM 2748 C C . GLY A 1 355 ? 6.115 -5.848 -6.101 1.00 92.81 355 GLY A C 1
ATOM 2749 O O . GLY A 1 355 ? 4.898 -5.735 -5.953 1.00 92.81 355 GLY A O 1
ATOM 2750 N N . ASN A 1 356 ? 6.843 -4.934 -6.750 1.00 93.00 356 ASN A N 1
ATOM 2751 C CA . ASN A 1 356 ? 6.295 -3.699 -7.322 1.00 93.00 356 ASN A CA 1
ATOM 2752 C C . ASN A 1 356 ? 5.300 -3.978 -8.464 1.00 93.00 356 ASN A C 1
ATOM 2754 O O . ASN A 1 356 ? 4.202 -3.421 -8.487 1.00 93.00 356 ASN A O 1
ATOM 2758 N N . ALA A 1 357 ? 5.644 -4.881 -9.385 1.00 93.50 357 ALA A N 1
ATOM 2759 C CA . ALA A 1 357 ? 4.739 -5.292 -10.456 1.00 93.50 357 ALA A CA 1
ATOM 2760 C C . ALA A 1 357 ? 3.485 -5.991 -9.897 1.00 93.50 357 ALA A C 1
ATOM 2762 O O . ALA A 1 357 ? 2.361 -5.667 -10.281 1.00 93.50 357 ALA A O 1
ATOM 2763 N N . ALA A 1 358 ? 3.657 -6.908 -8.941 1.00 95.19 358 ALA A N 1
ATOM 2764 C CA . ALA A 1 358 ? 2.553 -7.649 -8.341 1.00 95.19 358 ALA A CA 1
ATOM 2765 C C . ALA A 1 358 ? 1.605 -6.749 -7.529 1.00 95.19 358 ALA A C 1
ATOM 2767 O O . ALA A 1 358 ? 0.390 -6.933 -7.605 1.00 95.19 358 ALA A O 1
ATOM 2768 N N . VAL A 1 359 ? 2.114 -5.751 -6.792 1.00 96.50 359 VAL A N 1
ATOM 2769 C CA . VAL A 1 359 ? 1.253 -4.825 -6.034 1.00 96.50 359 VAL A CA 1
ATOM 2770 C C . VAL A 1 359 ? 0.468 -3.889 -6.957 1.00 96.50 359 VAL A C 1
ATOM 2772 O O . VAL A 1 359 ? -0.703 -3.624 -6.689 1.00 96.50 359 VAL A O 1
ATOM 2775 N N . ASP A 1 360 ? 1.045 -3.447 -8.078 1.00 95.69 360 ASP A N 1
ATOM 2776 C CA . ASP A 1 360 ? 0.310 -2.687 -9.096 1.00 95.69 360 ASP A CA 1
ATOM 2777 C C . ASP A 1 360 ? -0.856 -3.491 -9.669 1.00 95.69 360 ASP A C 1
ATOM 2779 O O . ASP A 1 360 ? -1.990 -3.004 -9.732 1.00 95.69 360 ASP A O 1
ATOM 2783 N N . LEU A 1 361 ? -0.597 -4.751 -10.025 1.00 96.25 361 LEU A N 1
ATOM 2784 C CA . LEU A 1 361 ? -1.627 -5.664 -10.510 1.00 96.25 361 LEU A CA 1
ATOM 2785 C C . LEU A 1 361 ? -2.668 -5.958 -9.420 1.00 96.25 361 LEU A C 1
ATOM 2787 O O . LEU A 1 361 ? -3.861 -6.010 -9.716 1.00 96.25 361 LEU A O 1
ATOM 2791 N N . ALA A 1 362 ? -2.267 -6.061 -8.150 1.00 97.12 362 ALA A N 1
ATOM 2792 C CA . ALA A 1 362 ? -3.193 -6.235 -7.033 1.00 97.12 362 ALA A CA 1
ATOM 2793 C C . ALA A 1 362 ? -4.171 -5.050 -6.934 1.00 97.12 362 ALA A C 1
ATOM 2795 O O . ALA A 1 362 ? -5.383 -5.243 -6.812 1.00 97.12 362 ALA A O 1
ATOM 2796 N N . PHE A 1 363 ? -3.678 -3.814 -7.062 1.00 96.75 363 PHE A N 1
ATOM 2797 C CA . PHE A 1 363 ? -4.536 -2.628 -7.127 1.00 96.75 363 PHE A CA 1
ATOM 2798 C C . PHE A 1 363 ? -5.390 -2.583 -8.400 1.00 96.75 363 PHE A C 1
ATOM 2800 O O . PHE A 1 363 ? -6.531 -2.116 -8.359 1.00 96.75 363 PHE A O 1
ATOM 2807 N N . HIS A 1 364 ? -4.878 -3.060 -9.535 1.00 95.19 364 HIS A N 1
ATOM 2808 C CA . HIS A 1 364 ? -5.644 -3.186 -10.773 1.00 95.19 364 HIS A CA 1
ATOM 2809 C C . HIS A 1 364 ? -6.843 -4.137 -10.614 1.00 95.19 364 HIS A C 1
ATOM 2811 O O . HIS A 1 364 ? -7.987 -3.695 -10.731 1.00 95.19 364 HIS A O 1
ATOM 2817 N N . TYR A 1 365 ? -6.608 -5.400 -10.259 1.00 95.06 365 TYR A N 1
ATOM 2818 C CA . TYR A 1 365 ? -7.665 -6.405 -10.094 1.00 95.06 365 TYR A CA 1
ATOM 2819 C C . TYR A 1 365 ? -8.596 -6.098 -8.916 1.00 95.06 365 TYR A C 1
ATOM 2821 O O . TYR A 1 365 ? -9.815 -6.253 -9.018 1.00 95.06 365 TYR A O 1
ATOM 2829 N N . GLY A 1 366 ? -8.060 -5.549 -7.823 1.00 95.25 366 GLY A N 1
ATOM 2830 C CA . GLY A 1 366 ? -8.867 -5.103 -6.690 1.00 95.25 366 GLY A CA 1
ATOM 2831 C C . GLY A 1 366 ? -9.866 -4.000 -7.063 1.00 95.25 366 GLY A C 1
ATOM 2832 O O . GLY A 1 366 ? -10.991 -4.007 -6.562 1.00 95.25 366 GLY A O 1
ATOM 2833 N N . ARG A 1 367 ? -9.511 -3.084 -7.980 1.00 95.38 367 ARG A N 1
ATOM 2834 C CA . ARG A 1 367 ? -10.440 -2.062 -8.508 1.00 95.38 367 ARG A CA 1
ATOM 2835 C C . ARG A 1 367 ? -11.560 -2.665 -9.355 1.00 95.38 367 ARG A C 1
ATOM 2837 O O . ARG A 1 367 ? -12.654 -2.108 -9.376 1.00 95.38 367 ARG A O 1
ATOM 2844 N N . GLN A 1 368 ? -11.304 -3.793 -10.012 1.00 95.06 368 GLN A N 1
ATOM 2845 C CA . GLN A 1 368 ? -12.311 -4.537 -10.770 1.00 95.06 368 GLN A CA 1
ATOM 2846 C C . GLN A 1 368 ? -13.208 -5.416 -9.877 1.00 95.06 368 GLN A C 1
ATOM 2848 O O . GLN A 1 368 ? -14.225 -5.928 -10.338 1.00 95.06 368 GLN A O 1
ATOM 2853 N N . GLY A 1 369 ? -12.863 -5.572 -8.593 1.00 93.31 369 GLY A N 1
ATOM 2854 C CA . GLY A 1 369 ? -13.590 -6.422 -7.650 1.00 93.31 369 GLY A CA 1
ATOM 2855 C C . GLY A 1 369 ? -13.194 -7.901 -7.705 1.00 93.31 369 GLY A C 1
ATOM 2856 O O . GLY A 1 369 ? -13.848 -8.718 -7.055 1.00 93.31 369 GLY A O 1
ATOM 2857 N N . ASP A 1 370 ? -12.125 -8.255 -8.427 1.00 94.69 370 ASP A N 1
ATOM 2858 C CA . ASP A 1 370 ? -11.604 -9.622 -8.462 1.00 94.69 370 ASP A CA 1
ATOM 2859 C C . ASP A 1 370 ? -10.792 -9.919 -7.196 1.00 94.69 370 ASP A C 1
ATOM 2861 O O . ASP A 1 370 ? -9.580 -9.708 -7.102 1.00 94.69 370 ASP A O 1
ATOM 2865 N N . LYS A 1 371 ? -11.509 -10.397 -6.178 1.00 93.69 371 LYS A N 1
ATOM 2866 C CA . LYS A 1 371 ? -10.936 -10.717 -4.874 1.00 93.69 371 LYS A CA 1
ATOM 2867 C C . LYS A 1 371 ? -9.977 -11.912 -4.929 1.00 93.69 371 LYS A C 1
ATOM 2869 O O . LYS A 1 371 ? -9.014 -11.922 -4.172 1.00 93.69 371 LYS A O 1
ATOM 2874 N N . ALA A 1 372 ? -10.230 -12.902 -5.786 1.00 93.62 372 ALA A N 1
ATOM 2875 C CA . ALA A 1 372 ? -9.413 -14.114 -5.836 1.00 93.62 372 ALA A CA 1
ATOM 2876 C C . ALA A 1 372 ? -8.016 -13.803 -6.388 1.00 93.62 372 ALA A C 1
ATOM 2878 O O . ALA A 1 372 ? -7.015 -14.143 -5.757 1.00 93.62 372 ALA A O 1
ATOM 2879 N N . THR A 1 373 ? -7.957 -13.068 -7.500 1.00 94.06 373 THR A N 1
ATOM 2880 C CA . THR A 1 373 ? -6.695 -12.613 -8.096 1.00 94.06 373 THR A CA 1
ATOM 2881 C C . THR A 1 373 ? -5.964 -11.629 -7.182 1.00 94.06 373 THR A C 1
ATOM 2883 O O . THR A 1 373 ? -4.753 -11.741 -7.002 1.00 94.06 373 THR A O 1
ATOM 2886 N N . LEU A 1 374 ? -6.688 -10.708 -6.529 1.00 95.50 374 LEU A N 1
ATOM 2887 C CA . LEU A 1 374 ? -6.114 -9.833 -5.501 1.00 95.50 374 LEU A CA 1
ATOM 2888 C C . LEU A 1 374 ? -5.447 -10.641 -4.376 1.00 95.50 374 LEU A C 1
ATOM 2890 O O . LEU A 1 374 ? -4.313 -10.352 -4.003 1.00 95.50 374 LEU A O 1
ATOM 2894 N N . ASP A 1 375 ? -6.141 -11.639 -3.826 1.00 94.56 375 ASP A N 1
ATOM 2895 C CA . ASP A 1 375 ? -5.625 -12.459 -2.729 1.00 94.56 375 ASP A CA 1
ATOM 2896 C C . ASP A 1 375 ? -4.364 -13.240 -3.167 1.00 94.56 375 ASP A C 1
ATOM 2898 O O . ASP A 1 375 ? -3.379 -13.263 -2.424 1.00 94.56 375 ASP A O 1
ATOM 2902 N N . ALA A 1 376 ? -4.348 -13.792 -4.387 1.00 94.50 376 ALA A N 1
ATOM 2903 C CA . ALA A 1 376 ? -3.189 -14.487 -4.954 1.00 94.50 376 ALA A CA 1
ATOM 2904 C C . ALA A 1 376 ? -1.987 -13.553 -5.189 1.00 94.50 376 ALA A C 1
ATOM 2906 O O . ALA A 1 376 ? -0.857 -13.886 -4.834 1.00 94.50 376 ALA A O 1
ATOM 2907 N N . LEU A 1 377 ? -2.222 -12.350 -5.720 1.00 96.00 377 LEU A N 1
ATOM 2908 C CA . LEU A 1 377 ? -1.168 -11.358 -5.943 1.00 96.00 377 LEU A CA 1
ATOM 2909 C C . LEU A 1 377 ? -0.572 -10.835 -4.639 1.00 96.00 377 LEU A C 1
ATOM 2911 O O . LEU A 1 377 ? 0.633 -10.624 -4.561 1.00 96.00 377 LEU A O 1
ATOM 2915 N N . LEU A 1 378 ? -1.376 -10.663 -3.588 1.00 96.19 378 LEU A N 1
ATOM 2916 C CA . LEU A 1 378 ?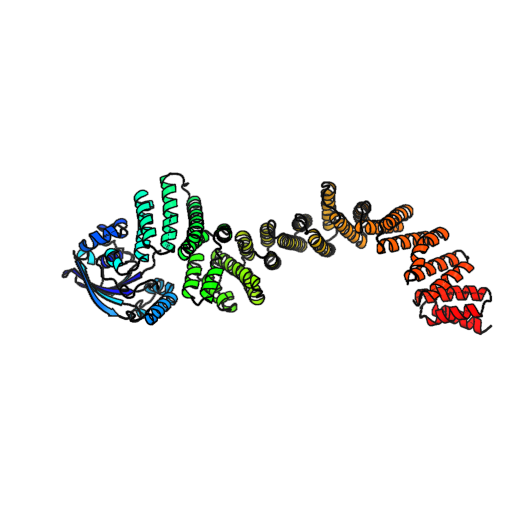 -0.842 -10.294 -2.276 1.00 96.19 378 LEU A CA 1
ATOM 2917 C C . LEU A 1 378 ? -0.000 -11.417 -1.665 1.00 96.19 378 LEU A C 1
ATOM 2919 O O . LEU A 1 378 ? 1.030 -11.126 -1.061 1.00 96.19 378 LEU A O 1
ATOM 2923 N N . ALA A 1 379 ? -0.397 -12.680 -1.843 1.00 94.06 379 ALA A N 1
ATOM 2924 C CA . ALA A 1 379 ? 0.426 -13.814 -1.433 1.00 94.06 379 ALA A CA 1
ATOM 2925 C C . ALA A 1 379 ? 1.770 -13.826 -2.178 1.00 94.06 379 ALA A C 1
ATOM 2927 O O . ALA A 1 379 ? 2.807 -14.041 -1.555 1.00 94.06 379 ALA A O 1
ATOM 2928 N N . LEU A 1 380 ? 1.764 -13.506 -3.476 1.00 93.94 380 LEU A N 1
ATOM 2929 C CA . LEU A 1 380 ? 2.978 -13.348 -4.274 1.00 93.94 380 LEU A CA 1
ATOM 2930 C C . LEU A 1 380 ? 3.854 -12.194 -3.761 1.00 93.94 380 LEU A C 1
ATOM 2932 O O . LEU A 1 380 ? 5.041 -12.404 -3.531 1.00 93.94 380 LEU A O 1
ATOM 2936 N N . VAL A 1 381 ? 3.280 -11.009 -3.503 1.00 95.19 381 VAL A N 1
ATOM 2937 C CA . VAL A 1 381 ? 4.004 -9.859 -2.921 1.00 95.19 381 VAL A CA 1
ATOM 2938 C C . VAL A 1 381 ? 4.682 -10.258 -1.607 1.00 95.19 381 VAL A C 1
ATOM 2940 O O . VAL A 1 381 ? 5.869 -9.999 -1.426 1.00 95.19 381 VAL A O 1
ATOM 2943 N N . ILE A 1 382 ? 3.965 -10.937 -0.710 1.00 93.25 382 ILE A N 1
ATOM 2944 C CA . ILE A 1 382 ? 4.515 -11.424 0.565 1.00 93.25 382 ILE A CA 1
ATOM 2945 C C . ILE A 1 382 ? 5.617 -12.467 0.321 1.00 93.25 382 ILE A C 1
ATOM 2947 O O . ILE A 1 382 ? 6.670 -12.405 0.952 1.00 93.25 382 ILE A O 1
ATOM 2951 N N . GLY A 1 383 ? 5.415 -13.377 -0.634 1.00 90.31 383 GLY A N 1
ATOM 2952 C CA . GLY A 1 383 ? 6.384 -14.405 -1.023 1.00 90.31 383 GLY A CA 1
ATOM 2953 C C . GLY A 1 383 ? 7.703 -13.851 -1.565 1.00 90.31 383 GLY A C 1
ATOM 2954 O O . GLY A 1 383 ? 8.733 -14.507 -1.435 1.00 90.31 383 GLY A O 1
ATOM 2955 N N . THR A 1 384 ? 7.713 -12.621 -2.093 1.00 89.69 384 THR A N 1
ATOM 2956 C CA . THR A 1 384 ? 8.963 -11.947 -2.487 1.00 89.69 384 THR A CA 1
ATOM 2957 C C . THR A 1 384 ? 9.812 -11.485 -1.296 1.00 89.69 384 THR A C 1
ATOM 2959 O O . THR A 1 384 ? 10.940 -11.042 -1.501 1.00 89.69 384 THR A O 1
ATOM 2962 N N . GLY A 1 385 ? 9.280 -11.509 -0.065 1.00 88.88 385 GLY A N 1
ATOM 2963 C CA . GLY A 1 385 ? 9.947 -10.975 1.128 1.00 88.88 385 GLY A CA 1
ATOM 2964 C C . GLY A 1 385 ? 10.141 -9.452 1.118 1.00 88.88 385 GLY A C 1
ATOM 2965 O O . GLY A 1 385 ? 10.895 -8.932 1.931 1.00 88.88 385 GLY A O 1
ATOM 2966 N N . ASN A 1 386 ? 9.489 -8.733 0.196 1.00 88.44 386 ASN A N 1
ATOM 2967 C CA . ASN A 1 386 ? 9.644 -7.290 -0.017 1.00 88.44 386 ASN A CA 1
ATOM 2968 C C . ASN A 1 386 ? 8.310 -6.528 0.078 1.00 88.44 386 ASN A C 1
ATOM 2970 O O . ASN A 1 386 ? 8.108 -5.511 -0.591 1.00 88.44 386 ASN A O 1
ATOM 2974 N N . ALA A 1 387 ? 7.383 -6.990 0.923 1.00 92.50 387 ALA A N 1
ATOM 2975 C CA . ALA A 1 387 ? 6.074 -6.355 1.091 1.00 92.50 387 ALA A CA 1
ATOM 2976 C C . ALA A 1 387 ? 6.174 -4.878 1.531 1.00 92.50 387 ALA A C 1
ATOM 2978 O O . ALA A 1 387 ? 5.382 -4.051 1.073 1.00 92.50 387 ALA A O 1
ATOM 2979 N N . VAL A 1 388 ? 7.181 -4.520 2.335 1.00 93.12 388 VAL A N 1
ATOM 2980 C CA . VAL A 1 388 ? 7.481 -3.126 2.722 1.00 93.12 388 VAL A CA 1
ATOM 2981 C C . VAL A 1 388 ? 7.823 -2.248 1.515 1.00 93.12 388 VAL A C 1
ATOM 2983 O O . VAL A 1 388 ? 7.267 -1.154 1.359 1.00 93.12 388 VAL A O 1
ATOM 2986 N N . ALA A 1 389 ? 8.731 -2.720 0.655 1.00 91.44 389 ALA A N 1
ATOM 2987 C CA . ALA A 1 389 ? 9.159 -1.991 -0.535 1.00 91.44 389 ALA A CA 1
ATOM 2988 C C . ALA A 1 389 ? 7.991 -1.834 -1.516 1.00 91.44 389 ALA A C 1
ATOM 2990 O O . ALA A 1 389 ? 7.719 -0.722 -1.966 1.00 91.44 389 ALA A O 1
ATOM 2991 N N . ALA A 1 390 ? 7.228 -2.909 -1.738 1.00 94.50 390 ALA A N 1
ATOM 2992 C CA . ALA A 1 390 ? 6.040 -2.897 -2.585 1.00 94.50 390 ALA A CA 1
ATOM 2993 C C . ALA A 1 390 ? 4.965 -1.920 -2.071 1.00 94.50 390 ALA A C 1
ATOM 2995 O O . ALA A 1 390 ? 4.398 -1.148 -2.844 1.00 94.50 390 ALA A O 1
ATOM 2996 N N . TRP A 1 391 ? 4.702 -1.885 -0.759 1.00 95.69 391 TRP A N 1
ATOM 2997 C CA . TRP A 1 391 ? 3.772 -0.911 -0.179 1.00 95.69 391 TRP A CA 1
ATOM 2998 C C . TRP A 1 391 ? 4.253 0.529 -0.383 1.00 95.69 391 TRP A C 1
ATOM 3000 O O . TRP A 1 391 ? 3.494 1.379 -0.851 1.00 95.69 391 TRP A O 1
ATOM 3010 N N . THR A 1 392 ? 5.520 0.800 -0.071 1.00 93.06 392 THR A N 1
ATOM 3011 C CA . THR A 1 392 ? 6.116 2.137 -0.210 1.00 93.06 392 THR A CA 1
ATOM 3012 C C . THR A 1 392 ? 6.080 2.605 -1.663 1.00 93.06 392 THR A C 1
ATOM 3014 O O . THR A 1 392 ? 5.713 3.752 -1.937 1.00 93.06 392 THR A O 1
ATOM 3017 N N . TYR A 1 393 ? 6.374 1.700 -2.598 1.00 93.44 393 TYR A N 1
ATOM 3018 C CA . TYR A 1 393 ? 6.235 1.915 -4.033 1.00 93.44 393 TYR A CA 1
ATOM 3019 C C . TYR A 1 393 ? 4.791 2.251 -4.417 1.00 93.44 393 TYR A C 1
ATOM 3021 O O . TYR A 1 393 ? 4.559 3.265 -5.069 1.00 93.44 393 TYR A O 1
ATOM 3029 N N . ALA A 1 394 ? 3.805 1.472 -3.965 1.00 94.88 394 ALA A N 1
ATOM 3030 C CA . ALA A 1 394 ? 2.401 1.694 -4.308 1.00 94.88 394 ALA A CA 1
ATOM 3031 C C . ALA A 1 394 ? 1.855 3.028 -3.769 1.00 94.88 394 ALA A C 1
ATOM 3033 O O . ALA A 1 394 ? 1.089 3.708 -4.458 1.00 94.88 394 ALA A O 1
ATOM 3034 N N . VAL A 1 395 ? 2.246 3.422 -2.552 1.00 93.12 395 VAL A N 1
ATOM 3035 C CA . VAL A 1 395 ? 1.891 4.724 -1.965 1.00 93.12 395 VAL A CA 1
ATOM 3036 C C . VAL A 1 395 ? 2.537 5.856 -2.760 1.00 93.12 395 VAL A C 1
ATOM 3038 O O . VAL A 1 395 ? 1.842 6.772 -3.203 1.00 93.12 395 VAL A O 1
ATOM 3041 N N . THR A 1 396 ? 3.852 5.782 -2.966 1.00 91.44 396 THR A N 1
ATOM 3042 C CA . THR A 1 396 ? 4.634 6.868 -3.575 1.00 91.44 396 THR A CA 1
ATOM 3043 C C . THR A 1 396 ? 4.349 7.012 -5.064 1.00 91.44 396 THR A C 1
ATOM 3045 O O . THR A 1 396 ? 4.240 8.132 -5.549 1.00 91.44 396 THR A O 1
ATOM 3048 N N . GLY A 1 397 ? 4.160 5.894 -5.769 1.00 89.12 397 GLY A N 1
ATOM 3049 C CA . GLY A 1 397 ? 3.819 5.814 -7.189 1.00 89.12 397 GLY A CA 1
ATOM 3050 C C . GLY A 1 397 ? 2.346 6.074 -7.499 1.00 89.12 397 GLY A C 1
ATOM 3051 O O . GLY A 1 397 ? 1.957 6.134 -8.665 1.00 89.12 397 GLY A O 1
ATOM 3052 N N . GLY A 1 398 ? 1.501 6.252 -6.480 1.00 90.19 398 GLY A N 1
ATOM 3053 C CA . GLY A 1 398 ? 0.082 6.563 -6.655 1.00 90.19 398 GLY A CA 1
ATOM 3054 C C . GLY A 1 398 ? -0.788 5.371 -7.071 1.00 90.19 398 GLY A C 1
ATOM 3055 O O . GLY A 1 398 ? -1.925 5.578 -7.491 1.00 90.19 398 GLY A O 1
ATOM 3056 N N . SER A 1 399 ? -0.289 4.136 -6.947 1.00 90.62 399 SER A N 1
ATOM 3057 C CA . SER A 1 399 ? -1.071 2.912 -7.198 1.00 90.62 399 SER A CA 1
ATOM 3058 C C . SER A 1 399 ? -2.101 2.674 -6.101 1.00 90.62 399 SER A C 1
ATOM 3060 O O . SER A 1 399 ? -3.123 2.039 -6.346 1.00 90.62 399 SER A O 1
ATOM 3062 N N . ALA A 1 400 ? -1.844 3.203 -4.898 1.00 92.50 400 ALA A N 1
ATOM 3063 C CA . ALA A 1 400 ? -2.649 3.029 -3.697 1.00 92.50 400 ALA A CA 1
ATOM 3064 C C . ALA A 1 400 ? -4.010 3.761 -3.745 1.00 92.50 400 ALA A C 1
ATOM 3066 O O . ALA A 1 400 ? -4.326 4.608 -2.911 1.00 92.50 400 ALA A O 1
ATOM 3067 N N . HIS A 1 401 ? -4.853 3.430 -4.721 1.00 88.88 401 HIS A N 1
ATOM 3068 C CA . HIS A 1 401 ? -6.179 4.010 -4.908 1.00 88.88 401 HIS A CA 1
ATOM 3069 C C . HIS A 1 401 ? -7.189 2.935 -5.365 1.00 88.88 401 HIS A C 1
ATOM 3071 O O . HIS A 1 401 ? -6.828 2.048 -6.138 1.00 88.88 401 HIS A O 1
ATOM 3077 N N . PRO A 1 402 ? -8.473 2.999 -4.950 1.00 92.50 402 PRO A N 1
ATOM 3078 C CA . PRO A 1 402 ? -9.070 3.950 -4.007 1.00 92.50 402 PRO A CA 1
ATOM 3079 C C . PRO A 1 402 ? -8.623 3.749 -2.553 1.00 92.50 402 PRO A C 1
ATOM 3081 O O . PRO A 1 402 ? -8.183 2.654 -2.203 1.00 92.50 402 PRO A O 1
ATOM 3084 N N . PRO A 1 403 ? -8.782 4.763 -1.674 1.00 87.50 403 PRO A N 1
ATOM 3085 C CA . PRO A 1 403 ? -8.346 4.687 -0.276 1.00 87.50 403 PRO A CA 1
ATOM 3086 C C . PRO A 1 403 ? -8.895 3.478 0.491 1.00 87.50 403 PRO A C 1
ATOM 3088 O O . PRO A 1 403 ? -8.212 2.932 1.355 1.00 87.50 403 PRO A O 1
ATOM 3091 N N . ALA A 1 404 ? -10.107 3.022 0.158 1.00 86.12 404 ALA A N 1
ATOM 3092 C CA . ALA A 1 404 ? -10.691 1.816 0.740 1.00 86.12 404 ALA A CA 1
ATOM 3093 C C . ALA A 1 404 ? -9.880 0.555 0.392 1.00 86.12 404 ALA A C 1
ATOM 3095 O O . ALA A 1 404 ? -9.559 -0.231 1.280 1.00 86.12 404 ALA A O 1
ATOM 3096 N N . LEU A 1 405 ? -9.489 0.396 -0.876 1.00 93.12 405 LEU A N 1
ATOM 3097 C CA . LEU A 1 405 ? -8.665 -0.727 -1.326 1.00 93.12 405 LEU A CA 1
ATOM 3098 C C . LEU A 1 405 ? -7.242 -0.630 -0.765 1.00 93.12 405 LEU A C 1
ATOM 3100 O O . LEU A 1 405 ? -6.715 -1.622 -0.268 1.00 93.12 405 LEU A O 1
ATOM 3104 N N . ALA A 1 406 ? -6.662 0.575 -0.747 1.00 94.00 406 ALA A N 1
ATOM 3105 C CA . ALA A 1 406 ? -5.362 0.824 -0.122 1.00 94.00 406 ALA A CA 1
ATOM 3106 C C . ALA A 1 406 ? -5.362 0.456 1.366 1.00 94.00 406 ALA A C 1
ATOM 3108 O O . ALA A 1 406 ? -4.399 -0.124 1.857 1.00 94.00 406 ALA A O 1
ATOM 3109 N N . THR A 1 407 ? -6.469 0.713 2.068 1.00 90.19 407 THR A N 1
ATOM 3110 C CA . THR A 1 407 ? -6.631 0.310 3.470 1.00 90.19 407 THR A CA 1
ATOM 3111 C C . THR A 1 407 ? -6.617 -1.210 3.627 1.00 90.19 407 THR A C 1
ATOM 3113 O O . THR A 1 407 ? -5.941 -1.723 4.516 1.00 90.19 407 THR A O 1
ATOM 3116 N N . VAL A 1 408 ? -7.319 -1.942 2.756 1.00 92.44 408 VAL A N 1
ATOM 3117 C CA . VAL A 1 408 ? -7.346 -3.414 2.788 1.00 92.44 408 VAL A CA 1
ATOM 3118 C C . VAL A 1 408 ? -5.963 -3.999 2.506 1.00 92.44 408 VAL A C 1
ATOM 3120 O O . VAL A 1 408 ? -5.490 -4.834 3.275 1.00 92.44 408 VAL A O 1
ATOM 3123 N N . ILE A 1 409 ? -5.309 -3.549 1.434 1.00 95.75 409 ILE A N 1
ATOM 3124 C CA . ILE A 1 409 ? -3.992 -4.048 1.024 1.00 95.75 409 ILE A CA 1
ATOM 3125 C C . ILE A 1 409 ? -2.936 -3.696 2.077 1.00 95.75 409 ILE A C 1
ATOM 3127 O O . ILE A 1 409 ? -2.259 -4.589 2.580 1.00 95.75 409 ILE A O 1
ATOM 3131 N N . GLY A 1 410 ? -2.854 -2.429 2.491 1.00 95.25 410 GLY A N 1
ATOM 3132 C CA . GLY A 1 410 ? -1.862 -1.966 3.463 1.00 95.25 410 GLY A CA 1
ATOM 3133 C C . GLY A 1 410 ? -1.967 -2.669 4.815 1.00 95.25 410 GLY A C 1
ATOM 3134 O O . GLY A 1 410 ? -0.951 -3.058 5.383 1.00 95.25 410 GLY A O 1
ATOM 3135 N N . ARG A 1 411 ? -3.189 -2.922 5.312 1.00 94.00 411 ARG A N 1
ATOM 3136 C CA . ARG A 1 411 ? -3.399 -3.689 6.555 1.00 94.00 411 ARG A CA 1
ATOM 3137 C C . ARG A 1 411 ? -2.905 -5.131 6.441 1.00 94.00 411 ARG A C 1
ATOM 3139 O O . ARG A 1 411 ? -2.356 -5.655 7.405 1.00 94.00 411 ARG A O 1
ATOM 3146 N N . ARG A 1 412 ? -3.094 -5.773 5.286 1.00 95.44 412 ARG A N 1
ATOM 3147 C CA . ARG A 1 412 ? -2.623 -7.146 5.055 1.00 95.44 412 ARG A CA 1
ATOM 3148 C C . ARG A 1 412 ? -1.107 -7.225 4.953 1.00 95.44 412 ARG A C 1
ATOM 3150 O O . ARG A 1 412 ? -0.531 -8.120 5.555 1.00 95.44 412 ARG A O 1
ATOM 3157 N N . LEU A 1 413 ? -0.473 -6.282 4.256 1.00 96.00 413 LEU A N 1
ATOM 3158 C CA . LEU A 1 413 ? 0.988 -6.222 4.179 1.00 96.00 413 LEU A CA 1
ATOM 3159 C C . LEU A 1 413 ? 1.599 -5.935 5.559 1.00 96.00 413 LEU A C 1
ATOM 3161 O O . LEU A 1 413 ? 2.499 -6.652 5.977 1.00 96.00 413 LEU A O 1
ATOM 3165 N N . ALA A 1 414 ? 1.039 -4.991 6.328 1.00 94.31 414 ALA A N 1
ATOM 3166 C CA . ALA A 1 414 ? 1.465 -4.748 7.711 1.00 94.31 414 ALA A CA 1
ATOM 3167 C C . ALA A 1 414 ? 1.322 -6.000 8.591 1.00 94.31 414 ALA A C 1
ATOM 3169 O O . ALA A 1 414 ? 2.184 -6.288 9.418 1.00 94.31 414 ALA A O 1
ATOM 3170 N N . ARG A 1 415 ? 0.231 -6.758 8.413 1.00 93.56 415 ARG A N 1
ATOM 3171 C CA . ARG A 1 415 ? 0.014 -8.007 9.144 1.00 93.56 415 ARG A CA 1
ATOM 3172 C C . ARG A 1 415 ? 1.018 -9.088 8.753 1.00 93.56 415 ARG A C 1
ATOM 3174 O O . ARG A 1 415 ? 1.505 -9.770 9.644 1.00 93.56 415 ARG A O 1
ATOM 3181 N N . ALA A 1 416 ? 1.348 -9.210 7.470 1.00 93.62 416 ALA A N 1
ATOM 3182 C CA . ALA A 1 416 ? 2.357 -10.152 7.000 1.00 93.62 416 ALA A CA 1
ATOM 3183 C C . ALA A 1 416 ? 3.734 -9.866 7.619 1.00 93.62 416 ALA A C 1
ATOM 3185 O O . ALA A 1 416 ? 4.381 -10.794 8.090 1.00 93.62 416 ALA A O 1
ATOM 3186 N N . GLU A 1 417 ? 4.138 -8.594 7.713 1.00 93.88 417 GLU A N 1
ATOM 3187 C CA . GLU A 1 417 ? 5.373 -8.204 8.416 1.00 93.88 417 GLU A CA 1
ATOM 3188 C C . GLU A 1 417 ? 5.313 -8.530 9.916 1.00 93.88 417 GLU A C 1
ATOM 3190 O O . GLU A 1 417 ? 6.295 -8.987 10.500 1.00 93.88 417 GLU A O 1
ATOM 3195 N N . ALA A 1 418 ? 4.147 -8.356 10.546 1.00 90.19 418 ALA A N 1
ATOM 3196 C CA . ALA A 1 418 ? 3.947 -8.738 11.942 1.00 90.19 418 ALA A CA 1
ATOM 3197 C C . ALA A 1 418 ? 4.044 -10.253 12.163 1.00 90.19 418 ALA A C 1
ATOM 3199 O O . ALA A 1 418 ? 4.684 -10.685 13.120 1.00 90.19 418 ALA A O 1
ATOM 3200 N N . ASP A 1 419 ? 3.449 -11.056 11.279 1.00 91.06 419 ASP A N 1
ATOM 3201 C CA . ASP A 1 419 ? 3.523 -12.519 11.334 1.00 91.06 419 ASP A CA 1
ATOM 3202 C C . ASP A 1 419 ? 4.950 -13.019 11.011 1.00 91.06 419 ASP A C 1
ATOM 3204 O O . ASP A 1 419 ? 5.394 -14.021 11.570 1.00 91.06 419 ASP A O 1
ATOM 3208 N N . ALA A 1 420 ? 5.701 -12.283 10.182 1.00 90.06 420 ALA A N 1
ATOM 3209 C CA . ALA A 1 420 ? 7.124 -12.504 9.909 1.00 90.06 420 ALA A CA 1
ATOM 3210 C C . ALA A 1 420 ? 8.060 -11.982 11.017 1.00 90.06 420 ALA A C 1
ATOM 3212 O O . ALA A 1 420 ? 9.278 -12.108 10.892 1.00 90.06 420 ALA A O 1
ATOM 3213 N N . MET A 1 421 ? 7.514 -11.419 12.103 1.00 90.50 421 MET A N 1
ATOM 3214 C CA . MET A 1 421 ? 8.278 -10.871 13.228 1.00 90.50 421 MET A CA 1
ATOM 3215 C C . MET A 1 421 ? 9.252 -9.751 12.825 1.00 90.50 421 MET A C 1
ATOM 3217 O O . MET A 1 421 ? 10.334 -9.631 13.395 1.00 90.50 421 MET A O 1
ATOM 3221 N N . ASN A 1 422 ? 8.858 -8.915 11.860 1.00 90.31 422 ASN A N 1
ATOM 3222 C CA . ASN A 1 422 ? 9.660 -7.811 11.340 1.00 90.31 422 ASN A CA 1
ATOM 3223 C C . ASN A 1 422 ? 9.117 -6.440 11.803 1.00 90.31 422 ASN A C 1
ATOM 3225 O O . ASN A 1 422 ? 8.404 -5.775 11.045 1.00 90.31 422 ASN A O 1
ATOM 3229 N N . PRO A 1 423 ? 9.432 -5.976 13.030 1.00 86.31 423 PRO A N 1
ATOM 3230 C CA . PRO A 1 423 ? 8.920 -4.703 13.543 1.00 86.31 423 PRO A CA 1
ATOM 3231 C C . PRO A 1 423 ? 9.381 -3.505 12.702 1.00 86.31 423 PRO A C 1
ATOM 3233 O O . PRO A 1 423 ? 8.611 -2.570 12.489 1.00 86.31 423 PRO A O 1
ATOM 3236 N N . GLU A 1 424 ? 10.591 -3.555 12.140 1.00 87.12 424 GLU A N 1
ATOM 3237 C CA . GLU A 1 424 ? 11.089 -2.507 11.246 1.00 87.12 424 GLU A CA 1
ATOM 3238 C C . GLU A 1 424 ? 10.201 -2.364 10.004 1.00 87.12 424 GLU A C 1
ATOM 3240 O O . GLU A 1 424 ? 9.805 -1.255 9.649 1.00 87.12 424 GLU A O 1
ATOM 3245 N N . GLY A 1 425 ? 9.797 -3.487 9.404 1.00 89.31 425 GLY A N 1
ATOM 3246 C CA . GLY A 1 425 ? 8.888 -3.486 8.261 1.00 89.31 425 GLY A CA 1
ATOM 3247 C C . GLY A 1 425 ? 7.506 -2.918 8.586 1.00 89.31 425 GLY A C 1
ATOM 3248 O O . GLY A 1 425 ? 6.971 -2.107 7.824 1.00 89.31 425 GLY A O 1
ATOM 3249 N N . ILE A 1 426 ? 6.948 -3.261 9.753 1.00 89.94 426 ILE A N 1
ATOM 3250 C CA . ILE A 1 426 ? 5.678 -2.682 10.219 1.00 89.94 426 ILE A CA 1
ATOM 3251 C C . ILE A 1 426 ? 5.815 -1.159 10.386 1.00 89.94 426 ILE A C 1
ATOM 3253 O O . ILE A 1 426 ? 4.921 -0.413 9.970 1.00 89.94 426 ILE A O 1
ATOM 3257 N N . ARG A 1 427 ? 6.935 -0.682 10.950 1.00 85.75 427 ARG A N 1
ATOM 3258 C CA . ARG A 1 427 ? 7.222 0.751 11.122 1.00 85.75 427 ARG A CA 1
ATOM 3259 C C . ARG A 1 427 ? 7.291 1.479 9.790 1.00 85.75 427 ARG A C 1
ATOM 3261 O O . ARG A 1 427 ? 6.600 2.484 9.628 1.00 85.75 427 ARG A O 1
ATOM 3268 N N . THR A 1 428 ? 8.049 0.961 8.828 1.00 88.31 428 THR A N 1
ATOM 3269 C CA . THR A 1 428 ? 8.160 1.576 7.501 1.00 88.31 428 THR A CA 1
ATOM 3270 C C . THR A 1 428 ? 6.800 1.648 6.802 1.00 88.31 428 THR A C 1
ATOM 3272 O O . THR A 1 428 ? 6.457 2.683 6.227 1.00 88.31 428 THR A O 1
ATOM 3275 N N . ILE A 1 429 ? 5.971 0.600 6.904 1.00 91.06 429 ILE A N 1
ATOM 3276 C CA . ILE A 1 429 ? 4.600 0.623 6.370 1.00 91.06 429 ILE A CA 1
ATOM 3277 C C . ILE A 1 429 ? 3.759 1.712 7.051 1.00 91.06 429 ILE A C 1
ATOM 3279 O O . ILE A 1 429 ? 3.020 2.428 6.366 1.00 91.06 429 ILE A O 1
ATOM 3283 N N . ALA A 1 430 ? 3.874 1.861 8.375 1.00 85.25 430 ALA A N 1
ATOM 3284 C CA . ALA A 1 430 ? 3.147 2.872 9.135 1.00 85.25 430 ALA A CA 1
ATOM 3285 C C . ALA A 1 430 ? 3.536 4.300 8.721 1.00 85.25 430 ALA A C 1
ATOM 3287 O O . ALA A 1 430 ? 2.662 5.124 8.447 1.00 85.25 430 ALA A O 1
ATOM 3288 N N . GLU A 1 431 ? 4.836 4.574 8.620 1.00 84.50 431 GLU A N 1
ATOM 3289 C CA . GLU A 1 431 ? 5.382 5.880 8.243 1.00 84.50 431 GLU A CA 1
ATOM 3290 C C . GLU A 1 431 ? 5.028 6.252 6.800 1.00 84.50 431 GLU A C 1
ATOM 3292 O O . GLU A 1 431 ? 4.557 7.364 6.554 1.00 84.50 431 GLU A O 1
ATOM 3297 N N . ALA A 1 432 ? 5.151 5.308 5.860 1.00 87.94 432 ALA A N 1
ATOM 3298 C CA . ALA A 1 432 ? 4.727 5.509 4.475 1.00 87.94 432 ALA A CA 1
ATOM 3299 C C . ALA A 1 432 ? 3.213 5.771 4.378 1.00 87.94 432 ALA A C 1
ATOM 3301 O O . ALA A 1 432 ? 2.758 6.585 3.573 1.00 87.94 432 ALA A O 1
ATOM 3302 N N . ALA A 1 433 ? 2.411 5.109 5.215 1.00 88.06 433 ALA A N 1
ATOM 3303 C CA . ALA A 1 433 ? 0.965 5.276 5.225 1.00 88.06 433 ALA A CA 1
ATOM 3304 C C . ALA A 1 433 ? 0.500 6.577 5.898 1.00 88.06 433 ALA A C 1
ATOM 3306 O O . ALA A 1 433 ? -0.531 7.112 5.496 1.00 88.06 433 ALA A O 1
ATOM 3307 N N . ALA A 1 434 ? 1.206 7.101 6.901 1.00 80.31 434 ALA A N 1
ATOM 3308 C CA . ALA A 1 434 ? 0.711 8.188 7.754 1.00 80.31 434 ALA A CA 1
ATOM 3309 C C . ALA A 1 434 ? 0.214 9.442 6.991 1.00 80.31 434 ALA A C 1
ATOM 3311 O O . ALA A 1 434 ? -0.865 9.944 7.327 1.00 80.31 434 ALA A O 1
ATOM 3312 N N . PRO A 1 435 ? 0.889 9.933 5.927 1.00 81.06 435 PRO A N 1
ATOM 3313 C CA . PRO A 1 435 ? 0.437 11.122 5.203 1.00 81.06 435 PRO A CA 1
ATOM 3314 C C . PRO A 1 435 ? -0.867 10.916 4.416 1.00 81.06 435 PRO A C 1
ATOM 3316 O O . PRO A 1 435 ? -1.662 11.850 4.275 1.00 81.06 435 PRO A O 1
ATOM 3319 N N . ALA A 1 436 ? -1.108 9.713 3.887 1.00 83.31 436 ALA A N 1
ATOM 3320 C CA . ALA A 1 436 ? -2.171 9.452 2.908 1.00 83.31 436 ALA A CA 1
ATOM 3321 C C . ALA A 1 436 ? -3.255 8.480 3.412 1.00 83.31 436 ALA A C 1
ATOM 3323 O O . ALA A 1 436 ? -4.441 8.700 3.161 1.00 83.31 436 ALA A O 1
ATOM 3324 N N . PHE A 1 437 ? -2.869 7.468 4.189 1.00 86.56 437 PHE A N 1
ATOM 3325 C CA . PHE A 1 437 ? -3.680 6.331 4.634 1.00 86.56 437 PHE A CA 1
ATOM 3326 C C . PHE A 1 437 ? -3.616 6.145 6.164 1.00 86.56 437 PHE A C 1
ATOM 3328 O O . PHE A 1 437 ? -3.105 5.135 6.656 1.00 86.56 437 PHE A O 1
ATOM 3335 N N . PRO A 1 438 ? -4.184 7.075 6.953 1.00 78.38 438 PRO A N 1
ATOM 3336 C CA . PRO A 1 438 ? -4.102 7.050 8.418 1.00 78.38 438 PRO A CA 1
ATOM 3337 C C . PRO A 1 438 ? -4.649 5.767 9.061 1.00 78.38 438 PRO A C 1
ATOM 3339 O O . PRO A 1 438 ? -4.149 5.333 10.091 1.00 78.38 438 PRO A O 1
ATOM 3342 N N . ALA A 1 439 ? -5.643 5.121 8.442 1.00 78.81 439 ALA A N 1
ATOM 3343 C CA . ALA A 1 439 ? -6.203 3.858 8.928 1.00 78.81 439 ALA A CA 1
ATOM 3344 C C . ALA A 1 439 ? -5.261 2.651 8.746 1.00 78.81 439 ALA A C 1
ATOM 3346 O O . ALA A 1 439 ? -5.399 1.655 9.462 1.00 78.81 439 ALA A O 1
ATOM 3347 N N . VAL A 1 440 ? -4.328 2.722 7.788 1.00 87.94 440 VAL A N 1
ATOM 3348 C CA . VAL A 1 440 ? -3.243 1.741 7.636 1.00 87.94 440 VAL A CA 1
ATOM 3349 C C . VAL A 1 440 ? -2.150 2.039 8.649 1.00 87.94 440 VAL A C 1
ATOM 3351 O O . VAL A 1 440 ? -1.751 1.130 9.367 1.00 87.94 440 VAL A O 1
ATOM 3354 N N . ALA A 1 441 ? -1.738 3.307 8.769 1.00 82.88 441 ALA A N 1
ATOM 3355 C CA . ALA A 1 441 ? -0.745 3.727 9.755 1.00 82.88 441 ALA A CA 1
ATOM 3356 C C . ALA A 1 441 ? -1.162 3.338 11.178 1.00 82.88 441 ALA A C 1
ATOM 3358 O O . ALA A 1 441 ? -0.385 2.729 11.904 1.00 82.88 441 ALA A O 1
ATOM 3359 N N . ALA A 1 442 ? -2.423 3.580 11.543 1.00 77.31 442 ALA A N 1
ATOM 3360 C CA . ALA A 1 442 ? -2.956 3.183 12.838 1.00 77.31 442 ALA A CA 1
ATOM 3361 C C . ALA A 1 442 ? -2.926 1.667 13.064 1.00 77.31 442 ALA A C 1
ATOM 3363 O O . ALA A 1 442 ? -2.492 1.212 14.119 1.00 77.31 442 ALA A O 1
ATOM 3364 N N . ALA A 1 443 ? -3.324 0.880 12.062 1.00 83.94 443 ALA A N 1
ATOM 3365 C CA . ALA A 1 443 ? -3.279 -0.574 12.158 1.00 83.94 443 ALA A CA 1
ATOM 3366 C C . ALA A 1 443 ? -1.840 -1.104 12.279 1.00 83.94 443 ALA A C 1
ATOM 3368 O O . ALA A 1 443 ? -1.598 -2.024 13.055 1.00 83.94 443 ALA A O 1
ATOM 3369 N N . ALA A 1 444 ? -0.888 -0.517 11.552 1.00 86.44 444 ALA A N 1
ATOM 3370 C CA . ALA A 1 444 ? 0.522 -0.883 11.618 1.00 86.44 444 ALA A CA 1
ATOM 3371 C C . ALA A 1 444 ? 1.148 -0.490 12.969 1.00 86.44 444 ALA A C 1
ATOM 3373 O O . ALA A 1 444 ? 1.755 -1.325 13.631 1.00 86.44 444 ALA A O 1
ATOM 3374 N N . TYR A 1 445 ? 0.910 0.729 13.459 1.00 79.38 445 TYR A N 1
ATOM 3375 C CA . TYR A 1 445 ? 1.343 1.144 14.796 1.00 79.38 445 TYR A CA 1
ATOM 3376 C C . TYR A 1 445 ? 0.738 0.288 15.921 1.00 79.38 445 TYR A C 1
ATOM 3378 O O . TYR A 1 445 ? 1.400 0.032 16.925 1.00 79.38 445 TYR A O 1
ATOM 3386 N N . ARG A 1 446 ? -0.489 -0.219 15.750 1.00 78.00 446 ARG A N 1
ATOM 3387 C CA . ARG A 1 446 ? -1.077 -1.206 16.667 1.00 78.00 446 ARG A CA 1
ATOM 3388 C C . ARG A 1 446 ? -0.313 -2.529 16.636 1.00 78.00 446 ARG A C 1
ATOM 3390 O O . ARG A 1 446 ? 0.033 -3.038 17.694 1.00 78.00 446 ARG A O 1
ATOM 3397 N N . LEU A 1 447 ? -0.012 -3.057 15.448 1.00 84.56 447 LEU A N 1
ATOM 3398 C CA . LEU A 1 447 ? 0.775 -4.288 15.296 1.00 84.56 447 LEU A CA 1
ATOM 3399 C C . LEU A 1 447 ? 2.184 -4.152 15.896 1.00 84.56 447 LEU A C 1
ATOM 3401 O O . LEU A 1 447 ? 2.664 -5.099 16.509 1.00 84.56 447 LEU A O 1
ATOM 3405 N N . LEU A 1 448 ? 2.809 -2.975 15.787 1.00 78.12 448 LEU A N 1
ATOM 3406 C CA . LEU A 1 448 ? 4.055 -2.648 16.489 1.00 78.12 448 LEU A CA 1
ATOM 3407 C C . LEU A 1 448 ? 3.887 -2.699 18.005 1.00 78.12 448 LEU A C 1
ATOM 3409 O O . LEU A 1 448 ? 4.659 -3.369 18.680 1.00 78.12 448 LEU A O 1
ATOM 3413 N N . GLY A 1 449 ? 2.856 -2.039 18.537 1.00 69.19 449 GLY A N 1
ATOM 3414 C CA . GLY A 1 449 ? 2.538 -2.107 19.962 1.00 69.19 449 GLY A CA 1
ATOM 3415 C C . GLY A 1 449 ? 2.348 -3.550 20.433 1.00 69.19 449 GLY A C 1
ATOM 3416 O O . GLY A 1 449 ? 2.944 -3.952 21.423 1.00 69.19 449 GLY A O 1
ATOM 3417 N N . GLU A 1 450 ? 1.584 -4.359 19.696 1.00 76.38 450 GLU A N 1
ATOM 3418 C CA . GLU A 1 450 ? 1.392 -5.781 19.996 1.00 76.38 450 GLU A CA 1
ATOM 3419 C C . GLU A 1 450 ? 2.694 -6.593 19.941 1.00 76.38 450 GLU A C 1
ATOM 3421 O O . GLU A 1 450 ? 2.877 -7.493 20.759 1.00 76.38 450 GLU A O 1
ATOM 3426 N N . HIS A 1 451 ? 3.576 -6.307 18.979 1.00 81.00 451 HIS A N 1
ATOM 3427 C CA . HIS A 1 451 ? 4.871 -6.971 18.856 1.00 81.00 451 HIS A CA 1
ATOM 3428 C C . HIS A 1 451 ? 5.754 -6.667 20.073 1.00 81.00 451 HIS A C 1
ATOM 3430 O O . HIS A 1 451 ? 6.239 -7.595 20.715 1.00 81.00 451 HIS A O 1
ATOM 3436 N N . GLU A 1 452 ? 5.890 -5.391 20.440 1.00 71.62 452 GLU A N 1
ATOM 3437 C CA . GLU A 1 452 ? 6.672 -4.955 21.605 1.00 71.62 452 GLU A CA 1
ATOM 3438 C C . GLU A 1 452 ? 6.107 -5.513 22.918 1.00 71.62 452 GLU A C 1
ATOM 3440 O O . GLU A 1 452 ? 6.857 -5.957 23.779 1.00 71.62 452 GLU A O 1
ATOM 3445 N N . LEU A 1 453 ? 4.778 -5.583 23.060 1.00 66.75 453 LEU A N 1
ATOM 3446 C CA . LEU A 1 453 ? 4.128 -6.178 24.236 1.00 66.75 453 LEU A CA 1
ATOM 3447 C C . LEU A 1 453 ? 4.389 -7.686 24.367 1.00 66.75 453 LEU A C 1
ATOM 3449 O O . LEU A 1 453 ? 4.406 -8.210 25.478 1.00 66.75 453 LEU A O 1
ATOM 3453 N N . ARG A 1 454 ? 4.549 -8.398 23.245 1.00 73.75 454 ARG A N 1
ATOM 3454 C CA . ARG A 1 454 ? 4.775 -9.852 23.232 1.00 73.75 454 ARG A CA 1
ATOM 3455 C C . ARG A 1 454 ? 6.252 -10.239 23.294 1.00 73.75 454 ARG A C 1
ATOM 3457 O O . ARG A 1 454 ? 6.554 -11.344 23.745 1.00 73.75 454 ARG A O 1
ATOM 3464 N N . HIS A 1 455 ? 7.143 -9.385 22.797 1.00 74.69 455 HIS A N 1
ATOM 3465 C CA . HIS A 1 455 ? 8.533 -9.752 22.509 1.00 74.69 455 HIS A CA 1
ATOM 3466 C C . HIS A 1 455 ? 9.577 -8.749 23.012 1.00 74.69 455 HIS A C 1
ATOM 3468 O O . HIS A 1 455 ? 10.756 -9.095 23.037 1.00 74.69 455 HIS A O 1
ATOM 3474 N N . GLY A 1 456 ? 9.179 -7.541 23.417 1.00 63.25 456 GLY A N 1
ATOM 3475 C CA . GLY A 1 456 ? 10.085 -6.546 23.984 1.00 63.25 456 GLY A CA 1
ATOM 3476 C C . GLY A 1 456 ? 10.528 -6.932 25.397 1.00 63.25 456 GLY A C 1
ATOM 3477 O O . GLY A 1 456 ? 9.718 -7.375 26.211 1.00 63.25 456 GLY A O 1
ATOM 3478 N N . GLU A 1 457 ? 11.815 -6.752 25.701 1.00 50.53 457 GLU A N 1
ATOM 3479 C CA . GLU A 1 457 ? 12.438 -7.065 27.000 1.00 50.53 457 GLU A CA 1
ATOM 3480 C C . GLU A 1 457 ? 12.063 -6.052 28.115 1.00 50.53 457 GLU A C 1
ATOM 3482 O O . GLU A 1 457 ? 12.938 -5.593 28.834 1.00 50.53 457 GLU A O 1
ATOM 3487 N N . ASP A 1 458 ? 10.775 -5.715 28.280 1.00 47.97 458 ASP A N 1
ATOM 3488 C CA . ASP A 1 458 ? 10.198 -4.756 29.257 1.00 47.97 458 ASP A CA 1
ATOM 3489 C C . ASP A 1 458 ? 9.987 -3.292 28.796 1.00 47.97 458 ASP A C 1
ATOM 3491 O O . ASP A 1 458 ? 9.750 -2.419 29.634 1.00 47.97 458 ASP A O 1
ATOM 3495 N N . ASP A 1 459 ? 9.960 -2.971 27.494 1.00 53.62 459 ASP A N 1
ATOM 3496 C CA . ASP A 1 459 ? 9.735 -1.578 27.043 1.00 53.62 459 ASP A CA 1
ATOM 3497 C C . ASP A 1 459 ? 8.261 -1.232 26.750 1.00 53.62 459 ASP A C 1
ATOM 3499 O O . ASP A 1 459 ? 7.843 -0.739 25.699 1.00 53.62 459 ASP A O 1
ATOM 3503 N N . ALA A 1 460 ? 7.444 -1.472 27.768 1.00 47.59 460 ALA A N 1
ATOM 3504 C CA . ALA A 1 460 ? 6.091 -0.962 27.956 1.00 47.59 460 ALA A CA 1
ATOM 3505 C C . ALA A 1 460 ? 5.851 0.474 27.437 1.00 47.59 460 ALA A C 1
ATOM 3507 O O . ALA A 1 460 ? 4.799 0.792 26.869 1.00 47.59 460 ALA A O 1
ATOM 3508 N N . ALA A 1 461 ? 6.832 1.356 27.641 1.00 48.38 461 ALA A N 1
ATOM 3509 C CA . ALA A 1 461 ? 6.773 2.749 27.226 1.00 48.38 461 ALA A CA 1
ATOM 3510 C C . ALA A 1 461 ? 6.824 2.903 25.697 1.00 48.38 461 ALA A C 1
ATOM 3512 O O . ALA A 1 461 ? 6.128 3.770 25.152 1.00 48.38 461 ALA A O 1
ATOM 3513 N N . VAL A 1 462 ? 7.587 2.043 25.012 1.00 53.25 462 VAL A N 1
ATOM 3514 C CA . VAL A 1 462 ? 7.689 1.967 23.546 1.00 53.25 462 VAL A CA 1
ATOM 3515 C C . VAL A 1 462 ? 6.401 1.411 22.945 1.00 53.25 462 VAL A C 1
ATOM 3517 O O . VAL A 1 462 ? 5.842 2.031 22.039 1.00 53.25 462 VAL A O 1
ATOM 3520 N N . ALA A 1 463 ? 5.836 0.342 23.515 1.00 55.28 463 ALA A N 1
ATOM 3521 C CA . ALA A 1 463 ? 4.514 -0.146 23.114 1.00 55.28 463 ALA A CA 1
ATOM 3522 C C . ALA A 1 463 ? 3.438 0.945 23.260 1.00 55.28 463 ALA A C 1
ATOM 3524 O O . ALA A 1 463 ? 2.681 1.225 22.327 1.00 55.28 463 ALA A O 1
ATOM 3525 N N . GLY A 1 464 ? 3.423 1.641 24.402 1.00 52.44 464 GLY A N 1
ATOM 3526 C CA . GLY A 1 464 ? 2.547 2.786 24.630 1.00 52.44 464 GLY A CA 1
ATOM 3527 C C . GLY A 1 464 ? 2.776 3.934 23.638 1.00 52.44 464 GLY A C 1
ATOM 3528 O O . GLY A 1 464 ? 1.822 4.622 23.279 1.00 52.44 464 GLY A O 1
ATOM 3529 N N . ALA A 1 465 ? 4.009 4.155 23.171 1.00 55.03 465 ALA A N 1
ATOM 3530 C CA . ALA A 1 465 ? 4.333 5.170 22.166 1.00 55.03 465 ALA A CA 1
ATOM 3531 C C . ALA A 1 465 ? 3.776 4.827 20.783 1.00 55.03 465 ALA A C 1
ATOM 3533 O O . ALA A 1 465 ? 3.168 5.691 20.149 1.00 55.03 465 ALA A O 1
ATOM 3534 N N . TRP A 1 466 ? 3.899 3.573 20.348 1.00 62.72 466 TRP A N 1
ATOM 3535 C CA . TRP A 1 466 ? 3.318 3.127 19.082 1.00 62.72 466 TRP A CA 1
ATOM 3536 C C . TRP A 1 466 ? 1.797 3.194 19.107 1.00 62.72 466 TRP A C 1
ATOM 3538 O O . TRP A 1 466 ? 1.171 3.752 18.210 1.00 62.72 466 TRP A O 1
ATOM 3548 N N . ILE A 1 467 ? 1.195 2.771 20.211 1.00 60.44 467 ILE A N 1
ATOM 3549 C CA . ILE A 1 467 ? -0.242 2.886 20.445 1.00 60.44 467 ILE A CA 1
ATOM 3550 C C . ILE A 1 467 ? -0.717 4.355 20.408 1.00 60.44 467 ILE A C 1
ATOM 3552 O O . ILE A 1 467 ? -1.754 4.661 19.813 1.00 60.44 467 ILE A O 1
ATOM 3556 N N . ARG A 1 468 ? 0.060 5.296 20.969 1.00 61.06 468 ARG A N 1
ATOM 3557 C CA . ARG A 1 468 ? -0.196 6.744 20.820 1.00 61.06 468 ARG A CA 1
ATOM 3558 C C . ARG A 1 468 ? -0.096 7.195 19.361 1.00 61.06 468 ARG A C 1
ATOM 3560 O O . ARG A 1 468 ? -0.935 7.978 18.919 1.00 61.06 468 ARG A O 1
ATOM 3567 N N . GLY A 1 469 ? 0.881 6.692 18.609 1.00 55.81 469 GLY A N 1
ATOM 3568 C CA . GLY A 1 469 ? 1.018 6.935 17.169 1.00 55.81 469 GLY A CA 1
ATOM 3569 C C . GLY A 1 469 ? -0.202 6.464 16.370 1.00 55.81 469 GLY A C 1
ATOM 3570 O O . GLY A 1 469 ? -0.677 7.181 15.483 1.00 55.81 469 GLY A O 1
ATOM 3571 N N . ALA A 1 470 ? -0.783 5.317 16.739 1.00 61.31 470 ALA A N 1
ATOM 3572 C CA . ALA A 1 470 ? -2.017 4.820 16.137 1.00 61.31 470 ALA A CA 1
ATOM 3573 C C . ALA A 1 470 ? -3.205 5.762 16.383 1.00 61.31 470 ALA A C 1
ATOM 3575 O O . ALA A 1 470 ? -3.959 6.085 15.463 1.00 61.31 470 ALA A O 1
ATOM 3576 N N . HIS A 1 471 ? -3.328 6.266 17.611 1.00 60.16 471 HIS A N 1
ATOM 3577 C CA . HIS A 1 471 ? -4.349 7.243 17.977 1.00 60.16 471 HIS A CA 1
ATOM 3578 C C . HIS A 1 471 ? -4.190 8.567 17.213 1.00 60.16 471 HIS A C 1
ATOM 3580 O O . HIS A 1 471 ? -5.137 9.033 16.573 1.00 60.16 471 HIS A O 1
ATOM 3586 N N . TRP A 1 472 ? -2.986 9.146 17.212 1.00 60.44 472 TRP A N 1
ATOM 3587 C CA . TRP A 1 472 ? -2.686 10.401 16.514 1.00 60.44 472 TRP A CA 1
ATOM 3588 C C . TRP A 1 472 ? -2.945 10.316 15.004 1.00 60.44 472 TRP A C 1
ATOM 3590 O O . TRP A 1 472 ? -3.472 11.261 14.406 1.00 60.44 472 TRP A O 1
ATOM 3600 N N . SER A 1 473 ? -2.660 9.161 14.399 1.00 61.97 473 SER A N 1
ATOM 3601 C CA . SER A 1 473 ? -2.944 8.906 12.982 1.00 61.97 473 SER A CA 1
ATOM 3602 C C . SER A 1 473 ? -4.444 8.995 12.671 1.00 61.97 473 SER A C 1
ATOM 3604 O O . SER A 1 473 ? -4.825 9.486 11.612 1.00 61.97 473 SER A O 1
ATOM 3606 N N . CYS A 1 474 ? -5.319 8.602 13.602 1.00 61.38 474 CYS A N 1
ATOM 3607 C CA . CYS A 1 474 ? -6.772 8.641 13.418 1.00 61.38 474 CYS A CA 1
ATOM 3608 C C . CYS A 1 474 ? -7.415 10.003 13.744 1.00 61.38 474 CYS A C 1
ATOM 3610 O O . CYS A 1 474 ? -8.427 10.352 13.136 1.00 61.38 474 CYS A O 1
ATOM 3612 N N . VAL A 1 475 ? -6.877 10.774 14.696 1.00 55.59 475 VAL A N 1
ATOM 3613 C CA . VAL A 1 475 ? -7.543 11.986 15.232 1.00 55.59 475 VAL A CA 1
ATOM 3614 C C . VAL A 1 475 ? -7.244 13.259 14.427 1.00 55.59 475 VAL A C 1
ATOM 3616 O O . VAL A 1 475 ? -8.026 14.208 14.449 1.00 55.59 475 VAL A O 1
ATOM 3619 N N . THR A 1 476 ? -6.172 13.279 13.636 1.00 53.00 476 THR A N 1
ATOM 3620 C CA . THR A 1 476 ? -5.726 14.470 12.884 1.00 53.00 476 THR A CA 1
ATOM 3621 C C . THR A 1 476 ? -6.578 14.842 11.660 1.00 53.00 476 THR A C 1
ATOM 3623 O O . THR A 1 476 ? -6.292 15.854 11.017 1.00 53.00 476 THR A O 1
ATOM 3626 N N . ARG A 1 477 ? -7.653 14.103 11.323 1.00 52.06 477 ARG A N 1
ATOM 3627 C CA . ARG A 1 477 ? -8.556 14.438 10.197 1.00 52.06 477 ARG A CA 1
ATOM 3628 C C . ARG A 1 477 ? -10.051 14.467 10.567 1.00 52.06 477 ARG A C 1
ATOM 3630 O O . ARG A 1 477 ? -10.506 13.666 11.388 1.00 52.06 477 ARG A O 1
ATOM 3637 N N . PRO A 1 478 ? -10.859 15.346 9.929 1.00 40.84 478 PRO A N 1
ATOM 3638 C CA . PRO A 1 478 ? -12.302 15.425 10.169 1.00 40.84 478 PRO A CA 1
ATOM 3639 C C . PRO A 1 478 ? -12.998 14.083 9.897 1.00 40.84 478 PRO A C 1
ATOM 3641 O O . PRO A 1 478 ? -12.853 13.515 8.819 1.00 40.84 478 PRO A O 1
ATOM 3644 N N . GLY A 1 479 ? -13.766 13.578 10.868 1.00 49.28 479 GLY A N 1
ATOM 3645 C CA . GLY A 1 479 ? -14.490 12.299 10.767 1.00 49.28 479 GLY A CA 1
ATOM 3646 C C . GLY A 1 479 ? -13.770 11.082 11.367 1.00 49.28 479 GLY A C 1
ATOM 3647 O O . GLY A 1 479 ? -14.410 10.048 11.561 1.00 49.28 479 GLY A O 1
ATOM 3648 N N . GLY A 1 480 ? -12.495 11.208 11.758 1.00 44.03 480 GLY A N 1
ATOM 3649 C CA . GLY A 1 480 ? -11.696 10.123 12.352 1.00 44.03 480 GLY A CA 1
ATOM 3650 C C . GLY A 1 480 ? -12.087 9.709 13.779 1.00 44.03 480 GLY A C 1
ATOM 3651 O O . GLY A 1 480 ? -11.671 8.659 14.259 1.00 44.03 480 GLY A O 1
ATOM 3652 N N . ALA A 1 481 ? -12.954 10.477 14.446 1.00 46.22 481 ALA A N 1
ATOM 3653 C CA . ALA A 1 481 ? -13.346 10.264 15.842 1.00 46.22 481 ALA A CA 1
ATOM 3654 C C . ALA A 1 481 ? -14.037 8.913 16.122 1.00 46.22 481 ALA A C 1
ATOM 3656 O O . ALA A 1 481 ? -13.829 8.329 17.182 1.00 46.22 481 ALA A O 1
ATOM 3657 N N . ARG A 1 482 ? -14.856 8.397 15.190 1.00 48.88 482 ARG A N 1
ATOM 3658 C CA . ARG A 1 482 ? -15.516 7.084 15.358 1.00 48.88 482 ARG A CA 1
ATOM 3659 C C . ARG A 1 482 ? -14.557 5.915 15.143 1.00 48.88 482 ARG A C 1
ATOM 3661 O O . ARG A 1 482 ? -14.642 4.941 15.879 1.00 48.88 482 ARG A O 1
ATOM 3668 N N . ALA A 1 483 ? -13.656 6.030 14.167 1.00 48.22 483 ALA A N 1
ATOM 3669 C CA . ALA A 1 483 ? -12.624 5.027 13.919 1.00 48.22 483 ALA A CA 1
ATOM 3670 C C . ALA A 1 483 ? -11.624 4.979 15.084 1.00 48.22 483 ALA A C 1
ATOM 3672 O O . ALA A 1 483 ? -11.321 3.904 15.583 1.00 48.22 483 ALA A O 1
ATOM 3673 N N . ALA A 1 484 ? -11.219 6.146 15.599 1.00 48.69 484 ALA A N 1
ATOM 3674 C CA . ALA A 1 484 ? -10.394 6.247 16.797 1.00 48.69 484 ALA A CA 1
ATOM 3675 C C . ALA A 1 484 ? -11.068 5.597 18.019 1.00 48.69 484 ALA A C 1
ATOM 3677 O O . ALA A 1 484 ? -10.409 4.886 18.762 1.00 48.69 484 ALA A O 1
ATOM 3678 N N . ALA A 1 485 ? -12.376 5.796 18.222 1.00 48.66 485 ALA A N 1
ATOM 3679 C CA . ALA A 1 485 ? -13.091 5.221 19.364 1.00 48.66 485 ALA A CA 1
ATOM 3680 C C . ALA A 1 485 ? -13.211 3.685 19.313 1.00 48.66 485 ALA A C 1
ATOM 3682 O O . ALA A 1 485 ? -13.079 3.046 20.353 1.00 48.66 485 ALA A O 1
ATOM 3683 N N . ALA A 1 486 ? -13.445 3.099 18.133 1.00 51.47 486 ALA A N 1
ATOM 3684 C CA . ALA A 1 486 ? -13.496 1.643 17.966 1.00 51.47 486 ALA A CA 1
ATOM 3685 C C . ALA A 1 486 ? -12.122 0.999 18.211 1.00 51.47 486 ALA A C 1
ATOM 3687 O O . ALA A 1 486 ? -12.015 0.044 18.971 1.00 51.47 486 ALA A O 1
ATOM 3688 N N . GLU A 1 487 ? -11.064 1.593 17.656 1.00 50.47 487 GLU A N 1
ATOM 3689 C CA . GLU A 1 487 ? -9.693 1.096 17.824 1.00 50.47 487 GLU A CA 1
ATOM 3690 C C . GLU A 1 487 ? -9.198 1.274 19.278 1.00 50.47 487 GLU A C 1
ATOM 3692 O O . GLU A 1 487 ? -8.465 0.433 19.782 1.00 50.47 487 GLU A O 1
ATOM 3697 N N . ILE A 1 488 ? -9.647 2.310 20.008 1.00 51.00 488 ILE A N 1
ATOM 3698 C CA . ILE A 1 488 ? -9.366 2.476 21.453 1.00 51.00 488 ILE A CA 1
ATOM 3699 C C . ILE A 1 488 ? -10.073 1.411 22.304 1.00 51.00 488 ILE A C 1
ATOM 3701 O O . ILE A 1 488 ? -9.520 0.988 23.317 1.00 51.00 488 ILE A O 1
ATOM 3705 N N . ALA A 1 489 ? -11.287 0.994 21.932 1.00 51.69 489 ALA A N 1
ATOM 3706 C CA . ALA A 1 489 ? -12.024 -0.032 22.670 1.00 51.69 489 ALA A CA 1
ATOM 3707 C C . ALA A 1 489 ? -11.327 -1.398 22.574 1.00 51.69 489 ALA A C 1
ATOM 3709 O O . ALA A 1 489 ? -11.100 -2.034 23.598 1.00 51.69 489 ALA A O 1
ATOM 3710 N N . GLU A 1 490 ? -10.898 -1.791 21.373 1.00 52.78 490 GLU A N 1
ATOM 3711 C CA . GLU A 1 490 ? -10.123 -3.024 21.158 1.00 52.78 490 GLU A CA 1
ATOM 3712 C C . GLU A 1 490 ? -8.738 -2.959 21.827 1.00 52.78 490 GLU A C 1
ATOM 3714 O O . GLU A 1 490 ? -8.224 -3.948 22.346 1.00 52.78 490 GLU A O 1
ATOM 3719 N N . LEU A 1 491 ? -8.135 -1.770 21.883 1.00 51.94 491 LEU A N 1
ATOM 3720 C CA . LEU A 1 491 ? -6.869 -1.552 22.572 1.00 51.94 491 LEU A CA 1
ATOM 3721 C C . LEU A 1 491 ? -6.985 -1.680 24.101 1.00 51.94 491 LEU A C 1
ATOM 3723 O O . LEU A 1 491 ? -6.064 -2.174 24.748 1.00 51.94 491 LEU A O 1
ATOM 3727 N N . ALA A 1 492 ? -8.108 -1.253 24.683 1.00 52.72 492 ALA A N 1
ATOM 3728 C CA . ALA A 1 492 ? -8.376 -1.438 26.106 1.00 52.72 492 ALA A CA 1
ATOM 3729 C C . ALA A 1 492 ? -8.498 -2.929 26.470 1.00 52.72 492 ALA A C 1
ATOM 3731 O O . ALA A 1 492 ? -7.997 -3.331 27.516 1.00 52.72 492 ALA A O 1
ATOM 3732 N N . GLU A 1 493 ? -9.082 -3.748 25.589 1.00 55.28 493 GLU A N 1
ATOM 3733 C CA . GLU A 1 493 ? -9.114 -5.211 25.747 1.00 55.28 493 GLU A CA 1
ATOM 3734 C C . GLU A 1 493 ? -7.711 -5.829 25.662 1.00 55.28 493 GLU A C 1
ATOM 3736 O O . GLU A 1 493 ? -7.382 -6.732 26.426 1.00 55.28 493 GLU A O 1
ATOM 3741 N N . LEU A 1 494 ? -6.851 -5.321 24.774 1.00 51.12 494 LEU A N 1
ATOM 3742 C CA . LEU A 1 494 ? -5.482 -5.821 24.632 1.00 51.12 494 LEU A CA 1
ATOM 3743 C C . LEU A 1 494 ? -4.598 -5.460 25.841 1.00 51.12 494 LEU A C 1
ATOM 3745 O O . LEU A 1 494 ? -3.803 -6.279 26.299 1.00 51.12 494 LEU A O 1
ATOM 3749 N N . LEU A 1 495 ? -4.752 -4.246 26.380 1.00 51.44 495 LEU A N 1
ATOM 3750 C CA . LEU A 1 495 ? -4.023 -3.778 27.565 1.00 51.44 495 LEU A CA 1
ATOM 3751 C C . LEU A 1 495 ? -4.453 -4.484 28.861 1.00 51.44 495 LEU A C 1
ATOM 3753 O O . LEU A 1 495 ? -3.647 -4.550 29.790 1.00 51.44 495 LEU A O 1
ATOM 3757 N N . ASP A 1 496 ? -5.654 -5.072 28.907 1.00 52.97 496 ASP A N 1
ATOM 3758 C CA . ASP A 1 496 ? -6.104 -5.946 30.003 1.00 52.97 496 ASP A CA 1
ATOM 3759 C C . ASP A 1 496 ? -5.164 -7.155 30.197 1.00 52.97 496 ASP A C 1
ATOM 3761 O O . ASP A 1 496 ? -4.999 -7.664 31.304 1.00 52.97 496 ASP A O 1
ATOM 3765 N N . GLY A 1 497 ? -4.467 -7.570 29.130 1.00 49.62 497 GLY A N 1
ATOM 3766 C CA . GLY A 1 497 ? -3.546 -8.707 29.137 1.00 49.62 497 GLY A CA 1
ATOM 3767 C C . GLY A 1 497 ? -2.081 -8.409 29.486 1.00 49.62 497 GLY A C 1
ATOM 3768 O O . GLY A 1 497 ? -1.357 -9.357 29.782 1.00 49.62 497 GLY A O 1
ATOM 3769 N N . VAL A 1 498 ? -1.609 -7.149 29.453 1.00 44.62 498 VAL A N 1
ATOM 3770 C CA . VAL A 1 498 ? -0.150 -6.838 29.451 1.00 44.62 498 VAL A CA 1
ATOM 3771 C C . VAL A 1 498 ? 0.364 -6.124 30.711 1.00 44.62 498 VAL A C 1
ATOM 3773 O O . VAL A 1 498 ? 1.503 -5.672 30.797 1.00 44.62 498 VAL A O 1
ATOM 3776 N N . GLY A 1 499 ? -0.443 -6.101 31.765 1.00 52.09 499 GLY A N 1
ATOM 3777 C CA . GLY A 1 499 ? 0.029 -5.715 33.088 1.00 52.09 499 GLY A CA 1
ATOM 3778 C C . GLY A 1 499 ? 0.008 -4.213 33.392 1.00 52.09 499 GLY A C 1
ATOM 3779 O O . GLY A 1 499 ? -0.208 -3.319 32.578 1.00 52.09 499 GLY A O 1
ATOM 3780 N N . GLU A 1 500 ? 0.183 -3.957 34.679 1.00 50.44 500 GLU A N 1
ATOM 3781 C CA . GLU A 1 500 ? -0.497 -2.912 35.442 1.00 50.44 500 GLU A CA 1
ATOM 3782 C C . GLU A 1 500 ? 0.158 -1.514 35.395 1.00 50.44 500 GLU A C 1
ATOM 3784 O O . GLU A 1 500 ? -0.481 -0.483 35.658 1.00 50.44 500 GLU A O 1
ATOM 3789 N N . THR A 1 501 ? 1.458 -1.474 35.113 1.00 51.31 501 THR A N 1
ATOM 3790 C CA . THR A 1 501 ? 2.303 -0.269 35.125 1.00 51.31 501 THR A CA 1
ATOM 3791 C C . THR A 1 501 ? 2.220 0.473 33.790 1.00 51.31 501 THR A C 1
ATOM 3793 O O . THR A 1 501 ? 2.096 1.695 33.756 1.00 51.31 501 THR A O 1
ATOM 3796 N N . VAL A 1 502 ? 2.163 -0.288 32.698 1.00 52.09 502 VAL A N 1
ATOM 3797 C CA . VAL A 1 502 ? 2.221 0.173 31.304 1.00 52.09 502 VAL A CA 1
ATOM 3798 C C . VAL A 1 502 ? 0.980 0.968 30.908 1.00 52.09 502 VAL A C 1
ATOM 3800 O O . VAL A 1 502 ? 1.061 2.111 30.452 1.00 52.09 502 VAL A O 1
ATOM 3803 N N . ALA A 1 503 ? -0.197 0.389 31.158 1.00 51.91 503 ALA A N 1
ATOM 3804 C CA . ALA A 1 503 ? -1.480 1.023 30.877 1.00 51.91 503 ALA A CA 1
ATOM 3805 C C . ALA A 1 503 ? -1.677 2.309 31.706 1.00 51.91 503 ALA A C 1
ATOM 3807 O O . ALA A 1 503 ? -2.287 3.275 31.244 1.00 51.91 503 ALA A O 1
ATOM 3808 N N . ALA A 1 504 ? -1.116 2.352 32.920 1.00 50.44 504 ALA A N 1
ATOM 3809 C CA . ALA A 1 504 ? -1.194 3.507 33.811 1.00 50.44 504 ALA A CA 1
ATOM 3810 C C . ALA A 1 504 ? -0.315 4.678 33.353 1.00 50.44 504 ALA A C 1
ATOM 3812 O O . ALA A 1 504 ? -0.746 5.830 33.445 1.00 50.44 504 ALA A O 1
ATOM 3813 N N . GLU A 1 505 ? 0.881 4.411 32.828 1.00 53.84 505 GLU A N 1
ATOM 3814 C CA . GLU A 1 505 ? 1.757 5.448 32.274 1.00 53.84 505 GLU A CA 1
ATOM 3815 C C . GLU A 1 505 ? 1.224 6.003 30.952 1.00 53.84 505 GLU A C 1
ATOM 3817 O O . GLU A 1 505 ? 1.172 7.224 30.782 1.00 53.84 505 GLU A O 1
ATOM 3822 N N . ALA A 1 506 ? 0.724 5.139 30.061 1.00 51.25 506 ALA A N 1
ATOM 3823 C CA . ALA A 1 506 ? 0.089 5.560 28.814 1.00 51.25 506 ALA A CA 1
ATOM 3824 C C . ALA A 1 506 ? -1.144 6.449 29.066 1.00 51.25 506 ALA A C 1
ATOM 3826 O O . ALA A 1 506 ? -1.264 7.516 28.462 1.00 51.25 506 ALA A O 1
ATOM 3827 N N . ALA A 1 507 ? -2.013 6.069 30.012 1.00 51.94 507 ALA A N 1
ATOM 3828 C CA . ALA A 1 507 ? -3.180 6.863 30.397 1.00 51.94 507 ALA A CA 1
ATOM 3829 C C . ALA A 1 507 ? -2.798 8.211 31.044 1.00 51.94 507 ALA A C 1
ATOM 3831 O O . ALA A 1 507 ? -3.417 9.238 30.759 1.00 51.94 507 ALA A O 1
ATOM 3832 N N . ARG A 1 508 ? -1.760 8.236 31.894 1.00 51.72 508 ARG A N 1
ATOM 3833 C CA . ARG A 1 508 ? -1.287 9.455 32.578 1.00 51.72 508 ARG A CA 1
ATOM 3834 C C . ARG A 1 508 ? -0.605 10.437 31.614 1.00 51.72 508 ARG A C 1
ATOM 3836 O O . ARG A 1 508 ? -0.792 11.648 31.753 1.00 51.72 508 ARG A O 1
ATOM 3843 N N . ALA A 1 509 ? 0.133 9.939 30.622 1.00 51.47 509 ALA A N 1
ATOM 3844 C CA . ALA A 1 509 ? 0.728 10.757 29.566 1.00 51.47 509 ALA A CA 1
ATOM 3845 C C . ALA A 1 509 ? -0.343 11.364 28.642 1.00 51.47 509 ALA A C 1
ATOM 3847 O O . ALA A 1 509 ? -0.309 12.569 28.395 1.00 51.47 509 ALA A O 1
ATOM 3848 N N . LEU A 1 510 ? -1.348 10.572 28.232 1.00 50.09 510 LEU A N 1
ATOM 3849 C CA . LEU A 1 510 ? -2.480 11.063 27.431 1.00 50.09 510 LEU A CA 1
ATOM 3850 C C . LEU A 1 510 ? -3.212 12.206 28.152 1.00 50.09 510 LEU A C 1
ATOM 3852 O O . LEU A 1 510 ? -3.448 13.260 27.575 1.00 50.09 510 LEU A O 1
ATOM 3856 N N . LEU A 1 511 ? -3.501 12.042 29.448 1.00 49.56 511 LEU A N 1
ATOM 3857 C CA . LEU A 1 511 ? -4.115 13.085 30.277 1.00 49.56 511 LEU A CA 1
ATOM 3858 C C . LEU A 1 511 ? -3.290 14.377 30.358 1.00 49.56 511 LEU A C 1
ATOM 3860 O O . LEU A 1 511 ? -3.863 15.463 30.439 1.00 49.56 511 LEU A O 1
ATOM 3864 N N . THR A 1 512 ? -1.961 14.265 30.369 1.00 50.16 512 THR A N 1
ATOM 3865 C CA . THR A 1 512 ? -1.073 15.426 30.496 1.00 50.16 512 THR A CA 1
ATOM 3866 C C . THR A 1 512 ? -1.087 16.271 29.222 1.00 50.16 512 THR A C 1
ATOM 3868 O O . THR A 1 512 ? -1.115 17.494 29.314 1.00 50.16 512 THR A O 1
ATOM 3871 N N . GLU A 1 513 ? -1.160 15.655 28.040 1.00 44.31 513 GLU A N 1
ATOM 3872 C CA . GLU A 1 513 ? -1.319 16.389 26.774 1.00 44.31 513 GLU A CA 1
ATOM 3873 C C . GLU A 1 513 ? -2.741 16.940 26.575 1.00 44.31 513 GLU A C 1
ATOM 3875 O O . GLU A 1 513 ? -2.904 18.083 26.134 1.00 44.31 513 GLU A O 1
ATOM 3880 N N . LEU A 1 514 ? -3.769 16.185 26.985 1.00 43.66 514 LEU A N 1
ATOM 3881 C CA . LEU A 1 514 ? -5.176 16.613 26.948 1.00 43.66 514 LEU A CA 1
ATOM 3882 C C . LEU A 1 514 ? -5.464 17.839 27.830 1.00 43.66 514 LEU A C 1
ATOM 3884 O O . LEU A 1 514 ? -6.397 18.596 27.565 1.00 43.66 514 LEU A O 1
ATOM 3888 N N . ALA A 1 515 ? -4.660 18.058 28.872 1.00 41.59 515 ALA A N 1
ATOM 3889 C CA . ALA A 1 515 ? -4.751 19.239 29.727 1.00 41.59 515 ALA A CA 1
ATOM 3890 C C . ALA A 1 515 ? -4.144 20.507 29.089 1.00 41.59 515 ALA A C 1
ATOM 3892 O O . ALA A 1 515 ? -4.446 21.615 29.533 1.00 41.59 515 ALA A O 1
ATOM 3893 N N . VAL A 1 516 ? -3.294 20.366 28.062 1.00 40.09 516 VAL A N 1
ATOM 3894 C CA . VAL A 1 516 ? -2.489 21.464 27.490 1.00 40.09 516 VAL A CA 1
ATOM 3895 C C . VAL A 1 516 ? -3.080 22.013 26.182 1.00 40.09 516 VAL A C 1
ATOM 3897 O O . VAL A 1 516 ? -2.805 23.157 25.823 1.00 40.09 516 VAL A O 1
ATOM 3900 N N . THR A 1 517 ? -3.946 21.266 25.490 1.00 35.50 517 THR A N 1
ATOM 3901 C CA . THR A 1 517 ? -4.552 21.688 24.212 1.00 35.50 517 THR A CA 1
ATOM 3902 C C . THR A 1 517 ? -6.064 21.930 24.334 1.00 35.50 517 THR A C 1
ATOM 3904 O O . THR A 1 517 ? -6.864 20.999 24.279 1.00 35.50 517 THR A O 1
ATOM 3907 N N . PRO A 1 518 ? -6.524 23.191 24.454 1.00 38.16 518 PRO A N 1
ATOM 3908 C CA . PRO A 1 518 ? -7.945 23.506 24.549 1.00 38.16 518 PRO A CA 1
ATOM 3909 C C . PRO A 1 518 ? -8.586 23.556 23.154 1.00 38.16 518 PRO A C 1
ATOM 3911 O O . PRO A 1 518 ? -9.071 24.601 22.738 1.00 38.16 518 PRO A O 1
ATOM 3914 N N . ALA A 1 519 ? -8.569 22.449 22.407 1.00 41.38 519 ALA A N 1
ATOM 3915 C CA . ALA A 1 519 ? -9.330 22.310 21.162 1.00 41.38 519 ALA A CA 1
ATOM 3916 C C . ALA A 1 519 ? -9.361 20.858 20.651 1.00 41.38 519 ALA A C 1
ATOM 3918 O O . ALA A 1 519 ? -8.856 20.575 19.574 1.00 41.38 519 ALA A O 1
ATOM 3919 N N . THR A 1 520 ? -9.974 19.930 21.382 1.00 41.09 520 THR A N 1
ATOM 3920 C CA . THR A 1 520 ? -10.696 18.775 20.810 1.00 41.09 520 THR A CA 1
ATOM 3921 C C . THR A 1 520 ? -11.601 18.194 21.901 1.00 41.09 520 THR A C 1
ATOM 3923 O O . THR A 1 520 ? -11.291 18.207 23.084 1.00 41.09 520 THR A O 1
ATOM 3926 N N . GLY A 1 521 ? -12.857 17.924 21.548 1.00 52.03 521 GLY A N 1
ATOM 3927 C CA . GLY A 1 521 ? -13.956 17.695 22.488 1.00 52.03 521 GLY A CA 1
ATOM 3928 C C . GLY A 1 521 ? -14.373 16.232 22.567 1.00 52.03 521 GLY A C 1
ATOM 3929 O O . GLY A 1 521 ? -14.018 15.461 21.695 1.00 52.03 521 GLY A O 1
ATOM 3930 N N . ALA A 1 522 ? -15.207 15.899 23.565 1.00 45.25 522 ALA A N 1
ATOM 3931 C CA . ALA A 1 522 ? -15.998 14.664 23.774 1.00 45.25 522 ALA A CA 1
ATOM 3932 C C . ALA A 1 522 ? -15.276 13.295 23.696 1.00 45.25 522 ALA A C 1
ATOM 3934 O O . ALA A 1 522 ? -15.454 12.486 24.603 1.00 45.25 522 ALA A O 1
ATOM 3935 N N . VAL A 1 523 ? -14.484 13.050 22.656 1.00 43.53 523 VAL A N 1
ATOM 3936 C CA . VAL A 1 523 ? -13.673 11.863 22.365 1.00 43.53 523 VAL A CA 1
ATOM 3937 C C . VAL A 1 523 ? -12.608 11.651 23.441 1.00 43.53 523 VAL A C 1
ATOM 3939 O O . VAL A 1 523 ? -12.548 10.570 24.016 1.00 43.53 523 VAL A O 1
ATOM 3942 N N . ASP A 1 524 ? -11.889 12.701 23.837 1.00 60.09 524 ASP A N 1
ATOM 3943 C CA . ASP A 1 524 ? -10.841 12.620 24.868 1.00 60.09 524 ASP A CA 1
ATOM 3944 C C . ASP A 1 524 ? -11.403 12.258 26.246 1.00 60.09 524 ASP A C 1
ATOM 3946 O O . ASP A 1 524 ? -10.856 11.446 26.992 1.00 60.09 524 ASP A O 1
ATOM 3950 N N . ARG A 1 525 ? -12.589 12.797 26.556 1.00 63.31 525 ARG A N 1
ATOM 3951 C CA . ARG A 1 525 ? -13.341 12.446 27.769 1.00 63.31 525 ARG A CA 1
ATOM 3952 C C . ARG A 1 525 ? -13.920 11.038 27.709 1.00 63.31 525 ARG A C 1
ATOM 3954 O O . ARG A 1 525 ? -14.127 10.431 28.754 1.00 63.31 525 ARG A O 1
ATOM 3961 N N . HIS A 1 526 ? -14.229 10.533 26.519 1.00 60.72 526 HIS A N 1
ATOM 3962 C CA . HIS A 1 526 ? -14.710 9.168 26.350 1.00 60.72 526 HIS A CA 1
ATOM 3963 C C . HIS A 1 526 ? -13.573 8.153 26.511 1.00 60.72 526 HIS A C 1
ATOM 3965 O O . HIS A 1 526 ? -13.748 7.182 27.236 1.00 60.72 526 HIS A O 1
ATOM 3971 N N . ALA A 1 527 ? -12.390 8.415 25.952 1.00 55.59 527 ALA A N 1
ATOM 3972 C CA . ALA A 1 527 ? -11.211 7.577 26.168 1.00 55.59 527 ALA A CA 1
ATOM 3973 C C . ALA A 1 527 ? -10.807 7.546 27.652 1.00 55.59 527 ALA A C 1
ATOM 3975 O O . ALA A 1 527 ? -10.696 6.472 28.240 1.00 55.59 527 ALA A O 1
ATOM 3976 N N . ALA A 1 528 ? -10.694 8.712 28.300 1.00 64.12 528 ALA A N 1
ATOM 3977 C CA . ALA A 1 528 ? -10.404 8.790 29.734 1.00 64.12 528 ALA A CA 1
ATOM 3978 C C . ALA A 1 528 ? -11.468 8.081 30.597 1.00 64.12 528 ALA A C 1
ATOM 3980 O O . ALA A 1 528 ? -11.139 7.494 31.628 1.00 64.12 528 ALA A O 1
ATOM 3981 N N . PHE A 1 529 ? -12.736 8.091 30.167 1.00 70.19 529 PHE A N 1
ATOM 3982 C CA . PHE A 1 529 ? -13.804 7.330 30.818 1.00 70.19 529 PHE A CA 1
ATOM 3983 C C . PHE A 1 529 ? -13.571 5.821 30.715 1.00 70.19 529 PHE A C 1
ATOM 3985 O O . PHE A 1 529 ? -13.668 5.140 31.731 1.00 70.19 529 PHE A O 1
ATOM 3992 N N . LEU A 1 530 ? -13.258 5.308 29.520 1.00 59.22 530 LEU A N 1
ATOM 3993 C CA . LEU A 1 530 ? -13.026 3.879 29.292 1.00 59.22 530 LEU A CA 1
ATOM 3994 C C . LEU A 1 530 ? -11.821 3.369 30.095 1.00 59.22 530 LEU A C 1
ATOM 3996 O O . LEU A 1 530 ? -11.948 2.375 30.802 1.00 59.22 530 LEU A O 1
ATOM 4000 N N . TYR A 1 531 ? -10.699 4.096 30.097 1.00 59.97 531 TYR A N 1
ATOM 4001 C CA . TYR A 1 531 ? -9.548 3.751 30.943 1.00 59.97 531 TYR A CA 1
ATOM 4002 C C . TYR A 1 531 ? -9.883 3.805 32.436 1.00 59.97 531 TYR A C 1
ATOM 4004 O O . TYR A 1 531 ? -9.491 2.927 33.201 1.00 59.97 531 TYR A O 1
ATOM 4012 N N . GLY A 1 532 ? -10.642 4.817 32.865 1.00 65.50 532 GLY A N 1
ATOM 4013 C CA . GLY A 1 532 ? -11.111 4.914 34.244 1.00 65.50 532 GLY A CA 1
ATOM 4014 C C . GLY A 1 532 ? -12.014 3.743 34.655 1.00 65.50 532 GLY A C 1
ATOM 4015 O O . GLY A 1 532 ? -11.886 3.239 35.768 1.00 65.50 532 GLY A O 1
ATOM 4016 N N . GLN A 1 533 ? -12.899 3.287 33.762 1.00 65.94 533 GLN A N 1
ATOM 4017 C CA . GLN A 1 533 ? -13.734 2.096 33.965 1.00 65.94 533 GLN A CA 1
ATOM 4018 C C . GLN A 1 533 ? -12.895 0.828 34.064 1.00 65.94 533 GLN A C 1
ATOM 4020 O O . GLN A 1 533 ? -13.115 0.037 34.972 1.00 65.94 533 GLN A O 1
ATOM 4025 N N . TRP A 1 534 ? -11.909 0.671 33.186 1.00 59.44 534 TRP A N 1
ATOM 4026 C CA . TRP A 1 534 ? -11.015 -0.480 33.206 1.00 59.44 534 TRP A CA 1
ATOM 4027 C C . TRP A 1 534 ? -10.232 -0.582 34.525 1.00 59.44 534 TRP A C 1
ATOM 4029 O O . TRP A 1 534 ? -10.253 -1.615 35.192 1.00 59.44 534 TRP A O 1
ATOM 4039 N N . PHE A 1 535 ? -9.637 0.522 34.995 1.00 62.34 535 PHE A N 1
ATOM 4040 C CA . PHE A 1 535 ? -9.008 0.535 36.321 1.00 62.34 535 PHE A CA 1
ATOM 4041 C C . PHE A 1 535 ? -10.010 0.235 37.441 1.00 62.34 535 PHE A C 1
ATOM 4043 O O . PHE A 1 535 ? -9.657 -0.400 38.431 1.00 62.34 535 PHE A O 1
ATOM 4050 N N . SER A 1 536 ? -11.260 0.680 37.300 1.00 68.44 536 SER A N 1
ATOM 4051 C CA . SER A 1 536 ? -12.314 0.384 38.268 1.00 68.44 536 SER A CA 1
ATOM 4052 C C . SER A 1 536 ? -12.664 -1.107 38.303 1.00 68.44 536 SER A C 1
ATOM 4054 O O . SER A 1 536 ? -12.841 -1.639 39.395 1.00 68.44 536 SER A O 1
ATOM 4056 N N . SER A 1 537 ? -12.771 -1.781 37.152 1.00 62.50 537 SER A N 1
ATOM 4057 C CA . SER A 1 537 ? -13.058 -3.223 37.085 1.00 62.50 537 SER A CA 1
ATOM 4058 C C . SER A 1 537 ? -11.887 -4.078 37.559 1.00 62.50 537 SER A C 1
ATOM 4060 O O . SER A 1 537 ? -12.110 -5.147 38.111 1.00 62.50 537 SER A O 1
ATOM 4062 N N . ALA A 1 538 ? -10.656 -3.581 37.421 1.00 58.47 538 ALA A N 1
ATOM 4063 C CA . ALA A 1 538 ? -9.454 -4.202 37.972 1.00 58.47 538 ALA A CA 1
ATOM 4064 C C . ALA A 1 538 ? -9.251 -3.935 39.485 1.00 58.47 538 ALA A C 1
ATOM 4066 O O . ALA A 1 538 ? -8.169 -4.181 40.010 1.00 58.47 538 ALA A O 1
ATOM 4067 N N . GLU A 1 539 ? -10.253 -3.385 40.186 1.00 74.19 539 GLU A N 1
ATOM 4068 C CA . GLU A 1 539 ? -10.202 -3.017 41.614 1.00 74.19 539 GLU A CA 1
ATOM 4069 C C . GLU A 1 539 ? -9.106 -1.985 41.973 1.00 74.19 539 GLU A C 1
ATOM 4071 O O . GLU A 1 539 ? -8.622 -1.900 43.103 1.00 74.19 539 GLU A O 1
ATOM 4076 N N . ARG A 1 540 ? -8.732 -1.122 41.018 1.00 66.31 540 ARG A N 1
ATOM 4077 C CA . ARG A 1 540 ? -7.678 -0.099 41.151 1.00 66.31 540 ARG A CA 1
ATOM 4078 C C . ARG A 1 540 ? -8.223 1.301 41.331 1.00 66.31 540 ARG A C 1
ATOM 4080 O O . ARG A 1 540 ? -8.024 2.189 40.499 1.00 66.31 540 ARG A O 1
ATOM 4087 N N . ALA A 1 541 ? -8.885 1.517 42.464 1.00 76.31 541 ALA A N 1
ATOM 4088 C CA . ALA A 1 541 ? -9.483 2.805 42.807 1.00 76.31 541 ALA A CA 1
ATOM 4089 C C . ALA A 1 541 ? -8.467 3.969 42.806 1.00 76.31 541 ALA A C 1
ATOM 4091 O O . ALA A 1 541 ? -8.812 5.076 42.395 1.00 76.31 541 ALA A O 1
ATOM 4092 N N . ASP A 1 542 ? -7.207 3.725 43.185 1.00 72.88 542 ASP A N 1
ATOM 4093 C CA . ASP A 1 542 ? -6.120 4.716 43.198 1.00 72.88 542 ASP A CA 1
ATOM 4094 C C . ASP A 1 542 ? -5.811 5.300 41.809 1.00 72.88 542 ASP A C 1
ATOM 4096 O O . ASP A 1 542 ? -5.506 6.489 41.684 1.00 72.88 542 ASP A O 1
ATOM 4100 N N . LYS A 1 543 ? -5.939 4.476 40.761 1.00 65.75 543 LYS A N 1
ATOM 4101 C CA . LYS A 1 543 ? -5.728 4.864 39.357 1.00 65.75 543 LYS A CA 1
ATOM 4102 C C . LYS A 1 543 ? -7.033 5.285 38.674 1.00 65.75 543 LYS A C 1
ATOM 4104 O O . LYS A 1 543 ? -7.039 6.247 37.908 1.00 65.75 543 LYS A O 1
ATOM 4109 N N . ALA A 1 544 ? -8.143 4.616 38.988 1.00 72.75 544 ALA A N 1
ATOM 4110 C CA . ALA A 1 544 ? -9.458 4.884 38.406 1.00 72.75 544 ALA A CA 1
ATOM 4111 C C . ALA A 1 544 ? -10.020 6.255 38.811 1.00 72.75 544 ALA A C 1
ATOM 4113 O O . ALA A 1 544 ? -10.537 6.996 37.971 1.00 72.75 544 ALA A O 1
ATOM 4114 N N . LEU A 1 545 ? -9.933 6.610 40.099 1.00 82.88 545 LEU A N 1
ATOM 4115 C CA . LEU A 1 545 ? -10.613 7.786 40.643 1.00 82.88 545 LEU A CA 1
ATOM 4116 C C . LEU A 1 545 ? -10.122 9.117 40.059 1.00 82.88 545 LEU A C 1
ATOM 4118 O O . LEU A 1 545 ? -10.985 9.932 39.723 1.00 82.88 545 LEU A O 1
ATOM 4122 N N . PRO A 1 546 ? -8.811 9.377 39.882 1.00 79.81 546 PRO A N 1
ATOM 4123 C CA . PRO A 1 546 ? -8.349 10.610 39.246 1.00 79.81 546 PRO A CA 1
ATOM 4124 C C . PRO A 1 546 ? -8.907 10.792 37.827 1.00 79.81 546 PRO A C 1
ATOM 4126 O O . PRO A 1 546 ? -9.422 11.864 37.505 1.00 79.81 546 PRO A O 1
ATOM 4129 N N . LEU A 1 547 ? -8.878 9.725 37.017 1.00 71.25 547 LEU A N 1
ATOM 4130 C CA . LEU A 1 547 ? -9.396 9.694 35.644 1.00 71.25 547 LEU A CA 1
ATOM 4131 C C . LEU A 1 547 ? -10.902 9.972 35.607 1.00 71.25 547 LEU A C 1
ATOM 4133 O O . LEU A 1 547 ? -11.362 10.911 34.955 1.00 71.25 547 LEU A O 1
ATOM 4137 N N . LEU A 1 548 ? -11.676 9.177 36.347 1.00 82.75 548 LEU A N 1
ATOM 4138 C CA . LEU A 1 548 ? -13.133 9.274 36.356 1.00 82.75 548 LEU A CA 1
ATOM 4139 C C . LEU A 1 548 ? -13.616 10.596 36.961 1.00 82.75 548 LEU A C 1
ATOM 4141 O O . LEU A 1 548 ? -14.592 11.166 36.476 1.00 82.75 548 LEU A O 1
ATOM 4145 N N . THR A 1 549 ? -12.928 11.125 37.976 1.00 87.38 549 THR A N 1
ATOM 4146 C CA . THR A 1 549 ? -13.274 12.420 38.581 1.00 87.38 549 THR A CA 1
ATOM 4147 C C . THR A 1 549 ? -13.092 13.559 37.585 1.00 87.38 549 THR A C 1
ATOM 4149 O O . THR A 1 549 ? -13.941 14.448 37.514 1.00 87.38 549 THR A O 1
ATOM 4152 N N . GLU A 1 550 ? -12.023 13.533 36.787 1.00 82.69 550 GLU A N 1
ATOM 4153 C CA . GLU A 1 550 ? -11.797 14.561 35.773 1.00 82.69 550 GLU A CA 1
ATOM 4154 C C . GLU A 1 550 ? -12.848 14.499 34.660 1.00 82.69 550 GLU A C 1
ATOM 4156 O O . GLU A 1 550 ? -13.473 15.507 34.323 1.00 82.69 550 GLU A O 1
ATOM 4161 N N . VAL A 1 551 ? -13.160 13.297 34.170 1.00 81.88 551 VAL A N 1
ATOM 4162 C CA . VAL A 1 551 ? -14.251 13.096 33.205 1.00 81.88 551 VAL A CA 1
ATOM 4163 C C . VAL A 1 551 ? -15.592 13.588 33.764 1.00 81.88 551 VAL A C 1
ATOM 4165 O O . VAL A 1 551 ? -16.344 14.270 33.060 1.00 81.88 551 VAL A O 1
ATOM 4168 N N . ALA A 1 552 ? -15.885 13.294 35.033 1.00 88.62 552 ALA A N 1
ATOM 4169 C CA . ALA A 1 552 ? -17.123 13.664 35.720 1.00 88.62 552 ALA A CA 1
ATOM 4170 C C . ALA A 1 552 ? -17.325 15.189 35.859 1.00 88.62 552 ALA A C 1
ATOM 4172 O O . ALA A 1 552 ? -18.465 15.671 35.926 1.00 88.62 552 ALA A O 1
ATOM 4173 N N . ARG A 1 553 ? -16.243 15.984 35.859 1.00 85.94 553 ARG A N 1
ATOM 4174 C CA . ARG A 1 553 ? -16.315 17.461 35.836 1.00 85.94 553 ARG A CA 1
ATOM 4175 C C . ARG A 1 553 ? -16.806 18.011 34.494 1.00 85.94 553 ARG A C 1
ATOM 4177 O O . ARG A 1 553 ? -17.322 19.130 34.449 1.00 85.94 553 ARG A O 1
ATOM 4184 N N . GLY A 1 554 ? -16.703 17.224 33.424 1.00 83.69 554 GLY A N 1
ATOM 4185 C CA . GLY A 1 554 ? -17.154 17.573 32.079 1.00 83.69 554 GLY A CA 1
ATOM 4186 C C . GLY A 1 554 ? -18.679 17.581 31.888 1.00 83.69 554 GLY A C 1
ATOM 4187 O O . GLY A 1 554 ? -19.461 17.700 32.834 1.00 83.69 554 GLY A O 1
ATOM 4188 N N . ARG A 1 555 ? -19.100 17.474 30.619 1.00 82.38 555 ARG A N 1
ATOM 4189 C CA . ARG A 1 555 ? -20.505 17.372 30.175 1.00 82.38 555 ARG A CA 1
ATOM 4190 C C . ARG A 1 555 ? -20.678 16.206 29.193 1.00 82.38 555 ARG A C 1
ATOM 4192 O O . ARG A 1 555 ? -19.712 15.816 28.536 1.00 82.38 555 ARG A O 1
ATOM 4199 N N . GLY A 1 556 ? -21.914 15.727 29.042 1.00 80.75 556 GLY A N 1
ATOM 4200 C CA . GLY A 1 556 ? -22.297 14.665 28.102 1.00 80.75 556 GLY A CA 1
ATOM 4201 C C . GLY A 1 556 ? -22.338 13.269 28.734 1.00 80.75 556 GLY A C 1
ATOM 4202 O O . GLY A 1 556 ? -22.080 13.111 29.925 1.00 80.75 556 GLY A O 1
ATOM 4203 N N . ALA A 1 557 ? -22.649 12.251 27.926 1.00 79.06 557 ALA A N 1
ATOM 4204 C CA . ALA A 1 557 ? -22.913 10.889 28.402 1.00 79.06 557 ALA A CA 1
ATOM 4205 C C . ALA A 1 557 ? -21.742 10.264 29.188 1.00 79.06 557 ALA A C 1
ATOM 4207 O O . ALA A 1 557 ? -21.957 9.693 30.254 1.00 79.06 557 ALA A O 1
ATOM 4208 N N . SER A 1 558 ? -20.496 10.420 28.722 1.00 77.25 558 SER A N 1
ATOM 4209 C CA . SER A 1 558 ? -19.311 9.910 29.438 1.00 77.25 558 SER A CA 1
ATOM 4210 C C . SER A 1 558 ? -19.135 10.565 30.813 1.00 77.25 558 SER A C 1
ATOM 4212 O O . SER A 1 558 ? -18.795 9.886 31.776 1.00 77.25 558 SER A O 1
ATOM 4214 N N . ALA A 1 559 ? -19.420 11.868 30.932 1.00 86.44 559 ALA A N 1
ATOM 4215 C CA . ALA A 1 559 ? -19.362 12.577 32.210 1.00 86.44 559 ALA A CA 1
ATOM 4216 C C . ALA A 1 559 ? -20.452 12.092 33.174 1.00 86.44 559 ALA A C 1
ATOM 4218 O O . ALA A 1 559 ? -20.169 11.886 34.352 1.00 86.44 559 ALA A O 1
ATOM 4219 N N . ALA A 1 560 ? -21.669 11.844 32.678 1.00 88.06 560 ALA A N 1
ATOM 4220 C CA . ALA A 1 560 ? -22.762 11.314 33.489 1.00 88.06 560 ALA A CA 1
ATOM 4221 C C . ALA A 1 560 ? -22.419 9.922 34.050 1.00 88.06 560 ALA A C 1
ATOM 4223 O O . ALA A 1 560 ? -22.541 9.691 35.255 1.00 88.06 560 ALA A O 1
ATOM 4224 N N . LYS A 1 561 ? -21.918 9.014 33.202 1.00 86.81 561 LYS A N 1
ATOM 4225 C CA . LYS A 1 561 ? -21.490 7.667 33.619 1.00 86.81 561 LYS A CA 1
ATOM 4226 C C . LYS A 1 561 ? -20.313 7.710 34.598 1.00 86.81 561 LYS A C 1
ATOM 4228 O O . LYS A 1 561 ? -20.288 6.962 35.578 1.00 86.81 561 LYS A O 1
ATOM 4233 N N . ALA A 1 562 ? -19.360 8.616 34.376 1.00 88.94 562 ALA A N 1
ATOM 4234 C CA . ALA A 1 562 ? -18.257 8.839 35.302 1.00 88.94 562 ALA A CA 1
ATOM 4235 C C . ALA A 1 562 ? -18.759 9.317 36.672 1.00 88.94 562 ALA A C 1
ATOM 4237 O O . ALA A 1 562 ? -18.343 8.765 37.684 1.00 88.94 562 ALA A O 1
ATOM 4238 N N . CYS A 1 563 ? -19.713 10.257 36.724 1.00 95.31 563 CYS A N 1
ATOM 4239 C CA . CYS A 1 563 ? -20.344 10.674 37.979 1.00 95.31 563 CYS A CA 1
ATOM 4240 C C . CYS A 1 563 ? -20.966 9.493 38.739 1.00 95.31 563 CYS A C 1
ATOM 4242 O O . CYS A 1 563 ? -20.763 9.376 39.945 1.00 95.31 563 CYS A O 1
ATOM 4244 N N . VAL A 1 564 ? -21.678 8.589 38.055 1.00 94.31 564 VAL A N 1
ATOM 4245 C CA . VAL A 1 564 ? -22.247 7.397 38.709 1.00 94.31 564 VAL A CA 1
ATOM 4246 C C . VAL A 1 564 ? -21.167 6.516 39.325 1.00 94.31 564 VAL A C 1
ATOM 4248 O O . VAL A 1 564 ? -21.302 6.104 40.477 1.00 94.31 564 VAL A O 1
ATOM 4251 N N . THR A 1 565 ? -20.081 6.294 38.588 1.00 91.75 565 THR A N 1
ATOM 4252 C CA . THR A 1 565 ? -18.984 5.405 38.995 1.00 91.75 565 THR A CA 1
ATOM 4253 C C . THR A 1 565 ? -18.166 5.997 40.140 1.00 91.75 565 THR A C 1
ATOM 4255 O O . THR A 1 565 ? -17.905 5.319 41.127 1.00 91.75 565 THR A O 1
ATOM 4258 N N . VAL A 1 566 ? -17.822 7.287 40.070 1.00 94.75 566 VAL A N 1
ATOM 4259 C CA . VAL A 1 566 ? -17.154 7.991 41.179 1.00 94.75 566 VAL A CA 1
ATOM 4260 C C . VAL A 1 566 ? -18.043 7.988 42.422 1.00 94.75 566 VAL A C 1
ATOM 4262 O O . VAL A 1 566 ? -17.553 7.756 43.524 1.00 94.75 566 VAL A O 1
ATOM 4265 N N . GLY A 1 567 ? -19.354 8.197 42.255 1.00 94.62 567 GLY A N 1
ATOM 4266 C CA . GLY A 1 567 ? -20.294 8.139 43.369 1.00 94.62 567 GLY A CA 1
ATOM 4267 C C . GLY A 1 567 ? -20.376 6.751 44.012 1.00 94.62 567 GLY A C 1
ATOM 4268 O O . GLY A 1 567 ? -20.409 6.647 45.233 1.00 94.62 567 GLY A O 1
ATOM 4269 N N . PHE A 1 568 ? -20.324 5.687 43.209 1.00 91.56 568 PHE A N 1
ATOM 4270 C CA . PHE A 1 568 ? -20.276 4.307 43.696 1.00 91.56 568 PHE A CA 1
ATOM 4271 C C . PHE A 1 568 ? -19.031 4.033 44.548 1.00 91.56 568 PHE A C 1
ATOM 4273 O O . PHE A 1 568 ? -19.156 3.552 45.673 1.00 91.56 568 PHE A O 1
ATOM 4280 N N . HIS A 1 569 ? -17.845 4.421 44.070 1.00 91.44 569 HIS A N 1
ATOM 4281 C CA . HIS A 1 569 ? -16.605 4.296 44.848 1.00 91.44 569 HIS A CA 1
ATOM 4282 C C . HIS A 1 569 ? -16.646 5.100 46.149 1.00 91.44 569 HIS A C 1
ATOM 4284 O O . HIS A 1 569 ? -16.240 4.595 47.192 1.00 91.44 569 HIS A O 1
ATOM 4290 N N . ALA A 1 570 ? -17.184 6.324 46.114 1.00 92.19 570 ALA A N 1
ATOM 4291 C CA . ALA A 1 570 ? -17.349 7.141 47.315 1.00 92.19 570 ALA A CA 1
ATOM 4292 C C . ALA A 1 570 ? -18.275 6.467 48.344 1.00 92.19 570 ALA A C 1
ATOM 4294 O O . ALA A 1 570 ? -17.929 6.403 49.521 1.00 92.19 570 ALA A O 1
ATOM 4295 N N . HIS A 1 571 ? -19.395 5.887 47.901 1.00 91.31 571 HIS A N 1
ATOM 4296 C CA . HIS A 1 571 ? -20.312 5.146 48.773 1.00 91.31 571 HIS A CA 1
ATOM 4297 C C . HIS A 1 571 ? -19.647 3.914 49.401 1.00 91.31 571 HIS A C 1
ATOM 4299 O O . HIS A 1 571 ? -19.781 3.675 50.601 1.00 91.31 571 HIS A O 1
ATOM 4305 N N . HIS A 1 572 ? -18.884 3.150 48.614 1.00 87.94 572 HIS A N 1
ATOM 4306 C CA . HIS A 1 572 ? -18.131 1.998 49.118 1.00 87.94 572 HIS A CA 1
ATOM 4307 C C . HIS A 1 572 ? -17.032 2.390 50.112 1.00 87.94 572 HIS A C 1
ATOM 4309 O O . HIS A 1 572 ? -16.775 1.646 51.056 1.00 87.94 572 HIS A O 1
ATOM 4315 N N . ALA A 1 573 ? -16.438 3.573 49.950 1.00 88.62 573 ALA A N 1
ATOM 4316 C CA . ALA A 1 573 ? -15.496 4.151 50.905 1.00 88.62 573 ALA A CA 1
ATOM 4317 C C . ALA A 1 573 ? -16.172 4.763 52.153 1.00 88.62 573 ALA A C 1
ATOM 4319 O O . ALA A 1 573 ? -15.476 5.227 53.055 1.00 88.62 573 ALA A O 1
ATOM 4320 N N . GLY A 1 574 ? -17.509 4.774 52.224 1.00 89.25 574 GLY A N 1
ATOM 4321 C CA . GLY A 1 574 ? -18.279 5.359 53.325 1.00 89.25 574 GLY A CA 1
ATOM 4322 C C . GLY A 1 574 ? -18.481 6.878 53.239 1.00 89.25 574 GLY A C 1
ATOM 4323 O O . GLY A 1 574 ? -19.018 7.468 54.174 1.00 89.25 574 GLY A O 1
ATOM 4324 N N . ASP A 1 575 ? -18.089 7.520 52.136 1.00 92.44 575 ASP A N 1
ATOM 4325 C CA . ASP A 1 575 ? -18.326 8.944 51.870 1.00 92.44 575 ASP A CA 1
ATOM 4326 C C . ASP A 1 575 ? -19.646 9.141 51.101 1.00 92.44 575 ASP A C 1
ATOM 4328 O O . ASP A 1 575 ? -19.690 9.460 49.904 1.00 92.44 575 ASP A O 1
ATOM 4332 N N . ASP A 1 576 ? -20.750 8.929 51.818 1.00 88.00 576 ASP A N 1
ATOM 4333 C CA . ASP A 1 576 ? -22.112 9.043 51.285 1.00 88.00 576 ASP A CA 1
ATOM 4334 C C . ASP A 1 576 ? -22.447 10.460 50.789 1.00 88.00 576 ASP A C 1
ATOM 4336 O O . ASP A 1 576 ? -23.243 10.626 49.860 1.00 88.00 576 ASP A O 1
ATOM 4340 N N . ASP A 1 577 ? -21.827 11.490 51.367 1.00 90.19 577 ASP A N 1
ATOM 4341 C CA . ASP A 1 577 ? -22.032 12.880 50.962 1.00 90.19 577 ASP A CA 1
ATOM 4342 C C . ASP A 1 577 ? -21.411 13.160 49.590 1.00 90.19 577 ASP A C 1
ATOM 4344 O O . ASP A 1 577 ? -22.030 13.811 48.738 1.00 90.19 577 ASP A O 1
ATOM 4348 N N . THR A 1 578 ? -20.197 12.659 49.341 1.00 92.56 578 THR A N 1
ATOM 4349 C CA . THR A 1 578 ? -19.578 12.722 48.012 1.00 92.56 578 THR A CA 1
ATOM 4350 C C . THR A 1 578 ? -20.352 11.884 47.005 1.00 92.56 578 THR A C 1
ATOM 4352 O O . THR A 1 578 ? -20.619 12.375 45.903 1.00 92.56 578 THR A O 1
ATOM 4355 N N . ALA A 1 579 ? -20.778 10.675 47.381 1.00 94.81 579 ALA A N 1
ATOM 4356 C CA . ALA A 1 579 ? -21.601 9.825 46.526 1.00 94.81 579 ALA A CA 1
ATOM 4357 C C . ALA A 1 579 ? -22.874 10.548 46.067 1.00 94.81 579 ALA A C 1
ATOM 4359 O O . ALA A 1 579 ? -23.146 10.662 44.867 1.00 94.81 579 ALA A O 1
ATOM 4360 N N . ARG A 1 580 ? -23.587 11.157 47.022 1.00 93.31 580 ARG A N 1
ATOM 4361 C CA . ARG A 1 580 ? -24.800 11.938 46.775 1.00 93.31 580 ARG A CA 1
ATOM 4362 C C . ARG A 1 580 ? -24.563 13.090 45.806 1.00 93.31 580 ARG A C 1
ATOM 4364 O O . ARG A 1 580 ? -25.336 13.257 44.863 1.00 93.31 580 ARG A O 1
ATOM 4371 N N . ARG A 1 581 ? -23.495 13.876 45.997 1.00 95.44 581 ARG A N 1
ATOM 4372 C CA . ARG A 1 581 ? -23.160 14.996 45.096 1.00 95.44 581 ARG A CA 1
ATOM 4373 C C . ARG A 1 581 ? -22.970 14.529 43.654 1.00 95.44 581 ARG A C 1
ATOM 4375 O O . ARG A 1 581 ? -23.485 15.168 42.734 1.00 95.44 581 ARG A O 1
ATOM 4382 N N . TRP A 1 582 ? -22.257 13.424 43.451 1.00 96.62 582 TRP A N 1
ATOM 4383 C CA . TRP A 1 582 ? -22.000 12.906 42.112 1.00 96.62 582 TRP A CA 1
ATOM 4384 C C . TRP A 1 582 ? -23.240 12.293 41.462 1.00 96.62 582 TRP A C 1
ATOM 4386 O O . TRP A 1 582 ? -23.504 12.580 40.296 1.00 96.62 582 TRP A O 1
ATOM 4396 N N . TRP A 1 583 ? -24.051 11.532 42.195 1.00 97.00 583 TRP A N 1
ATOM 4397 C CA . TRP A 1 583 ? -25.292 10.972 41.651 1.00 97.00 583 TRP A CA 1
ATOM 4398 C C . TRP A 1 583 ? -26.323 12.050 41.301 1.00 97.00 583 TRP A C 1
ATOM 4400 O O . TRP A 1 583 ? -26.885 12.014 40.209 1.00 97.00 583 TRP A O 1
ATOM 4410 N N . VAL A 1 584 ? -26.496 13.081 42.137 1.00 95.81 584 VAL A N 1
ATOM 4411 C CA . VAL A 1 584 ? -27.354 14.236 41.801 1.00 95.81 584 VAL A CA 1
ATOM 4412 C C . VAL A 1 584 ? -26.855 14.948 40.543 1.00 95.81 584 VAL A C 1
ATOM 4414 O O . VAL A 1 584 ? -27.647 15.322 39.677 1.00 95.81 584 VAL A O 1
ATOM 4417 N N . ARG A 1 585 ? -25.534 15.101 40.399 1.00 94.81 585 ARG A N 1
ATOM 4418 C CA . ARG A 1 585 ? -24.945 15.666 39.183 1.00 94.81 585 ARG A CA 1
ATOM 4419 C C . ARG A 1 585 ? -25.232 14.797 37.954 1.00 94.81 585 ARG A C 1
ATOM 4421 O O . ARG A 1 585 ? -25.551 15.359 36.911 1.00 94.81 585 ARG A O 1
ATOM 4428 N N . ALA A 1 586 ? -25.130 13.472 38.066 1.00 94.62 586 ALA A N 1
ATOM 4429 C CA . ALA A 1 586 ? -25.424 12.549 36.969 1.00 94.62 586 ALA A CA 1
ATOM 4430 C C . ALA A 1 586 ? -26.874 12.693 36.477 1.00 94.62 586 ALA A C 1
ATOM 4432 O O . ALA A 1 586 ? -27.094 12.815 35.274 1.00 94.62 586 ALA A O 1
ATOM 4433 N N . ILE A 1 587 ? -27.834 12.787 37.406 1.00 93.94 587 ILE A N 1
ATOM 4434 C CA . ILE A 1 587 ? -29.256 13.034 37.105 1.00 93.94 587 ILE A CA 1
ATOM 4435 C C . ILE A 1 587 ? -29.430 14.359 36.357 1.00 93.94 587 ILE A C 1
ATOM 4437 O O . ILE A 1 587 ? -30.119 14.426 35.342 1.00 93.94 587 ILE A O 1
ATOM 4441 N N . GLY A 1 588 ? -28.751 15.416 36.813 1.00 91.62 588 GLY A N 1
ATOM 4442 C CA . GLY A 1 588 ? -28.807 16.736 36.180 1.00 91.62 588 GLY A CA 1
ATOM 4443 C C . GLY A 1 588 ? -28.291 16.781 34.735 1.00 91.62 588 GLY A C 1
ATOM 4444 O O . GLY A 1 588 ? -28.532 17.770 34.046 1.00 91.62 588 GLY A O 1
ATOM 4445 N N . MET A 1 589 ? -27.593 15.742 34.257 1.00 87.38 589 MET A N 1
ATOM 4446 C CA . MET A 1 589 ? -27.131 15.655 32.866 1.00 87.38 589 MET A CA 1
ATOM 4447 C C . MET A 1 589 ? -28.165 15.055 31.903 1.00 87.38 589 MET A C 1
ATOM 4449 O O . MET A 1 589 ? -27.983 15.190 30.695 1.00 87.38 589 MET A O 1
ATOM 4453 N N . GLY A 1 590 ? -29.238 14.434 32.405 1.00 77.00 590 GLY A N 1
ATOM 4454 C CA . GLY A 1 590 ? -30.403 14.051 31.601 1.00 77.00 590 GLY A CA 1
ATOM 4455 C C . GLY A 1 590 ? -30.254 12.807 30.716 1.00 77.00 590 GLY A C 1
ATOM 4456 O O . GLY A 1 590 ? -31.107 12.590 29.861 1.00 77.00 590 GLY A O 1
ATOM 4457 N N . ASP A 1 591 ? -29.215 11.982 30.893 1.00 82.31 591 ASP A N 1
ATOM 4458 C CA . ASP A 1 591 ? -29.150 10.658 30.251 1.00 82.31 591 ASP A CA 1
ATOM 4459 C C . ASP A 1 591 ? -30.115 9.693 30.971 1.00 82.31 591 ASP A C 1
ATOM 4461 O O . ASP A 1 591 ? -29.909 9.464 32.167 1.00 82.31 591 ASP A O 1
ATOM 4465 N N . PRO A 1 592 ? -31.157 9.136 30.319 1.00 82.06 592 PRO A N 1
ATOM 4466 C CA . PRO A 1 592 ? -32.215 8.394 31.014 1.00 82.06 592 PRO A CA 1
ATOM 4467 C C . PRO A 1 592 ? -31.709 7.170 31.783 1.00 82.06 592 PRO A C 1
ATOM 4469 O O . PRO A 1 592 ? -32.047 6.988 32.951 1.00 82.06 592 PRO A O 1
ATOM 4472 N N . VAL A 1 593 ? -30.835 6.370 31.162 1.00 83.69 593 VAL A N 1
ATOM 4473 C CA . VAL A 1 593 ? -30.286 5.145 31.767 1.00 83.69 593 VAL A CA 1
ATOM 4474 C C . VAL A 1 593 ? -29.406 5.488 32.970 1.00 83.69 593 VAL A C 1
ATOM 4476 O O . VAL A 1 593 ? -29.581 4.940 34.058 1.00 83.69 593 VAL A O 1
ATOM 4479 N N . THR A 1 594 ? -28.489 6.443 32.805 1.00 88.19 594 THR A N 1
ATOM 4480 C CA . THR A 1 594 ? -27.584 6.873 33.878 1.00 88.19 594 THR A CA 1
ATOM 4481 C C . THR A 1 594 ? -28.342 7.562 35.014 1.00 88.19 594 THR A C 1
ATOM 4483 O O . THR A 1 594 ? -28.012 7.367 36.183 1.00 88.19 594 THR A O 1
ATOM 4486 N N . SER A 1 595 ? -29.380 8.337 34.689 1.00 89.44 595 SER A N 1
ATOM 4487 C CA . SER A 1 595 ? -30.242 8.985 35.682 1.00 89.44 595 SER A CA 1
ATOM 4488 C C . SER A 1 595 ? -30.990 7.945 36.506 1.00 89.44 595 SER A C 1
ATOM 4490 O O . SER A 1 595 ? -30.980 8.037 37.731 1.00 89.44 595 SER A O 1
ATOM 4492 N N . ARG A 1 596 ? -31.552 6.910 35.866 1.00 90.00 596 ARG A N 1
ATOM 4493 C CA . ARG A 1 596 ? -32.224 5.798 36.555 1.00 90.00 596 ARG A CA 1
ATOM 4494 C C . ARG A 1 596 ? -31.286 5.085 37.535 1.00 90.00 596 ARG A C 1
ATOM 4496 O O . ARG A 1 596 ? -31.656 4.854 38.688 1.00 90.00 596 ARG A O 1
ATOM 4503 N N . GLN A 1 597 ? -30.047 4.813 37.118 1.00 91.19 597 GLN A N 1
ATOM 4504 C CA . GLN A 1 597 ? -29.033 4.206 37.988 1.00 91.19 597 GLN A CA 1
ATOM 4505 C C . GLN A 1 597 ? -28.666 5.115 39.171 1.00 91.19 597 GLN A C 1
ATOM 4507 O O . GLN A 1 597 ? -28.605 4.663 40.312 1.00 91.19 597 GLN A O 1
ATOM 4512 N N . ALA A 1 598 ? -28.439 6.406 38.917 1.00 94.12 598 ALA A N 1
ATOM 4513 C CA . ALA A 1 598 ? -28.090 7.377 39.951 1.00 94.12 598 ALA A CA 1
ATOM 4514 C C . ALA A 1 598 ? -29.212 7.556 40.988 1.00 94.12 598 ALA A C 1
ATOM 4516 O O . ALA A 1 598 ? -28.941 7.620 42.187 1.00 94.12 598 ALA A O 1
ATOM 4517 N N . VAL A 1 599 ? -30.467 7.598 40.530 1.00 94.94 599 VAL A N 1
ATOM 4518 C CA . VAL A 1 599 ? -31.665 7.648 41.377 1.00 94.94 599 VAL A CA 1
ATOM 4519 C C . VAL A 1 599 ? -31.766 6.399 42.254 1.00 94.94 599 VAL A C 1
ATOM 4521 O O . VAL A 1 599 ? -31.940 6.518 43.466 1.00 94.94 599 VAL A O 1
ATOM 4524 N N . SER A 1 600 ? -31.578 5.215 41.667 1.00 93.00 600 SER A N 1
ATOM 4525 C CA . SER A 1 600 ? -31.594 3.943 42.403 1.00 93.00 600 SER A CA 1
ATOM 4526 C C . SER A 1 600 ? -30.525 3.915 43.498 1.00 93.00 600 SER A C 1
ATOM 4528 O O . SER A 1 600 ? -30.812 3.579 44.645 1.00 93.00 600 SER A O 1
ATOM 4530 N N . ASN A 1 601 ? -29.301 4.347 43.178 1.00 94.75 601 ASN A N 1
ATOM 4531 C CA . ASN A 1 601 ? -28.202 4.400 44.140 1.00 94.75 601 ASN A CA 1
ATOM 4532 C C . ASN A 1 601 ? -28.491 5.364 45.308 1.00 94.75 601 ASN A C 1
ATOM 4534 O O . ASN A 1 601 ? -28.230 5.028 46.463 1.00 94.75 601 ASN A O 1
ATOM 4538 N N . LEU A 1 602 ? -29.068 6.540 45.029 1.00 96.00 602 LEU A N 1
ATOM 4539 C CA . LEU A 1 602 ? -29.489 7.497 46.061 1.00 96.00 602 LEU A CA 1
ATOM 4540 C C . LEU A 1 602 ? -30.575 6.917 46.975 1.00 96.00 602 LEU A C 1
ATOM 4542 O O . LEU A 1 602 ? -30.495 7.063 48.195 1.00 96.00 602 LEU A O 1
ATOM 4546 N N . ALA A 1 603 ? -31.564 6.238 46.394 1.00 95.06 603 ALA A N 1
ATOM 4547 C CA . ALA A 1 603 ? -32.663 5.634 47.135 1.00 95.06 603 ALA A CA 1
ATOM 4548 C C . ALA A 1 603 ? -32.184 4.484 48.038 1.00 95.06 603 ALA A C 1
ATOM 4550 O O . ALA A 1 603 ? -32.554 4.410 49.211 1.00 95.06 603 ALA A O 1
ATOM 4551 N N . LEU A 1 604 ? -31.288 3.631 47.532 1.00 93.44 604 LEU A N 1
ATOM 4552 C CA . LEU A 1 604 ? -30.667 2.557 48.310 1.00 93.44 604 LEU A CA 1
ATOM 4553 C C . LEU A 1 604 ? -29.773 3.096 49.435 1.00 93.44 604 LEU A C 1
ATOM 4555 O O . LEU A 1 604 ? -29.802 2.562 50.547 1.00 93.44 604 LEU A O 1
ATOM 4559 N N . ALA A 1 605 ? -29.030 4.179 49.192 1.00 92.00 605 ALA A N 1
ATOM 4560 C CA . ALA A 1 605 ? -28.250 4.845 50.233 1.00 92.00 605 ALA A CA 1
ATOM 4561 C C . ALA A 1 605 ? -29.154 5.411 51.347 1.00 92.00 605 ALA A C 1
ATOM 4563 O O . ALA A 1 605 ? -28.869 5.212 52.529 1.00 92.00 605 ALA A O 1
ATOM 4564 N N . ALA A 1 606 ? -30.281 6.039 50.995 1.00 92.81 606 ALA A N 1
ATOM 4565 C CA . ALA A 1 606 ? -31.273 6.507 51.967 1.00 92.81 606 ALA A CA 1
ATOM 4566 C C . ALA A 1 606 ? -31.914 5.346 52.753 1.00 92.81 606 ALA A C 1
ATOM 4568 O O . ALA A 1 606 ? -31.989 5.392 53.983 1.00 92.81 606 ALA A O 1
ATOM 4569 N N . LYS A 1 607 ? -32.263 4.244 52.074 1.00 93.62 607 LYS A N 1
ATOM 4570 C CA . LYS A 1 607 ? -32.764 3.014 52.711 1.00 93.62 607 LYS A CA 1
ATOM 4571 C C . LYS A 1 607 ? -31.769 2.437 53.717 1.00 93.62 607 LYS A C 1
ATOM 4573 O O . LYS A 1 607 ? -32.166 2.061 54.819 1.00 93.62 607 LYS A O 1
ATOM 4578 N N . LYS A 1 608 ? -30.474 2.404 53.387 1.00 91.12 608 LYS A N 1
ATOM 4579 C CA . LYS A 1 608 ? -29.410 1.958 54.306 1.00 91.12 608 LYS A CA 1
ATOM 4580 C C . LYS A 1 608 ? -29.351 2.822 55.572 1.00 91.12 608 LYS A C 1
ATOM 4582 O O . LYS A 1 608 ? -29.162 2.280 56.660 1.00 91.12 608 LYS A O 1
ATOM 4587 N N . ARG A 1 609 ? -29.581 4.135 55.443 1.00 90.94 609 ARG A N 1
ATOM 4588 C CA . ARG A 1 609 ? -29.683 5.092 56.563 1.00 90.94 609 ARG A CA 1
ATOM 4589 C C . ARG A 1 609 ? -31.008 5.041 57.326 1.00 90.94 609 ARG A C 1
ATOM 4591 O O . ARG A 1 609 ? -31.135 5.729 58.332 1.00 90.94 609 ARG A O 1
ATOM 4598 N N . ARG A 1 610 ? -31.965 4.220 56.883 1.00 94.19 610 ARG A N 1
ATOM 4599 C CA . ARG A 1 610 ? -33.327 4.148 57.433 1.00 94.19 610 ARG A CA 1
ATOM 4600 C C . ARG A 1 610 ? -34.126 5.446 57.277 1.00 94.19 610 ARG A C 1
ATOM 4602 O O . ARG A 1 610 ? -35.058 5.685 58.036 1.00 94.19 610 ARG A O 1
ATOM 4609 N N . ASP A 1 611 ? -33.780 6.259 56.282 1.00 95.25 611 ASP A N 1
ATOM 4610 C CA . ASP A 1 611 ? -34.488 7.497 55.962 1.00 95.25 611 ASP A CA 1
ATOM 4611 C C . ASP A 1 611 ? -35.602 7.200 54.950 1.00 95.25 611 ASP A C 1
ATOM 4613 O O . ASP A 1 611 ? -35.360 7.101 53.743 1.00 95.25 611 ASP A O 1
ATOM 4617 N N . LEU A 1 612 ? -36.818 6.980 55.458 1.00 94.56 612 LEU A N 1
ATOM 4618 C CA . LEU A 1 612 ? -37.980 6.643 54.634 1.00 94.56 612 LEU A CA 1
ATOM 4619 C C . LEU A 1 612 ? -38.393 7.799 53.717 1.00 94.56 612 LEU A C 1
ATOM 4621 O O . LEU A 1 612 ? -38.750 7.552 52.564 1.00 94.56 612 LEU A O 1
ATOM 4625 N N . ASP A 1 613 ? -38.308 9.041 54.188 1.00 95.44 613 ASP A N 1
ATOM 4626 C CA . ASP A 1 613 ? -38.708 10.217 53.414 1.00 95.44 613 ASP A CA 1
ATOM 4627 C C . ASP A 1 613 ? -37.765 10.431 52.225 1.00 95.44 613 ASP A C 1
ATOM 4629 O O . ASP A 1 613 ? -38.209 10.622 51.087 1.00 95.44 613 ASP A O 1
ATOM 4633 N N . GLU A 1 614 ? -36.450 10.348 52.456 1.00 94.00 614 GLU A N 1
ATOM 4634 C CA . GLU A 1 614 ? -35.463 10.484 51.387 1.00 94.00 614 GLU A CA 1
ATOM 4635 C C . GLU A 1 614 ? -35.491 9.275 50.437 1.00 94.00 614 GLU A C 1
ATOM 4637 O O . GLU A 1 614 ? -35.426 9.463 49.218 1.00 94.00 614 GLU A O 1
ATOM 4642 N N . ALA A 1 615 ? -35.661 8.049 50.948 1.00 95.81 615 ALA A N 1
ATOM 4643 C CA . ALA A 1 615 ? -35.806 6.861 50.105 1.00 95.81 615 ALA A CA 1
ATOM 4644 C C . ALA A 1 615 ? -37.046 6.964 49.208 1.00 95.81 615 ALA A C 1
ATOM 4646 O O . ALA A 1 615 ? -36.943 6.752 48.002 1.00 95.81 615 ALA A O 1
ATOM 4647 N N . THR A 1 616 ? -38.193 7.366 49.760 1.00 95.62 616 THR A N 1
ATOM 4648 C CA . THR A 1 616 ? -39.440 7.557 49.002 1.00 95.62 616 THR A CA 1
ATOM 4649 C C . THR A 1 616 ? -39.277 8.638 47.941 1.00 95.62 616 THR A C 1
ATOM 4651 O O . THR A 1 616 ? -39.652 8.436 46.786 1.00 95.62 616 THR A O 1
ATOM 4654 N N . ARG A 1 617 ? -38.651 9.768 48.293 1.00 95.88 617 ARG A N 1
ATOM 4655 C CA . ARG A 1 617 ? -38.367 10.854 47.347 1.00 95.88 617 ARG A CA 1
ATOM 4656 C C . ARG A 1 617 ? -37.549 10.374 46.150 1.00 95.88 617 ARG A C 1
ATOM 4658 O O . ARG A 1 617 ? -37.841 10.777 45.025 1.00 95.88 617 ARG A O 1
ATOM 4665 N N . TRP A 1 618 ? -36.520 9.559 46.381 1.00 95.44 618 TRP A N 1
ATOM 4666 C CA . TRP A 1 618 ? -35.679 9.048 45.302 1.00 95.44 618 TRP A CA 1
ATOM 4667 C C . TRP A 1 618 ? -36.302 7.856 44.576 1.00 95.44 618 TRP A C 1
ATOM 4669 O O . TRP A 1 618 ? -36.096 7.737 43.382 1.00 95.44 618 TRP A O 1
ATOM 4679 N N . PHE A 1 619 ? -37.116 7.014 45.207 1.00 95.00 619 PHE A N 1
ATOM 4680 C CA . PHE A 1 619 ? -37.827 5.947 44.492 1.00 95.00 619 PHE A CA 1
ATOM 4681 C C . PHE A 1 619 ? -39.003 6.461 43.645 1.00 95.00 619 PHE A C 1
ATOM 4683 O O . PHE A 1 619 ? -39.372 5.805 42.671 1.00 95.00 619 PHE A O 1
ATOM 4690 N N . ALA A 1 620 ? -39.561 7.639 43.946 1.00 94.00 620 ALA A N 1
ATOM 4691 C CA . ALA A 1 620 ? -40.734 8.187 43.257 1.00 94.00 620 ALA A CA 1
ATOM 4692 C C . ALA A 1 620 ? -40.633 8.237 41.713 1.00 94.00 620 ALA A C 1
ATOM 4694 O O . ALA A 1 620 ? -41.602 7.842 41.065 1.00 94.00 620 ALA A O 1
ATOM 4695 N N . PRO A 1 621 ? -39.510 8.652 41.086 1.00 91.31 621 PRO A N 1
ATOM 4696 C CA . PRO A 1 621 ? -39.374 8.608 39.631 1.00 91.31 621 PRO A CA 1
ATOM 4697 C C . PRO A 1 621 ? -39.412 7.189 39.054 1.00 91.31 621 PRO A C 1
ATOM 4699 O O . PRO A 1 621 ? -39.950 7.013 37.971 1.00 91.31 621 PRO A O 1
ATOM 4702 N N . LEU A 1 622 ? -38.877 6.187 39.765 1.00 91.38 622 LEU A N 1
ATOM 4703 C CA . LEU A 1 622 ? -38.889 4.787 39.313 1.00 91.38 622 LEU A CA 1
ATOM 4704 C C . LEU A 1 622 ? -40.294 4.187 39.416 1.00 91.38 622 LEU A C 1
ATOM 4706 O O . LEU A 1 622 ? -40.746 3.489 38.519 1.00 91.38 622 LEU A O 1
ATOM 4710 N N . LEU A 1 623 ? -41.015 4.514 40.491 1.00 91.94 623 LEU A N 1
ATOM 4711 C CA . LEU A 1 623 ? -42.392 4.065 40.710 1.00 91.94 623 LEU A CA 1
ATOM 4712 C C . LEU A 1 623 ? -43.374 4.574 39.645 1.00 91.94 623 LEU A C 1
ATOM 4714 O O . LEU A 1 623 ? -44.408 3.947 39.423 1.00 91.94 623 LEU A O 1
ATOM 4718 N N . ALA A 1 624 ? -43.066 5.702 39.003 1.00 89.56 624 ALA A N 1
ATOM 4719 C CA . ALA A 1 624 ? -43.904 6.296 37.968 1.00 89.56 624 ALA A CA 1
ATOM 4720 C C . ALA A 1 624 ? -43.803 5.589 36.602 1.00 89.56 624 ALA A C 1
ATOM 4722 O O . ALA A 1 624 ? -44.642 5.852 35.744 1.00 89.56 624 ALA A O 1
ATOM 4723 N N . GLU A 1 625 ? -42.803 4.726 36.380 1.00 84.38 625 GLU A N 1
ATOM 4724 C CA . GLU A 1 625 ? -42.576 4.076 35.077 1.00 84.38 625 GLU A CA 1
ATOM 4725 C C . GLU A 1 625 ? -43.376 2.771 34.881 1.00 84.38 625 GLU A C 1
ATOM 4727 O O . GLU A 1 625 ? -43.424 2.265 33.764 1.00 84.38 625 GLU A O 1
ATOM 4732 N N . GLU A 1 626 ? -44.040 2.259 35.930 1.00 80.62 626 GLU A N 1
ATOM 4733 C CA . GLU A 1 626 ? -44.869 1.031 35.928 1.00 80.62 626 GLU A CA 1
ATOM 4734 C C . GLU A 1 626 ? -44.217 -0.200 35.258 1.00 80.62 626 GLU A C 1
ATOM 4736 O O . GLU A 1 626 ? -44.899 -1.044 34.677 1.00 80.62 626 GLU A O 1
ATOM 4741 N N . ASP A 1 627 ? -42.892 -0.322 35.365 1.00 83.50 627 ASP A N 1
ATOM 4742 C CA . ASP A 1 627 ? -42.101 -1.451 34.871 1.00 83.50 627 ASP A CA 1
ATOM 4743 C C . ASP A 1 627 ? -41.554 -2.325 36.022 1.00 83.50 627 ASP A C 1
ATOM 4745 O O . ASP A 1 627 ? -41.877 -2.134 37.200 1.00 83.50 627 ASP A O 1
ATOM 4749 N N . ASP A 1 628 ? -40.692 -3.294 35.700 1.00 82.94 628 ASP A N 1
ATOM 4750 C CA . ASP A 1 628 ? -40.036 -4.143 36.706 1.00 82.94 628 ASP A CA 1
ATOM 4751 C C . ASP A 1 628 ? -39.213 -3.322 37.725 1.00 82.94 628 ASP A C 1
ATOM 4753 O O . ASP A 1 628 ? -39.077 -3.711 38.890 1.00 82.94 628 ASP A O 1
ATOM 4757 N N . GLY A 1 629 ? -38.705 -2.150 37.325 1.00 86.19 629 GLY A N 1
ATOM 4758 C CA . GLY A 1 629 ? -38.023 -1.207 38.210 1.00 86.19 629 GLY A CA 1
ATOM 4759 C C . GLY A 1 629 ? -38.965 -0.583 39.239 1.00 86.19 629 GLY A C 1
ATOM 4760 O O . GLY A 1 629 ? -38.579 -0.420 40.401 1.00 86.19 629 GLY A O 1
ATOM 4761 N N . ALA A 1 630 ? -40.215 -0.304 38.860 1.00 92.19 630 ALA A N 1
ATOM 4762 C CA . ALA A 1 630 ? -41.254 0.148 39.784 1.00 92.19 630 ALA A CA 1
ATOM 4763 C C . ALA A 1 630 ? -41.593 -0.930 40.830 1.00 92.19 630 ALA A C 1
ATOM 4765 O O . ALA A 1 630 ? -41.730 -0.617 42.016 1.00 92.19 630 ALA A O 1
ATOM 4766 N N . ALA A 1 631 ? -41.668 -2.203 40.427 1.00 93.31 631 ALA A N 1
ATOM 4767 C CA . ALA A 1 631 ? -41.912 -3.305 41.358 1.00 93.31 631 ALA A CA 1
ATOM 4768 C C . ALA A 1 631 ? -40.782 -3.460 42.390 1.00 93.31 631 ALA A C 1
ATOM 4770 O O . ALA A 1 631 ? -41.053 -3.616 43.586 1.00 93.31 631 ALA A O 1
ATOM 4771 N N . LEU A 1 632 ? -39.525 -3.369 41.941 1.00 94.25 632 LEU A N 1
ATOM 4772 C CA . LEU A 1 632 ? -38.344 -3.435 42.805 1.00 94.25 632 LEU A CA 1
ATOM 4773 C C . LEU A 1 632 ? -38.264 -2.232 43.762 1.00 94.25 632 LEU A C 1
ATOM 4775 O O . LEU A 1 632 ? -37.985 -2.399 44.949 1.00 94.25 632 LEU A O 1
ATOM 4779 N N . ALA A 1 633 ? -38.559 -1.023 43.276 1.00 95.31 633 ALA A N 1
ATOM 4780 C CA . ALA A 1 633 ? -38.632 0.179 44.107 1.00 95.31 633 ALA A CA 1
ATOM 4781 C C . ALA A 1 633 ? -39.710 0.055 45.200 1.00 95.31 633 ALA A C 1
ATOM 4783 O O . ALA A 1 633 ? -39.445 0.353 46.367 1.00 95.31 633 ALA A O 1
ATOM 4784 N N . ALA A 1 634 ? -40.901 -0.444 44.844 1.00 96.31 634 ALA A N 1
ATOM 4785 C CA . ALA A 1 634 ? -41.972 -0.715 45.801 1.00 96.31 634 ALA A CA 1
ATOM 4786 C C . ALA A 1 634 ? -41.551 -1.771 46.835 1.00 96.31 634 ALA A C 1
ATOM 4788 O O . ALA A 1 634 ? -41.794 -1.587 48.026 1.00 96.31 634 ALA A O 1
ATOM 4789 N N . ALA A 1 635 ? -40.840 -2.822 46.413 1.00 96.19 635 ALA A N 1
ATOM 4790 C CA . ALA A 1 635 ? -40.367 -3.867 47.319 1.00 96.19 635 ALA A CA 1
ATOM 4791 C C . ALA A 1 635 ? -39.371 -3.307 48.344 1.00 96.19 635 ALA A C 1
ATOM 4793 O O . ALA A 1 635 ? -39.495 -3.567 49.540 1.00 96.19 635 ALA A O 1
ATOM 4794 N N . HIS A 1 636 ? -38.429 -2.466 47.903 1.00 97.19 636 HIS A N 1
ATOM 4795 C CA . HIS A 1 636 ? -37.472 -1.812 48.793 1.00 97.19 636 HIS A CA 1
ATOM 4796 C C . HIS A 1 636 ? -38.124 -0.853 49.795 1.00 97.19 636 HIS A C 1
ATOM 4798 O O . HIS A 1 636 ? -37.654 -0.774 50.934 1.00 97.19 636 HIS A O 1
ATOM 4804 N N . LEU A 1 637 ? -39.186 -0.140 49.405 1.00 97.69 637 LEU A N 1
ATOM 4805 C CA . LEU A 1 637 ? -39.966 0.686 50.332 1.00 97.69 637 LEU A CA 1
ATOM 4806 C C . LEU A 1 637 ? -40.769 -0.171 51.317 1.00 97.69 637 LEU A C 1
ATOM 4808 O O . LEU A 1 637 ? -40.758 0.124 52.509 1.00 97.69 637 LEU A O 1
ATOM 4812 N N . GLY A 1 638 ? -41.385 -1.263 50.856 1.00 97.00 638 GLY A N 1
ATOM 4813 C CA . GLY A 1 638 ? -42.087 -2.218 51.718 1.00 97.00 638 GLY A CA 1
ATOM 4814 C C . GLY A 1 638 ? -41.167 -2.845 52.762 1.00 97.00 638 GLY A C 1
ATOM 4815 O O . GLY A 1 638 ? -41.507 -2.892 53.945 1.00 97.00 638 GLY A O 1
ATOM 4816 N N . GLU A 1 639 ? -39.961 -3.235 52.354 1.00 97.25 639 GLU A N 1
ATOM 4817 C CA . GLU A 1 639 ? -38.919 -3.745 53.246 1.00 97.25 639 GLU A CA 1
ATOM 4818 C C . GLU A 1 639 ? -38.459 -2.688 54.257 1.00 97.25 639 GLU A C 1
ATOM 4820 O O . GLU A 1 639 ? -38.312 -2.980 55.445 1.00 97.25 639 GLU A O 1
ATOM 4825 N N . LEU A 1 640 ? -38.278 -1.439 53.819 1.00 97.56 640 LEU A N 1
ATOM 4826 C CA . LEU A 1 640 ? -37.892 -0.348 54.708 1.00 97.56 640 LEU A CA 1
ATOM 4827 C C . LEU A 1 640 ? -38.978 -0.034 55.747 1.00 97.56 640 LEU A C 1
ATOM 4829 O O . LEU A 1 640 ? -38.656 0.062 56.931 1.00 97.56 640 LEU A O 1
ATOM 4833 N N . CYS A 1 641 ? -40.243 0.070 55.335 1.00 97.19 641 CYS A N 1
ATOM 4834 C CA . CYS A 1 641 ? -41.380 0.241 56.242 1.00 97.19 641 CYS A CA 1
ATOM 4835 C C . CYS A 1 641 ? -41.492 -0.930 57.224 1.00 97.19 641 CYS A C 1
ATOM 4837 O O . CYS A 1 641 ? -41.661 -0.710 58.420 1.00 97.19 641 CYS A O 1
ATOM 4839 N N . TYR A 1 642 ? -41.312 -2.166 56.743 1.00 95.75 642 TYR A N 1
ATOM 4840 C CA . TYR A 1 642 ? -41.300 -3.358 57.590 1.00 95.75 642 TYR A CA 1
ATOM 4841 C C . TYR A 1 642 ? -40.218 -3.267 58.669 1.00 95.75 642 TYR A C 1
ATOM 4843 O O . TYR A 1 642 ? -40.482 -3.521 59.842 1.00 95.75 642 TYR A O 1
ATOM 4851 N N . TRP A 1 643 ? -39.001 -2.867 58.296 1.00 96.38 643 TRP A N 1
ATOM 4852 C CA . TRP A 1 643 ? -37.911 -2.702 59.252 1.00 96.38 643 TRP A CA 1
ATOM 4853 C C . TRP A 1 643 ? -38.115 -1.558 60.253 1.00 96.38 643 TRP A C 1
ATOM 4855 O O . TRP A 1 643 ? -37.528 -1.594 61.331 1.00 96.38 643 TRP A O 1
ATOM 4865 N N . LEU A 1 644 ? -38.884 -0.537 59.878 1.00 96.31 644 LEU A N 1
ATOM 4866 C CA . LEU A 1 644 ? -39.255 0.592 60.735 1.00 96.31 644 LEU A CA 1
ATOM 4867 C C . LEU A 1 644 ? -40.522 0.320 61.561 1.00 96.31 644 LEU A C 1
ATOM 4869 O O . LEU A 1 644 ? -40.996 1.219 62.247 1.00 96.31 644 LEU A O 1
ATOM 4873 N N . GLU A 1 645 ? -41.067 -0.898 61.486 1.00 95.19 645 GLU A N 1
ATOM 4874 C CA . GLU A 1 645 ? -42.318 -1.315 62.132 1.00 95.19 645 GLU A CA 1
ATOM 4875 C C . GLU A 1 645 ? -43.565 -0.526 61.679 1.00 95.19 645 GLU A C 1
ATOM 4877 O O . GLU A 1 645 ? -44.637 -0.646 62.275 1.00 95.19 645 GLU A O 1
ATOM 4882 N N . ASP A 1 646 ? -43.482 0.202 60.561 1.00 96.75 646 ASP A N 1
ATOM 4883 C CA . ASP A 1 646 ? -44.643 0.768 59.871 1.00 96.75 646 ASP A CA 1
ATOM 4884 C C . ASP A 1 646 ? -45.306 -0.314 59.007 1.00 96.75 646 ASP A C 1
ATOM 4886 O O . ASP A 1 646 ? -45.175 -0.385 57.781 1.00 96.75 646 ASP A O 1
ATOM 4890 N N . LEU A 1 647 ? -45.989 -1.228 59.693 1.00 95.81 647 LEU A N 1
ATOM 4891 C CA . LEU A 1 647 ? -46.561 -2.421 59.080 1.00 95.81 647 LEU A CA 1
ATOM 4892 C C . LEU A 1 647 ? -47.710 -2.105 58.112 1.00 95.81 647 LEU A C 1
ATOM 4894 O O . LEU A 1 647 ? -47.997 -2.909 57.230 1.00 95.81 647 LEU A O 1
ATOM 4898 N N . GLU A 1 648 ? -48.410 -0.980 58.285 1.00 95.12 648 GLU A N 1
ATOM 4899 C CA . GLU A 1 648 ? -49.485 -0.573 57.373 1.00 95.12 648 GLU A CA 1
ATOM 4900 C C . GLU A 1 648 ? -48.916 -0.138 56.023 1.00 95.12 648 GLU A C 1
ATOM 4902 O O . GLU A 1 648 ? -49.295 -0.706 54.996 1.00 95.12 648 GLU A O 1
ATOM 4907 N N . SER A 1 649 ? -47.931 0.765 56.028 1.00 96.00 649 SER A N 1
ATOM 4908 C CA . SER A 1 649 ? -47.236 1.161 54.802 1.00 96.00 649 SER A CA 1
ATOM 4909 C C . SER A 1 649 ? -46.489 -0.011 54.169 1.00 96.00 649 SER A C 1
ATOM 4911 O O . SER A 1 649 ? -46.469 -0.130 52.945 1.00 96.00 649 SER A O 1
ATOM 4913 N N . ALA A 1 650 ? -45.926 -0.921 54.976 1.00 97.31 650 ALA A N 1
ATOM 4914 C CA . ALA A 1 650 ? -45.273 -2.126 54.468 1.00 97.31 650 ALA A CA 1
ATOM 4915 C C . ALA A 1 650 ? -46.236 -2.995 53.643 1.00 97.31 650 ALA A C 1
ATOM 4917 O O . ALA A 1 650 ? -45.907 -3.368 52.519 1.00 97.31 650 ALA A O 1
ATOM 4918 N N . VAL A 1 651 ? -47.441 -3.275 54.161 1.00 97.19 651 VAL A N 1
ATOM 4919 C CA . VAL A 1 651 ? -48.475 -4.023 53.418 1.00 97.19 651 VAL A CA 1
ATOM 4920 C C . VAL A 1 651 ? -48.881 -3.280 52.145 1.00 97.19 651 VAL A C 1
ATOM 4922 O O . VAL A 1 651 ? -49.025 -3.914 51.102 1.00 97.19 651 VAL A O 1
ATOM 4925 N N . GLY A 1 652 ? -49.024 -1.952 52.199 1.00 96.69 652 GLY A N 1
ATOM 4926 C CA . GLY A 1 652 ? -49.342 -1.143 51.019 1.00 96.69 652 GLY A CA 1
ATOM 4927 C C . GLY A 1 652 ? -48.290 -1.270 49.912 1.00 96.69 652 GLY A C 1
ATOM 4928 O O . GLY A 1 652 ? -48.622 -1.580 48.766 1.00 96.69 652 GLY A O 1
ATOM 4929 N N . TRP A 1 653 ? -47.013 -1.098 50.255 1.00 97.69 653 TRP A N 1
ATOM 4930 C CA . TRP A 1 653 ? -45.909 -1.183 49.297 1.00 97.69 653 TRP A CA 1
ATOM 4931 C C . TRP A 1 653 ? -45.682 -2.597 48.763 1.00 97.69 653 TRP A C 1
ATOM 4933 O O . TRP A 1 653 ? -45.513 -2.767 47.558 1.00 97.69 653 TRP A O 1
ATOM 4943 N N . TYR A 1 654 ? -45.757 -3.623 49.612 1.00 97.75 654 TYR A N 1
ATOM 4944 C CA . TYR A 1 654 ? -45.688 -5.010 49.150 1.00 97.75 654 TYR A CA 1
ATOM 4945 C C . TYR A 1 654 ? -46.891 -5.397 48.284 1.00 97.75 654 TYR A C 1
ATOM 4947 O O . TYR A 1 654 ? -46.727 -6.121 47.303 1.00 97.75 654 TYR A O 1
ATOM 4955 N N . GLY A 1 655 ? -48.088 -4.889 48.591 1.00 96.12 655 GLY A N 1
ATOM 4956 C CA . GLY A 1 655 ? -49.253 -5.011 47.717 1.00 96.12 655 GLY A CA 1
ATOM 4957 C C . GLY A 1 655 ? -48.963 -4.441 46.330 1.00 96.12 655 GLY A C 1
ATOM 4958 O O . GLY A 1 655 ? -49.170 -5.126 45.329 1.00 96.12 655 GLY A O 1
ATOM 4959 N N . ARG A 1 656 ? -48.363 -3.246 46.271 1.00 95.19 656 ARG A N 1
ATOM 4960 C CA . ARG A 1 656 ? -47.934 -2.629 45.010 1.00 95.19 656 ARG A CA 1
ATOM 4961 C C . ARG A 1 656 ? -46.876 -3.463 44.274 1.00 95.19 656 ARG A C 1
ATOM 4963 O O . ARG A 1 656 ? -46.975 -3.614 43.062 1.00 95.19 656 ARG A O 1
ATOM 4970 N N . THR A 1 657 ? -45.910 -4.064 44.971 1.00 96.56 657 THR A N 1
ATOM 4971 C CA . THR A 1 657 ? -44.953 -5.013 44.363 1.00 96.56 657 THR A CA 1
ATOM 4972 C C . THR A 1 657 ? -45.663 -6.203 43.716 1.00 96.56 657 THR A C 1
ATOM 4974 O O . THR A 1 657 ? -45.346 -6.572 42.587 1.00 96.56 657 THR A O 1
ATOM 4977 N N . LEU A 1 658 ? -46.642 -6.792 44.409 1.00 95.25 658 LEU A N 1
ATOM 4978 C CA . LEU A 1 658 ? -47.415 -7.929 43.907 1.00 95.25 658 LEU A CA 1
ATOM 4979 C C . LEU A 1 658 ? -48.287 -7.553 42.701 1.00 95.25 658 LEU A C 1
ATOM 4981 O O . LEU A 1 658 ? -48.519 -8.392 41.832 1.00 95.25 658 LEU A O 1
ATOM 4985 N N . GLU A 1 659 ? -48.793 -6.325 42.624 1.00 93.69 659 GLU A N 1
ATOM 4986 C CA . GLU A 1 659 ? -49.516 -5.838 41.442 1.00 93.69 659 GLU A CA 1
ATOM 4987 C C . GLU A 1 659 ? -48.606 -5.715 40.216 1.00 93.69 659 GLU A C 1
ATOM 4989 O O . GLU A 1 659 ? -49.035 -6.023 39.106 1.00 93.69 659 GLU A O 1
ATOM 4994 N N . LEU A 1 660 ? -47.364 -5.275 40.424 1.00 92.81 660 LEU A N 1
ATOM 4995 C CA . LEU A 1 660 ? -46.450 -4.897 39.347 1.00 92.81 660 LEU A CA 1
ATOM 4996 C C . LEU A 1 660 ? -45.576 -6.045 38.826 1.00 92.81 660 LEU A C 1
ATOM 4998 O O . LEU A 1 660 ? -45.086 -5.949 37.707 1.00 92.81 660 LEU A O 1
ATOM 5002 N N . SER A 1 661 ? -45.359 -7.120 39.593 1.00 92.81 661 SER A N 1
ATOM 5003 C CA . SER A 1 661 ? -44.403 -8.169 39.209 1.00 92.81 661 SER A CA 1
ATOM 5004 C C . SER A 1 661 ? -44.918 -9.597 39.381 1.00 92.81 661 SER A C 1
ATOM 5006 O O . SER A 1 661 ? -45.750 -9.905 40.236 1.00 92.81 661 SER A O 1
ATOM 5008 N N . ASN A 1 662 ? -44.368 -10.489 38.554 1.00 92.75 662 ASN A N 1
ATOM 5009 C CA . ASN A 1 662 ? -44.467 -11.943 38.685 1.00 92.75 662 ASN A CA 1
ATOM 5010 C C . ASN A 1 662 ? -43.104 -12.602 38.956 1.00 92.75 662 ASN A C 1
ATOM 5012 O O . ASN A 1 662 ? -43.011 -13.828 38.914 1.00 92.75 662 ASN A O 1
ATOM 5016 N N . ASP A 1 663 ? -42.062 -11.809 39.219 1.00 94.31 663 ASP A N 1
ATOM 5017 C CA . ASP A 1 663 ? -40.742 -12.322 39.572 1.00 94.31 663 ASP A CA 1
ATOM 5018 C C . ASP A 1 663 ? -40.814 -13.131 40.884 1.00 94.31 663 ASP A C 1
ATOM 5020 O O . ASP A 1 663 ? -41.332 -12.622 41.886 1.00 94.31 663 ASP A O 1
ATOM 5024 N N . PRO A 1 664 ? -40.324 -14.385 40.910 1.00 95.19 664 PRO A N 1
ATOM 5025 C CA . PRO A 1 664 ? -40.381 -15.227 42.098 1.00 95.19 664 PRO A CA 1
ATOM 5026 C C . PRO A 1 664 ? -39.746 -14.609 43.346 1.00 95.19 664 PRO A C 1
ATOM 5028 O O . PRO A 1 664 ? -40.293 -14.790 44.431 1.00 95.19 664 PRO A O 1
ATOM 5031 N N . GLU A 1 665 ? -38.627 -13.885 43.236 1.00 94.88 665 GLU A N 1
ATOM 5032 C CA . GLU A 1 665 ? -37.970 -13.260 44.394 1.00 94.88 665 GLU A CA 1
ATOM 5033 C C . GLU A 1 665 ? -38.850 -12.168 45.000 1.00 94.88 665 GLU A C 1
ATOM 5035 O O . GLU A 1 665 ? -39.175 -12.220 46.191 1.00 94.88 665 GLU A O 1
ATOM 5040 N N . LEU A 1 666 ? -39.335 -11.247 44.165 1.00 95.94 666 LEU A N 1
ATOM 5041 C CA . LEU A 1 666 ? -40.185 -10.145 44.619 1.00 95.94 666 LEU A CA 1
ATOM 5042 C C . LEU A 1 666 ? -41.543 -10.631 45.141 1.00 95.94 666 LEU A C 1
ATOM 5044 O O . LEU A 1 666 ? -41.997 -10.192 46.199 1.00 95.94 666 LEU A O 1
ATOM 5048 N N . VAL A 1 667 ? -42.191 -11.558 44.429 1.00 96.75 667 VAL A N 1
ATOM 5049 C CA . VAL A 1 667 ? -43.499 -12.107 44.823 1.00 96.75 667 VAL A CA 1
ATOM 5050 C C . VAL A 1 667 ? -43.392 -12.939 46.098 1.00 96.75 667 VAL A C 1
ATOM 5052 O O . VAL A 1 667 ? -44.276 -12.864 46.956 1.00 96.75 667 VAL A O 1
ATOM 5055 N N . GLY A 1 668 ? -42.322 -13.725 46.230 1.00 96.62 668 GLY A N 1
ATOM 5056 C CA . GLY A 1 668 ? -42.072 -14.556 47.398 1.00 96.62 668 GLY A CA 1
ATOM 5057 C C . GLY A 1 668 ? -41.957 -13.719 48.665 1.00 96.62 668 GLY A C 1
ATOM 5058 O O . GLY A 1 668 ? -42.701 -13.956 49.620 1.00 96.62 668 GLY A O 1
ATOM 5059 N N . GLU A 1 669 ? -41.071 -12.720 48.663 1.00 97.06 669 GLU A N 1
ATOM 5060 C CA . GLU A 1 669 ? -40.881 -11.845 49.820 1.00 97.06 669 GLU A CA 1
ATOM 5061 C C . GLU A 1 669 ? -42.132 -11.015 50.120 1.00 97.06 669 GLU A C 1
ATOM 5063 O O . GLU A 1 669 ? -42.660 -11.082 51.234 1.00 97.06 669 GLU A O 1
ATOM 5068 N N . ALA A 1 670 ? -42.648 -10.281 49.129 1.00 97.38 670 ALA A N 1
ATOM 5069 C CA . ALA A 1 670 ? -43.769 -9.367 49.326 1.00 97.38 670 ALA A CA 1
ATOM 5070 C C . ALA A 1 670 ? -45.036 -10.096 49.796 1.00 97.38 670 ALA A C 1
ATOM 5072 O O . ALA A 1 670 ? -45.724 -9.636 50.715 1.00 97.38 670 ALA A O 1
ATOM 5073 N N . GLY A 1 671 ? -45.332 -11.260 49.208 1.00 97.31 671 GLY A N 1
ATOM 5074 C CA . GLY A 1 671 ? -46.493 -12.065 49.578 1.00 97.31 671 GLY A CA 1
ATOM 5075 C C . GLY A 1 671 ? -46.347 -12.730 50.946 1.00 97.31 671 GLY A C 1
ATOM 5076 O O . GLY A 1 671 ? -47.306 -12.730 51.721 1.00 97.31 671 GLY A O 1
ATOM 5077 N N . PHE A 1 672 ? -45.152 -13.224 51.296 1.00 98.00 672 PHE A N 1
ATOM 5078 C CA . PHE A 1 672 ? -44.905 -13.773 52.630 1.00 98.00 672 PHE A CA 1
ATOM 5079 C C . PHE A 1 672 ? -44.995 -12.695 53.715 1.00 98.00 672 PHE A C 1
ATOM 5081 O O . PHE A 1 672 ? -45.724 -12.878 54.688 1.00 98.00 672 PHE A O 1
ATOM 5088 N N . ARG A 1 673 ? -44.302 -11.561 53.543 1.00 97.69 673 ARG A N 1
ATOM 5089 C CA . ARG A 1 673 ? -44.268 -10.472 54.533 1.00 97.69 673 ARG A CA 1
ATOM 5090 C C . ARG A 1 673 ? -45.635 -9.830 54.730 1.00 97.69 673 ARG A C 1
ATOM 5092 O O . ARG A 1 673 ? -46.055 -9.647 55.868 1.00 97.69 673 ARG A O 1
ATOM 5099 N N . SER A 1 674 ? -46.369 -9.565 53.649 1.00 97.19 674 SER A N 1
ATOM 5100 C CA . SER A 1 674 ? -47.752 -9.077 53.755 1.00 97.19 674 SER A CA 1
ATOM 5101 C C . SER A 1 674 ? -48.649 -10.091 54.457 1.00 97.19 674 SER A C 1
ATOM 5103 O O . SER A 1 674 ? -49.441 -9.728 55.322 1.00 97.19 674 SER A O 1
ATOM 5105 N N . GLY A 1 675 ? -48.500 -11.373 54.120 1.00 96.81 675 GLY A N 1
ATOM 5106 C CA . GLY A 1 675 ? -49.257 -12.460 54.725 1.00 96.81 675 GLY A CA 1
ATOM 5107 C C . GLY A 1 675 ? -49.017 -12.616 56.224 1.00 96.81 675 GLY A C 1
ATOM 5108 O O . GLY A 1 675 ? -49.973 -12.767 56.979 1.00 96.81 675 GLY A O 1
ATOM 5109 N N . GLU A 1 676 ? -47.758 -12.527 56.654 1.00 97.19 676 GLU A N 1
ATOM 5110 C CA . GLU A 1 676 ? -47.334 -12.541 58.060 1.00 97.19 676 GLU A CA 1
ATOM 5111 C C . GLU A 1 676 ? -47.984 -11.395 58.850 1.00 97.19 676 GLU A C 1
ATOM 5113 O O . GLU A 1 676 ? -48.583 -11.625 59.903 1.00 97.19 676 GLU A O 1
ATOM 5118 N N . ILE A 1 677 ? -47.958 -10.178 58.299 1.00 97.06 677 ILE A N 1
ATOM 5119 C CA . ILE A 1 677 ? -48.570 -8.997 58.924 1.00 97.06 677 ILE A CA 1
ATOM 5120 C C . ILE A 1 677 ? -50.096 -9.147 59.019 1.00 97.06 677 ILE A C 1
ATOM 5122 O O . ILE A 1 677 ? -50.672 -8.948 60.090 1.00 97.06 677 ILE A O 1
ATOM 5126 N N . LEU A 1 678 ? -50.763 -9.514 57.919 1.00 96.56 678 LEU A N 1
ATOM 5127 C CA . LEU A 1 678 ? -52.223 -9.665 57.865 1.00 96.56 678 LEU A CA 1
ATOM 5128 C C . LEU A 1 678 ? -52.714 -10.788 58.790 1.00 96.56 678 LEU A C 1
ATOM 5130 O O . LEU A 1 678 ? -53.724 -10.631 59.478 1.00 96.56 678 LEU A O 1
ATOM 5134 N N . ALA A 1 679 ? -51.978 -11.900 58.861 1.00 94.38 679 ALA A N 1
ATOM 5135 C CA . ALA A 1 679 ? -52.257 -12.991 59.789 1.00 94.38 679 ALA A CA 1
ATOM 5136 C C . ALA A 1 679 ? -52.177 -12.518 61.247 1.00 94.38 679 ALA A C 1
ATOM 5138 O O . ALA A 1 679 ? -53.094 -12.789 62.025 1.00 94.38 679 ALA A O 1
ATOM 5139 N N . GLY A 1 680 ? -51.137 -11.753 61.599 1.00 93.31 680 GLY A N 1
ATOM 5140 C CA . GLY A 1 680 ? -50.981 -11.160 62.931 1.00 93.31 680 GLY A CA 1
ATOM 5141 C C . GLY A 1 680 ? -52.112 -10.198 63.318 1.00 93.31 680 GLY A C 1
ATOM 5142 O O . GLY A 1 680 ? -52.458 -10.100 64.493 1.00 93.31 680 GLY A O 1
ATOM 5143 N N . ARG A 1 681 ? -52.740 -9.538 62.334 1.00 93.88 681 ARG A N 1
ATOM 5144 C CA . ARG A 1 681 ? -53.918 -8.667 62.518 1.00 93.88 681 ARG A CA 1
ATOM 5145 C C . ARG A 1 681 ? -55.252 -9.422 62.567 1.00 93.88 681 ARG A C 1
ATOM 5147 O O . ARG A 1 681 ? -56.286 -8.820 62.841 1.00 93.88 681 ARG A O 1
ATOM 5154 N N . GLY A 1 682 ? -55.255 -10.731 62.306 1.00 92.56 682 GLY A N 1
ATOM 5155 C CA . GLY A 1 682 ? -56.472 -11.544 62.217 1.00 92.56 682 GLY A CA 1
ATOM 5156 C C . GLY A 1 682 ? -57.212 -11.436 60.876 1.00 92.56 682 GLY A C 1
ATOM 5157 O O . GLY A 1 682 ? -58.302 -11.994 60.730 1.00 92.56 682 GLY A O 1
ATOM 5158 N N . GLU A 1 683 ? -56.625 -10.787 59.869 1.00 95.44 683 GLU A N 1
ATOM 5159 C CA . GLU A 1 683 ? -57.187 -10.601 58.525 1.00 95.44 683 GLU A CA 1
ATOM 5160 C C . GLU A 1 683 ? -56.976 -11.850 57.651 1.00 95.44 683 GLU A C 1
ATOM 5162 O O . GLU A 1 683 ? -56.336 -11.829 56.596 1.00 95.44 683 GLU A O 1
ATOM 5167 N N . ARG A 1 684 ? -57.524 -12.983 58.108 1.00 92.69 684 ARG A N 1
ATOM 5168 C CA . ARG A 1 684 ? -57.253 -14.322 57.557 1.00 92.69 684 ARG A CA 1
ATOM 5169 C C . ARG A 1 684 ? -57.463 -14.433 56.045 1.00 92.69 684 ARG A C 1
ATOM 5171 O O . ARG A 1 684 ? -56.653 -15.055 55.366 1.00 92.69 684 ARG A O 1
ATOM 5178 N N . ALA A 1 685 ? -58.537 -13.854 55.508 1.00 92.62 685 ALA A N 1
ATOM 5179 C CA . ALA A 1 685 ? -58.846 -13.955 54.080 1.00 92.62 685 ALA A CA 1
ATOM 5180 C C . ALA A 1 685 ? -57.792 -13.251 53.206 1.00 92.62 685 ALA A C 1
ATOM 5182 O O . ALA A 1 685 ? -57.351 -13.815 52.204 1.00 92.62 685 ALA A O 1
ATOM 5183 N N . GLY A 1 686 ? -57.355 -12.054 53.615 1.00 92.44 686 GLY A N 1
ATOM 5184 C CA . GLY A 1 686 ? -56.290 -11.311 52.940 1.00 92.44 686 GLY A CA 1
ATOM 5185 C C . GLY A 1 686 ? -54.949 -12.034 53.045 1.00 92.44 686 GLY A C 1
ATOM 5186 O O . GLY A 1 686 ? -54.286 -12.236 52.029 1.00 92.44 686 GLY A O 1
ATOM 5187 N N . ALA A 1 687 ? -54.608 -12.517 54.247 1.00 96.00 687 ALA A N 1
ATOM 5188 C CA . ALA A 1 687 ? -53.390 -13.288 54.489 1.00 96.00 687 ALA A CA 1
ATOM 5189 C C . ALA A 1 687 ? -53.308 -14.534 53.593 1.00 96.00 687 ALA A C 1
ATOM 5191 O O . ALA A 1 687 ? -52.297 -14.749 52.929 1.00 96.00 687 ALA A O 1
ATOM 5192 N N . ARG A 1 688 ? -54.390 -15.323 53.500 1.00 96.06 688 ARG A N 1
ATOM 5193 C CA . ARG A 1 688 ? -54.437 -16.526 52.650 1.00 96.06 688 ARG A CA 1
ATOM 5194 C C . ARG A 1 688 ? -54.165 -16.223 51.179 1.00 96.06 688 ARG A C 1
ATOM 5196 O O . ARG A 1 688 ? -53.442 -16.980 50.540 1.00 96.06 688 ARG A O 1
ATOM 5203 N N . ASN A 1 689 ? -54.715 -15.132 50.647 1.00 95.75 689 ASN A N 1
ATOM 5204 C CA . ASN A 1 689 ? -54.553 -14.771 49.238 1.00 95.75 689 ASN A CA 1
ATOM 5205 C C . ASN A 1 689 ? -53.075 -14.518 48.886 1.00 95.75 689 ASN A C 1
ATOM 5207 O O . ASN A 1 689 ? -52.508 -15.187 48.019 1.00 95.75 689 ASN A O 1
ATOM 5211 N N . VAL A 1 690 ? -52.421 -13.611 49.615 1.00 97.12 690 VAL A N 1
ATOM 5212 C CA . VAL A 1 690 ? -51.021 -13.252 49.339 1.00 97.12 690 VAL A CA 1
ATOM 5213 C C . VAL A 1 690 ? -50.046 -14.389 49.672 1.00 97.12 690 VAL A C 1
ATOM 5215 O O . VAL A 1 690 ? -49.077 -14.591 48.938 1.00 97.12 690 VAL A O 1
ATOM 5218 N N . LEU A 1 691 ? -50.334 -15.198 50.703 1.00 97.50 691 LEU A N 1
ATOM 5219 C CA . LEU A 1 691 ? -49.531 -16.377 51.055 1.00 97.50 691 LEU A CA 1
ATOM 5220 C C . LEU A 1 691 ? -49.646 -17.493 50.020 1.00 97.50 691 LEU A C 1
ATOM 5222 O O . LEU A 1 691 ? -48.635 -18.109 49.696 1.00 97.50 691 LEU A O 1
ATOM 5226 N N . ALA A 1 692 ? -50.835 -17.743 49.468 1.00 96.69 692 ALA A N 1
ATOM 5227 C CA . ALA A 1 692 ? -51.006 -18.724 48.398 1.00 96.69 692 ALA A CA 1
ATOM 5228 C C . ALA A 1 692 ? -50.186 -18.337 47.160 1.00 96.69 692 ALA A C 1
ATOM 5230 O O . ALA A 1 692 ? -49.527 -19.188 46.558 1.00 96.69 692 ALA A O 1
ATOM 5231 N N . ARG A 1 693 ? -50.158 -17.041 46.822 1.00 96.50 693 ARG A N 1
ATOM 5232 C CA . ARG A 1 693 ? -49.332 -16.531 45.724 1.00 96.50 693 ARG A CA 1
ATOM 5233 C C . ARG A 1 693 ? -47.835 -16.691 46.011 1.00 96.50 693 ARG A C 1
ATOM 5235 O O . ARG A 1 693 ? -47.124 -17.230 45.166 1.00 96.50 693 ARG A O 1
ATOM 5242 N N . ALA A 1 694 ? -47.366 -16.320 47.204 1.00 97.12 694 ALA A N 1
ATOM 5243 C CA . ALA A 1 694 ? -45.972 -16.532 47.607 1.00 97.12 694 ALA A CA 1
ATOM 5244 C C . ALA A 1 694 ? -45.587 -18.023 47.653 1.00 97.12 694 ALA A C 1
ATOM 5246 O O . ALA A 1 694 ? -44.496 -18.393 47.242 1.00 97.12 694 ALA A O 1
ATOM 5247 N N . ALA A 1 695 ? -46.484 -18.909 48.085 1.00 96.94 695 ALA A N 1
ATOM 5248 C CA . ALA A 1 695 ? -46.260 -20.354 48.118 1.00 96.94 695 ALA A CA 1
ATOM 5249 C C . ALA A 1 695 ? -46.115 -20.983 46.721 1.00 96.94 695 ALA A C 1
ATOM 5251 O O . ALA A 1 695 ? -45.432 -22.003 46.571 1.00 96.94 695 ALA A O 1
ATOM 5252 N N . ALA A 1 696 ? -46.780 -20.403 45.719 1.00 96.38 696 ALA A N 1
ATOM 5253 C CA . ALA A 1 696 ? -46.805 -20.890 44.344 1.00 96.38 696 ALA A CA 1
ATOM 5254 C C . ALA A 1 696 ? -45.723 -20.269 43.446 1.00 96.38 696 ALA A C 1
ATOM 5256 O O . ALA A 1 696 ? -45.448 -20.817 42.382 1.00 96.38 696 ALA A O 1
ATOM 5257 N N . CYS A 1 697 ? -45.101 -19.156 43.854 1.00 94.19 697 CYS A N 1
ATOM 5258 C CA . CYS A 1 697 ? -44.180 -18.403 42.996 1.00 94.19 697 CYS A CA 1
ATOM 5259 C C . CYS A 1 697 ? -42.826 -19.091 42.750 1.00 94.19 697 CYS A C 1
ATOM 5261 O O . CYS A 1 697 ? -42.119 -18.718 41.823 1.00 94.19 697 CYS A O 1
ATOM 5263 N N . GLY A 1 698 ? -42.463 -20.102 43.548 1.00 92.25 698 GLY A N 1
ATOM 5264 C CA . GLY A 1 698 ? -41.230 -20.873 43.354 1.00 92.25 698 GLY A CA 1
ATOM 5265 C C . GLY A 1 698 ? -39.983 -20.278 44.016 1.00 92.25 698 GLY A C 1
ATOM 5266 O O . GLY A 1 698 ? -38.907 -20.850 43.876 1.00 92.25 698 GLY A O 1
ATOM 5267 N N . ASN A 1 699 ? -40.111 -19.191 44.787 1.00 96.62 699 ASN A N 1
ATOM 5268 C CA . ASN A 1 699 ? -39.019 -18.659 45.600 1.00 96.62 699 ASN A CA 1
ATOM 5269 C C . ASN A 1 699 ? -38.501 -19.681 46.619 1.00 96.62 699 ASN A C 1
ATOM 5271 O O . ASN A 1 699 ? -39.286 -20.223 47.405 1.00 96.62 699 ASN A O 1
ATOM 5275 N N . VAL A 1 700 ? -37.188 -19.888 46.667 1.00 94.69 700 VAL A N 1
ATOM 5276 C CA . VAL A 1 700 ? -36.561 -20.906 47.524 1.00 94.69 700 VAL A CA 1
ATOM 5277 C C . VAL A 1 700 ? -36.647 -20.589 49.020 1.00 94.69 700 VAL A C 1
ATOM 5279 O O . VAL A 1 700 ? -36.720 -21.506 49.837 1.00 94.69 700 VAL A O 1
ATOM 5282 N N . THR A 1 701 ? -36.687 -19.307 49.387 1.00 95.81 701 THR A N 1
ATOM 5283 C CA . THR A 1 701 ? -36.663 -18.849 50.783 1.00 95.81 701 THR A CA 1
ATOM 5284 C C . THR A 1 701 ? -38.072 -18.683 51.346 1.00 95.81 701 THR A C 1
ATOM 5286 O O . THR A 1 701 ? -38.382 -19.156 52.441 1.00 95.81 701 THR A O 1
ATOM 5289 N N . PHE A 1 702 ? -38.944 -18.010 50.601 1.00 96.88 702 PHE A N 1
ATOM 5290 C CA . PHE A 1 702 ? -40.250 -17.572 51.071 1.00 96.88 702 PHE A CA 1
ATOM 5291 C C . PHE A 1 702 ? -41.382 -18.533 50.713 1.00 96.88 702 PHE A C 1
ATOM 5293 O O . PHE A 1 702 ? -42.317 -18.640 51.504 1.00 96.88 702 PHE A O 1
ATOM 5300 N N . SER A 1 703 ? -41.300 -19.307 49.621 1.00 97.06 703 SER A N 1
ATOM 5301 C CA . SER A 1 703 ? -42.384 -20.249 49.279 1.00 97.06 703 SER A CA 1
ATOM 5302 C C . SER A 1 703 ? -42.611 -21.317 50.358 1.00 97.06 703 SER A C 1
ATOM 5304 O O . SER A 1 703 ? -43.767 -21.539 50.724 1.00 97.06 703 SER A O 1
ATOM 5306 N N . PRO A 1 704 ? -41.572 -21.972 50.927 1.00 97.38 704 PRO A N 1
ATOM 5307 C CA . PRO A 1 704 ? -41.775 -22.944 52.006 1.00 97.38 704 PRO A CA 1
ATOM 5308 C C . PRO A 1 704 ? -42.356 -22.304 53.273 1.00 97.38 704 PRO A C 1
ATOM 5310 O O . PRO A 1 704 ? -43.229 -22.882 53.918 1.00 97.38 704 PRO A O 1
ATOM 5313 N N . ARG A 1 705 ? -41.915 -21.084 53.606 1.00 97.69 705 ARG A N 1
ATOM 5314 C CA . ARG A 1 705 ? -42.403 -20.333 54.774 1.00 97.69 705 ARG A CA 1
ATOM 5315 C C . ARG A 1 705 ? -43.858 -19.902 54.600 1.00 97.69 705 ARG A C 1
ATOM 5317 O O . ARG A 1 705 ? -44.639 -20.006 55.541 1.00 97.69 705 ARG A O 1
ATOM 5324 N N . ALA A 1 706 ? -44.228 -19.475 53.395 1.00 97.06 706 ALA A N 1
ATOM 5325 C CA . ALA A 1 706 ? -45.596 -19.122 53.050 1.00 97.06 706 ALA A CA 1
ATOM 5326 C C . ALA A 1 706 ? -46.533 -20.334 53.131 1.00 97.06 706 ALA A C 1
ATOM 5328 O O . ALA A 1 706 ? -47.612 -20.211 53.702 1.00 97.06 706 ALA A O 1
ATOM 5329 N N . LYS A 1 707 ? -46.102 -21.513 52.650 1.00 97.19 707 LYS A N 1
ATOM 5330 C CA . LYS A 1 707 ? -46.859 -22.773 52.797 1.00 97.19 707 LYS A CA 1
ATOM 5331 C C . LYS A 1 707 ? -47.109 -23.122 54.261 1.00 97.19 707 LYS A C 1
ATOM 5333 O O . LYS A 1 707 ? -48.252 -23.351 54.634 1.00 97.19 707 LYS A O 1
ATOM 5338 N N . ALA A 1 708 ? -46.067 -23.088 55.091 1.00 96.69 708 ALA A N 1
ATOM 5339 C CA . ALA A 1 708 ? -46.189 -23.405 56.513 1.00 96.69 708 ALA A CA 1
ATOM 5340 C C . ALA A 1 708 ? -47.150 -22.450 57.246 1.00 96.69 708 ALA A C 1
ATOM 5342 O O . ALA A 1 708 ? -47.968 -22.887 58.056 1.00 96.69 708 ALA A O 1
ATOM 5343 N N . LEU A 1 709 ? -47.086 -21.147 56.950 1.00 96.12 709 LEU A N 1
ATOM 5344 C CA . LEU A 1 709 ? -47.999 -20.170 57.548 1.00 96.12 709 LEU A CA 1
ATOM 5345 C C . LEU A 1 709 ? -49.438 -20.334 57.033 1.00 96.12 709 LEU A C 1
ATOM 5347 O O . LEU A 1 709 ? -50.383 -20.181 57.804 1.00 96.12 709 LEU A O 1
ATOM 5351 N N . LEU A 1 710 ? -49.615 -20.680 55.756 1.00 95.19 710 LEU A N 1
ATOM 5352 C CA . LEU A 1 710 ? -50.925 -20.960 55.172 1.00 95.19 710 LEU A CA 1
ATOM 5353 C C . LEU A 1 710 ? -51.582 -22.190 55.820 1.00 95.19 710 LEU A C 1
ATOM 5355 O O . LEU A 1 710 ? -52.735 -22.114 56.233 1.00 95.19 710 LEU A O 1
ATOM 5359 N N . GLU A 1 711 ? -50.829 -23.279 56.003 1.00 95.06 711 GLU A N 1
ATOM 5360 C CA . GLU A 1 711 ? -51.288 -24.486 56.705 1.00 95.06 711 GLU A CA 1
ATOM 5361 C C . GLU A 1 711 ? -51.703 -24.184 58.154 1.00 95.06 711 GLU A C 1
ATOM 5363 O O . GLU A 1 711 ? -52.746 -24.650 58.616 1.00 95.06 711 GLU A O 1
ATOM 5368 N N . ALA A 1 712 ? -50.936 -23.348 58.864 1.00 92.94 712 ALA A N 1
ATOM 5369 C CA . ALA A 1 712 ? -51.276 -22.923 60.221 1.00 92.94 712 ALA A CA 1
ATOM 5370 C C . ALA A 1 712 ? -52.580 -22.101 60.279 1.00 92.94 712 ALA A C 1
ATOM 5372 O O . ALA A 1 712 ? -53.356 -22.250 61.222 1.00 92.94 712 ALA A O 1
ATOM 5373 N N . LEU A 1 713 ? -52.843 -21.262 59.270 1.00 91.75 713 LEU A N 1
ATOM 5374 C CA . LEU A 1 713 ? -54.084 -20.484 59.146 1.00 91.75 713 LEU A CA 1
ATOM 5375 C C . LEU A 1 713 ? -55.303 -21.327 58.749 1.00 91.75 713 LEU A C 1
ATOM 5377 O O . LEU A 1 713 ? -56.437 -20.879 58.939 1.00 91.75 713 LEU A O 1
ATOM 5381 N N . ASP A 1 714 ? -55.096 -22.494 58.143 1.00 86.94 714 ASP A N 1
ATOM 5382 C CA . ASP A 1 714 ? -56.163 -23.424 57.765 1.00 86.94 714 ASP A CA 1
ATOM 5383 C C . ASP A 1 714 ? -56.502 -24.410 58.892 1.00 86.94 714 ASP A C 1
ATOM 5385 O O . ASP A 1 714 ? -57.636 -24.883 58.976 1.00 86.94 714 ASP A O 1
ATOM 5389 N N . ALA A 1 715 ? -55.549 -24.674 59.790 1.00 82.56 715 ALA A N 1
ATOM 5390 C CA . ALA A 1 715 ? -55.719 -25.556 60.941 1.00 82.56 715 ALA A CA 1
ATOM 5391 C C . ALA A 1 715 ? -56.419 -24.909 62.158 1.00 82.56 715 ALA A C 1
ATOM 5393 O O . ALA A 1 715 ? -56.801 -25.639 63.076 1.00 82.56 715 ALA A O 1
ATOM 5394 N N . GLY A 1 716 ? -56.586 -23.578 62.194 1.00 66.00 716 GLY A N 1
ATOM 5395 C CA . GLY A 1 716 ? -57.160 -22.841 63.334 1.00 66.00 716 GLY A CA 1
ATOM 5396 C C . GLY A 1 716 ? -58.103 -21.709 62.959 1.00 66.00 716 GLY A C 1
ATOM 5397 O O . GLY A 1 716 ? -59.141 -21.576 63.641 1.00 66.00 716 GLY A O 1
#

Radius of gyration: 44.48 Å; chains: 1; bounding box: 104×53×120 Å

Foldseek 3Di:
DQAQQKKKAFADDDLVQQKTKIKIFGLADDLQFDLVASDAADLLLVLQVLQVLQVCPPVDHRAPSCVVDPLLCNLPLVSSVVCSCLWWVHKDWDDKALRDDDPVSSVVVNVVCLVCVVPLRPQCPPDPDSCPCVNVTTMTMMMIHTPHSSSCVSDDHGDMDGHLRFYGVVVCVVGGDLASSLVSLQVSLVCCVPVVVNLVSSLVSLVSSLVRHDLQSVLSSQLSNQLSVCVVVVNQDPDPVSSLVSSLVSLLVQLLVCLVVVVNSNSLSSLLSNLLSVQLLSLQSCCVRRVDADLLVVLLVCVVVVNPSVSLVSQCSNLPPQPLLSQLSVCLSVVNLVSNLPRDQPDLSSLLSNLQSLLLVLLVCVVVVNVVSNVSSLVSNLSSVPLLSNLLSCLSNVSCPDLVSVLVSLLVSLVSCLVVLNLVSLCSSLVSCLVPRLSSNLSSLQSSLVSCLVPNPPPLVSSLVSNVRSLCSQPPDPPSLVVSLVSLVVVLVVVLPRDDPSLLVSLVVLVVVVVVDPDDDDSSLQSLLSSLVSCVVVVNCVSNQVSLVVSLVDADDSVLVSLQSNLVVCVVVVNNVSSLVSLVSSLVRPPVVSVLSSLVVQLVSCLVVLNLPSNCVSLVVQCVVLALSVLVSLLSSLVSCVVVVVLVSNLVSLVVSCVRDLQLVSLLVSLQSNLVSCVVVVVLVSSLVSLVRNLPSPDPPRNVVSVVSNVVSVVD

Sequence (716 aa):
MTRDLYSARVLELDPPARRVRLRVLLVHFERSWGREDLLPRDAGFFFRALWQAADGVAKRRRGPLQDEVGLEEYLDTEWVDANAGRFVEHVEMLDSRNVPTGDAEIAALAEFHCDHADGLDAHLHEWDDPWEAEHRLVAADYDVRVTDPRWLEPLLTGQGWATNAFPSPAAERRGGPASGAGEAYLGLGWVRELDSGDFDGAIRAYERAIETGDAHVKAKAHTAVERVKAKREGTLADDFTAEVALETRAALELCVRLHGEGRAEEARAAYLLAHAAGDPVILAEARRRADMSSPAEHALRLFEGGDRAAATAELRRAYDPSKAVAEVALAVYAGDFEAAAAVGFGGDLERCQTGNAAVDLAFHYGRQGDKATLDALLALVIGTGNAVAAWTYAVTGGSAHPPALATVIGRRLARAEADAMNPEGIRTIAEAAAPAFPAVAAAAYRLLGEHELRHGEDDAAVAGAWIRGAHWSCVTRPGGARAAAAEIAELAELLDGVGETVAAEAARALLTELAVTPATGAVDRHAAFLYGQWFSSAERADKALPLLTEVARGRGASAAKACVTVGFHAHHAGDDDTARRWWVRAIGMGDPVTSRQAVSNLALAAKKRRDLDEATRWFAPLLAEEDDGAALAAAHLGELCYWLEDLESAVGWYGRTLELSNDPELVGEAGFRSGEILAGRGERAGARNVLARAAACGNVTFSPRAKALLEALDAG

Organism: NCBI:txid714109

Secondary structure (DSSP, 8-state):
-PPP-EEEEEEEEETTTTEEEEEEEE----TTS-GGGSS--SHHHHHHHHHHHTS-TTT-PPPHHHHHS-HHHHH-HHHHHHHGGGTEEEEEEEEEES---SHHHHHHHHHHHHHHTTHHHHHTTTSS-TTTTGGGS-EEEEEEEESSGGGGTT--TT-EEEE-----HHHHTTS--HHHHHHHHHHHHHHHHHTT--HHHHHHHHHHHHHHS-HHHHHHHHHHHHHHHHHHTT-S-SSHHHHHHHHHHHHHHHHHHHHHTT-HHHHHHHHHHHHTT--HHHHHHHHHHH-PPPHHHHHHHHHHTT-HHHHHHHHHHHHTT-HHHHHHHHHHHTT-HHHHHHS---SHHHHHHHHHHHHHHHHHHHHHT-HHHHHHHHHHHHHTT-HHHHHHHHHHTT---SHHHHHHHHHHHHHHHHHTT-HHHHHHHHHHHTTT-HHHHHHHHHHHHHHHHHHSSS-HHHHHHHHHHHHHHHHTSTTTHHHHHHHHHHHHHHHTTS-TTHHHHHHHHHHHHHTT-----SHHHHHHHHHHHHHHHTT-HHHHHHHHHHHHHS-SHHHHHHHHHHHHHHHHTT-HHHHHHHHHHHHHTT-HHHHHHHHHHHHHHHHHTT-HHHHHHHHHHHHTT-SHHHHHHHHHHHHHHHHTT-HHHHHHHHHHHHHH---HHHHHHHHHHHHHHHHHTT-HHHHHHHHHHHHHS--TTHHHHHHHHHHHHH--